Protein AF-A0A7K2EIL9-F1 (afdb_monomer)

Secondary structure (DSSP, 8-state):
-HHHHHHHHHHHHHHHHSS--------------------------------S---PPP---SBPEEEPTTPPEEETTEEE-S--EEESSB-B-TTSSSB-TTEE-TTS---TTS--TT-TTPPSS--TTTS-HHHHHHHHHHHHTTS--TTS-HHHHHHHHHHHHHIIIIITGGG-S-HHHHHHHHHHHHHHHHHHTTSHHHHHHHHHHHHHHHHHHHTTS-PPPPGGGS--SSS--HHHHHHHHHHHHTTPPB-HHHHHHHHHH-TT----HHHHHTHHHHHHHHHHHHHHHHTT-B--PPPSSEEEEEE--SSGGG-S-EEEEEEEE-GGG-HHHHHHHHHHHHHHHHHTHHHHHHHTSTT--TTSHHHHTTS-GGG-

Sequence (380 aa):
MIIFIAFLIIAGALFHLFKKKDLPKQKKATIHSKKDNESELAVFRIGVSTEGFSLAESRNKKPGRWSVPGETIKIDKFEINGGFVYVGGRLNSTHGYKTEASLIDPTLKINTNSPDYTGEEMGYWPSYDSITPRSRAAYLEWLASDRSDPETYIGYVFLYFYGIERRLLVDDRNRAVPYHERKALVLELERLKNIYGHNRSFNGYVTSFLSYLWVINHKNDSEQPSNNLLVAKRNFTSVFKFLLAKTVQNGKPVNEDLALAWVKSHPDYSLRTPARRCENEFGVLFKLRYKTHFGDGMKIIPNKTRLLIDYHTASASLRGNHQIKLDLPDASVLKVPIRKLMDLAESCTKELESLSRFIGRSGNSRDSIGALAMLPNDLV

Structure (mmCIF, N/CA/C/O backbone):
data_AF-A0A7K2EIL9-F1
#
_entry.id   AF-A0A7K2EIL9-F1
#
loop_
_atom_site.group_PDB
_atom_site.id
_atom_site.type_symbol
_atom_site.label_atom_id
_atom_site.label_alt_id
_atom_site.label_comp_id
_atom_site.label_asym_id
_atom_site.label_entity_id
_atom_site.label_seq_id
_atom_site.pdbx_PDB_ins_code
_atom_site.Cartn_x
_atom_site.Cartn_y
_atom_site.Cartn_z
_atom_site.occupancy
_atom_site.B_iso_or_equiv
_atom_site.auth_seq_id
_atom_site.auth_comp_id
_atom_site.auth_asym_id
_atom_site.auth_atom_id
_atom_site.pdbx_PDB_model_num
ATOM 1 N N . MET A 1 1 ? -38.563 15.601 -39.779 1.00 54.22 1 MET A N 1
ATOM 2 C CA . MET A 1 1 ? -37.462 15.851 -40.740 1.00 54.22 1 MET A CA 1
ATOM 3 C C . MET A 1 1 ? -37.192 17.339 -41.015 1.00 54.22 1 MET A C 1
ATOM 5 O O . MET A 1 1 ? -36.089 17.659 -41.422 1.00 54.22 1 MET A O 1
ATOM 9 N N . ILE A 1 2 ? -38.123 18.263 -40.731 1.00 45.34 2 ILE A N 1
ATOM 10 C CA . ILE A 1 2 ? -37.933 19.713 -40.970 1.00 45.34 2 ILE A CA 1
ATOM 11 C C . ILE A 1 2 ? -37.165 20.421 -39.828 1.00 45.34 2 ILE A C 1
ATOM 13 O O . ILE A 1 2 ? -36.422 21.365 -40.072 1.00 45.34 2 ILE A O 1
ATOM 17 N N . ILE A 1 3 ? -37.226 19.909 -38.593 1.00 43.59 3 ILE A N 1
ATOM 18 C CA . ILE A 1 3 ? -36.535 20.507 -37.428 1.00 43.59 3 ILE A CA 1
ATOM 19 C C . ILE A 1 3 ? -35.006 20.291 -37.472 1.00 43.59 3 ILE A C 1
ATOM 21 O O . ILE A 1 3 ? -34.244 21.111 -36.966 1.00 43.59 3 ILE A O 1
ATOM 25 N N . PHE A 1 4 ? -34.534 19.234 -38.141 1.00 40.94 4 PHE A N 1
ATOM 26 C CA . PHE A 1 4 ? -33.101 18.912 -38.225 1.00 40.94 4 PHE A CA 1
ATOM 27 C C . PHE A 1 4 ? -32.341 19.784 -39.243 1.00 40.94 4 PHE A C 1
ATOM 29 O O . PHE A 1 4 ? -31.152 20.036 -39.074 1.00 40.94 4 PHE A O 1
ATOM 36 N N . ILE A 1 5 ? -33.031 20.299 -40.268 1.00 47.97 5 ILE A N 1
ATOM 37 C CA . ILE A 1 5 ? -32.432 21.156 -41.306 1.00 47.97 5 ILE A CA 1
ATOM 38 C C . ILE A 1 5 ? -32.250 22.594 -40.787 1.00 47.97 5 ILE A C 1
ATOM 40 O O . ILE A 1 5 ? -31.248 23.236 -41.094 1.00 47.97 5 ILE A O 1
ATOM 44 N N . ALA A 1 6 ? -33.145 23.075 -39.915 1.00 43.72 6 ALA A N 1
ATOM 45 C CA . ALA A 1 6 ? -33.029 24.402 -39.305 1.00 43.72 6 ALA A CA 1
ATOM 46 C C . ALA A 1 6 ? -31.813 24.530 -38.362 1.00 43.72 6 ALA A C 1
ATOM 48 O O . ALA A 1 6 ? -31.153 25.568 -38.342 1.00 43.72 6 ALA A O 1
ATOM 49 N N . PHE A 1 7 ? -31.456 23.464 -37.634 1.00 47.44 7 PHE A N 1
ATOM 50 C CA . PHE A 1 7 ? -30.303 23.478 -36.723 1.00 47.44 7 PHE A CA 1
ATOM 51 C C . PHE A 1 7 ? -28.947 23.492 -37.448 1.00 47.44 7 PHE A C 1
ATOM 53 O O . PHE A 1 7 ? -28.009 24.143 -36.986 1.00 47.44 7 PHE A O 1
ATOM 60 N N . LEU A 1 8 ? -28.843 22.836 -38.609 1.00 46.16 8 LEU A N 1
ATOM 61 C CA . LEU A 1 8 ? -27.607 22.811 -39.402 1.00 46.16 8 LEU A CA 1
ATOM 62 C C . LEU A 1 8 ? -27.308 24.160 -40.078 1.00 46.16 8 LEU A C 1
ATOM 64 O O . LEU A 1 8 ? -26.144 24.543 -40.189 1.00 46.16 8 LEU A O 1
ATOM 68 N N . ILE A 1 9 ? -28.340 24.922 -40.454 1.00 51.25 9 ILE A N 1
ATOM 69 C CA . ILE A 1 9 ? -28.173 26.252 -41.066 1.00 51.25 9 ILE A CA 1
ATOM 70 C C . ILE A 1 9 ? -27.732 27.293 -40.019 1.00 51.25 9 ILE A C 1
ATOM 72 O O . ILE A 1 9 ? -26.868 28.125 -40.302 1.00 51.25 9 ILE A O 1
ATOM 76 N N . ILE A 1 10 ? -28.237 27.207 -38.781 1.00 51.69 10 ILE A N 1
ATOM 77 C CA . ILE A 1 10 ? -27.860 28.127 -37.691 1.00 51.69 10 ILE A CA 1
ATOM 78 C C . ILE A 1 10 ? -26.421 27.866 -37.209 1.00 51.69 10 ILE A C 1
ATOM 80 O O . ILE A 1 10 ? -25.669 28.813 -36.970 1.00 51.69 10 ILE A O 1
ATOM 84 N N . ALA A 1 11 ? -25.991 26.600 -37.143 1.00 49.09 11 ALA A N 1
ATOM 85 C CA . ALA A 1 11 ? -24.613 26.250 -36.787 1.00 49.09 11 ALA A CA 1
ATOM 86 C C . ALA A 1 11 ? -23.594 26.680 -37.866 1.00 49.09 11 ALA A C 1
ATOM 88 O O . ALA A 1 11 ? -22.506 27.156 -37.534 1.00 49.09 11 ALA A O 1
ATOM 89 N N . GLY A 1 12 ? -23.961 26.588 -39.151 1.00 44.94 12 GLY A N 1
ATOM 90 C CA . GLY A 1 12 ? -23.126 27.047 -40.267 1.00 44.94 12 GLY A CA 1
ATOM 91 C C . GLY A 1 12 ? -22.955 28.571 -40.325 1.00 44.94 12 GLY A C 1
ATOM 92 O O . GLY A 1 12 ? -21.857 29.058 -40.597 1.00 44.94 12 GLY A O 1
ATOM 93 N N . ALA A 1 13 ? -24.003 29.336 -40.001 1.00 46.69 13 ALA A N 1
ATOM 94 C CA . ALA A 1 13 ? -23.956 30.801 -39.990 1.00 46.69 13 ALA A CA 1
ATOM 95 C C . ALA A 1 13 ? -23.122 31.369 -38.821 1.00 46.69 13 ALA A C 1
ATOM 97 O O . ALA A 1 13 ? -22.394 32.347 -38.998 1.00 46.69 13 ALA A O 1
ATOM 98 N N . LEU A 1 14 ? -23.152 30.723 -37.648 1.00 41.50 14 LEU A N 1
ATOM 99 C CA . LEU A 1 14 ? -22.332 31.109 -36.491 1.00 41.50 14 LEU A CA 1
ATOM 100 C C . LEU A 1 14 ? -20.839 30.816 -36.701 1.00 41.50 14 LEU A C 1
ATOM 102 O O . LEU A 1 14 ? -19.996 31.610 -36.289 1.00 41.50 14 LEU A O 1
ATOM 106 N N . PHE A 1 15 ? -20.495 29.734 -37.406 1.00 43.47 15 PHE A N 1
ATOM 107 C CA . PHE A 1 15 ? -19.099 29.410 -37.717 1.00 43.47 15 PHE A CA 1
ATOM 108 C C . PHE A 1 15 ? -18.479 30.387 -38.731 1.00 43.47 15 PHE A C 1
ATOM 110 O O . PHE A 1 15 ? -17.288 30.698 -38.657 1.00 43.47 15 PHE A O 1
ATOM 117 N N . HIS A 1 16 ? -19.286 30.939 -39.644 1.00 41.12 16 HIS A N 1
ATOM 118 C CA . HIS A 1 16 ? -18.801 31.878 -40.656 1.00 41.12 16 HIS A CA 1
ATOM 119 C C . HIS A 1 16 ? -18.644 33.324 -40.145 1.00 41.12 16 HIS A C 1
ATOM 121 O O . HIS A 1 16 ? -17.853 34.084 -40.710 1.00 41.12 16 HIS A O 1
ATOM 127 N N . LEU A 1 17 ? -19.326 33.685 -39.049 1.00 38.12 17 LEU A N 1
ATOM 128 C CA . LEU A 1 17 ? -19.246 35.005 -38.403 1.00 38.12 17 LEU A CA 1
ATOM 129 C C . LEU A 1 17 ? -18.036 35.175 -37.465 1.00 38.12 17 LEU A C 1
ATOM 131 O O . LEU A 1 17 ? -17.650 36.306 -37.181 1.00 38.12 17 LEU A O 1
ATOM 135 N N . PHE A 1 18 ? -17.378 34.090 -37.042 1.00 40.19 18 PHE A N 1
ATOM 136 C CA . PHE A 1 18 ? -16.199 34.155 -36.163 1.00 40.19 18 PHE A CA 1
ATOM 137 C C . PHE A 1 18 ? -14.844 34.172 -36.893 1.00 40.19 18 PHE A C 1
ATOM 139 O O . PHE A 1 18 ? -13.811 34.336 -36.248 1.00 40.19 18 PHE A O 1
ATOM 146 N N . LYS A 1 19 ? -14.813 34.060 -38.231 1.00 38.84 19 LYS A N 1
ATOM 147 C CA . LYS A 1 19 ? -13.556 33.998 -39.007 1.00 38.84 19 LYS A CA 1
ATOM 148 C C . LYS A 1 19 ? -13.158 35.300 -39.716 1.00 38.84 19 LYS A C 1
ATOM 150 O O . LYS A 1 19 ? -12.315 35.277 -40.608 1.00 38.84 19 LYS A O 1
ATOM 155 N N . LYS A 1 20 ? -13.738 36.444 -39.343 1.00 39.81 20 LYS A N 1
ATOM 156 C CA . LYS A 1 20 ? -13.371 37.739 -39.935 1.00 39.81 20 LYS A CA 1
ATOM 157 C C . LYS A 1 20 ? -13.390 38.855 -38.892 1.00 39.81 20 LYS A C 1
ATOM 159 O O . LYS A 1 20 ? -14.392 39.539 -38.725 1.00 39.81 20 LYS A O 1
ATOM 164 N N . LYS A 1 21 ? -12.269 39.034 -38.195 1.00 30.95 21 LYS A N 1
ATOM 165 C CA . LYS A 1 21 ? -11.875 40.317 -37.601 1.00 30.95 21 LYS A CA 1
ATOM 166 C C . LYS A 1 21 ? -10.364 40.314 -37.379 1.00 30.95 21 LYS A C 1
ATOM 168 O O . LYS A 1 21 ? -9.861 39.664 -36.468 1.00 30.95 21 LYS A O 1
ATOM 173 N N . ASP A 1 22 ? -9.673 41.009 -38.274 1.00 34.53 22 ASP A N 1
ATOM 174 C CA . ASP A 1 22 ? -8.260 41.352 -38.165 1.00 34.53 22 ASP A CA 1
ATOM 175 C C . ASP A 1 22 ? -8.009 42.163 -36.885 1.00 34.53 22 ASP A C 1
ATOM 177 O O . ASP A 1 22 ? -8.728 43.121 -36.595 1.00 34.53 22 ASP A O 1
ATOM 181 N N . LEU A 1 23 ? -6.980 41.786 -36.124 1.00 30.36 23 LEU A N 1
ATOM 182 C CA . LEU A 1 23 ? -6.487 42.543 -34.970 1.00 30.36 23 LEU A CA 1
ATOM 183 C C . LEU A 1 23 ? -5.177 43.259 -35.351 1.00 30.36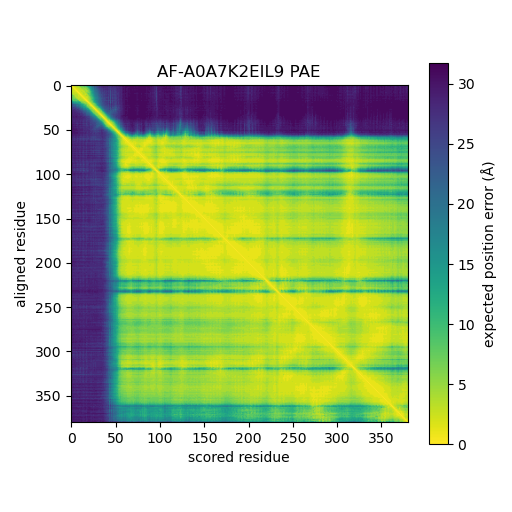 23 LEU A C 1
ATOM 185 O O . LEU A 1 23 ? -4.265 42.614 -35.876 1.00 30.36 23 LEU A O 1
ATOM 189 N N . PRO A 1 24 ? -5.053 44.577 -35.103 1.00 29.38 24 PRO A N 1
ATOM 190 C CA . PRO A 1 24 ? -3.890 45.359 -35.502 1.00 29.38 24 PRO A CA 1
ATOM 191 C C . PRO A 1 24 ? -2.710 45.208 -34.527 1.00 29.38 24 PRO A C 1
ATOM 193 O O . PRO A 1 24 ? -2.875 44.993 -33.328 1.00 29.38 24 PRO A O 1
ATOM 196 N N . LYS A 1 25 ? -1.493 45.375 -35.063 1.00 34.97 25 LYS A N 1
ATOM 197 C CA . LYS A 1 25 ? -0.231 45.539 -34.318 1.00 34.97 25 LYS A CA 1
ATOM 198 C C . LYS A 1 25 ? -0.103 46.966 -33.764 1.00 34.97 25 LYS A C 1
ATOM 200 O O . LYS A 1 25 ? -0.432 47.897 -34.490 1.00 34.97 25 LYS A O 1
ATOM 205 N N . GLN A 1 26 ? 0.508 47.094 -32.574 1.00 27.97 26 GLN A N 1
ATOM 206 C CA . GLN A 1 26 ? 1.234 48.233 -31.938 1.00 27.97 26 GLN A CA 1
ATOM 207 C C . GLN A 1 26 ? 0.848 48.298 -30.444 1.00 27.97 26 GLN A C 1
ATOM 209 O O . GLN A 1 26 ? -0.258 47.916 -30.103 1.00 27.97 26 GLN A O 1
ATOM 214 N N . LYS A 1 27 ? 1.625 48.772 -29.463 1.00 26.06 27 LYS A N 1
ATOM 215 C CA . LYS A 1 27 ? 3.019 49.217 -29.259 1.00 26.06 27 LYS A CA 1
ATOM 216 C C . LYS A 1 27 ? 3.199 49.252 -27.723 1.00 26.06 27 LYS A C 1
ATOM 218 O O . LYS A 1 27 ? 2.222 49.416 -26.999 1.00 26.06 27 LYS A O 1
ATOM 223 N N . LYS A 1 28 ? 4.436 49.140 -27.227 1.00 32.84 28 LYS A N 1
ATOM 224 C CA . LYS A 1 28 ? 4.785 49.373 -25.812 1.00 32.84 28 LYS A CA 1
ATOM 225 C C . LYS A 1 28 ? 4.385 50.788 -25.363 1.00 32.84 28 LYS A C 1
ATOM 227 O O . LYS A 1 28 ? 4.799 51.750 -26.006 1.00 32.84 28 LYS A O 1
ATOM 232 N N . ALA A 1 29 ? 3.694 50.899 -24.230 1.00 25.23 29 ALA A N 1
ATOM 233 C CA . ALA A 1 29 ? 3.630 52.115 -23.423 1.00 25.23 29 ALA A CA 1
ATOM 234 C C . ALA A 1 29 ? 3.484 51.749 -21.937 1.00 25.23 29 ALA A C 1
ATOM 236 O O . ALA A 1 29 ? 2.587 51.006 -21.546 1.00 25.23 29 ALA A O 1
ATOM 237 N N . THR A 1 30 ? 4.411 52.260 -21.135 1.00 29.56 30 THR A N 1
ATOM 238 C CA . THR A 1 30 ? 4.461 52.158 -19.675 1.00 29.56 30 THR A CA 1
ATOM 239 C C . THR A 1 30 ? 3.624 53.285 -19.079 1.00 29.56 30 THR A C 1
ATOM 241 O O . THR A 1 30 ? 3.937 54.441 -19.348 1.00 29.56 30 THR A O 1
ATOM 244 N N . ILE A 1 31 ? 2.622 52.988 -18.244 1.00 26.67 31 ILE A N 1
ATOM 245 C CA . ILE A 1 31 ? 2.016 53.968 -17.326 1.00 26.67 31 ILE A CA 1
ATOM 246 C C . ILE A 1 31 ? 1.737 53.293 -15.978 1.00 26.67 31 ILE A C 1
ATOM 248 O O . ILE A 1 31 ? 1.136 52.226 -15.898 1.00 26.67 31 ILE A O 1
ATOM 252 N N . HIS A 1 32 ? 2.225 53.943 -14.925 1.00 29.11 32 HIS A N 1
ATOM 253 C CA . HIS A 1 32 ? 1.985 53.667 -13.513 1.00 29.11 32 HIS A CA 1
ATOM 254 C C . HIS A 1 32 ? 0.556 54.084 -13.120 1.00 29.11 32 HIS A C 1
ATOM 256 O O . HIS A 1 32 ? 0.198 55.244 -13.310 1.00 29.11 32 HIS A O 1
ATOM 262 N N . SER A 1 33 ? -0.209 53.214 -12.455 1.00 27.20 33 SER A N 1
ATOM 263 C CA . SER A 1 33 ? -1.196 53.663 -11.466 1.00 27.20 33 SER A CA 1
ATOM 264 C C . SER A 1 33 ? -1.325 52.659 -10.320 1.00 27.20 33 SER A C 1
ATOM 266 O O . SER A 1 33 ? -1.117 51.457 -10.463 1.00 27.20 33 SER A O 1
ATOM 268 N N . LYS A 1 34 ? -1.559 53.225 -9.142 1.00 26.36 34 LYS A N 1
ATOM 269 C CA . LYS A 1 34 ? -1.424 52.655 -7.804 1.00 26.36 34 LYS A CA 1
ATOM 270 C C . LYS A 1 34 ? -2.726 51.961 -7.376 1.00 26.36 34 LYS A C 1
ATOM 272 O O . LYS A 1 34 ? -3.781 52.524 -7.621 1.00 26.36 34 LYS A O 1
ATOM 277 N N . LYS A 1 35 ? -2.558 50.845 -6.650 1.00 29.16 35 LYS A N 1
ATOM 278 C CA . LYS A 1 35 ? -3.385 50.279 -5.559 1.00 29.16 35 LYS A CA 1
ATOM 279 C C . LYS A 1 35 ? -4.902 50.151 -5.777 1.00 29.16 35 LYS A C 1
ATOM 281 O O . LYS A 1 35 ? -5.592 51.154 -5.794 1.00 29.16 35 LYS A O 1
ATOM 286 N N . ASP A 1 36 ? -5.391 48.911 -5.714 1.00 27.59 36 ASP A N 1
ATOM 287 C CA . ASP A 1 36 ? -6.267 48.496 -4.610 1.00 27.59 36 ASP A CA 1
ATOM 288 C C . ASP A 1 36 ? -6.210 46.978 -4.367 1.00 27.59 36 ASP A C 1
ATOM 290 O O . ASP A 1 36 ? -5.986 46.179 -5.274 1.00 27.59 36 ASP A O 1
ATOM 294 N N . ASN A 1 37 ? -6.298 46.631 -3.081 1.00 32.88 37 ASN A N 1
ATOM 295 C CA . ASN A 1 37 ? -6.246 45.293 -2.498 1.00 32.88 37 ASN A CA 1
ATOM 296 C C . ASN A 1 37 ? -7.577 44.569 -2.724 1.00 32.88 37 ASN A C 1
ATOM 298 O O . ASN A 1 37 ? -8.555 44.974 -2.108 1.00 32.88 37 ASN A O 1
ATOM 302 N N . GLU A 1 38 ? -7.576 43.434 -3.422 1.00 30.83 38 GLU A N 1
ATOM 303 C CA . GLU A 1 38 ? -8.432 42.297 -3.068 1.00 30.83 38 GLU A CA 1
ATOM 304 C C . GLU A 1 38 ? -7.696 40.979 -3.332 1.00 30.83 38 GLU A C 1
ATOM 306 O O . GLU A 1 38 ? -7.050 40.766 -4.357 1.00 30.83 38 GLU A O 1
ATOM 311 N N . SER A 1 39 ? -7.746 40.119 -2.322 1.00 37.06 39 SER A N 1
ATOM 312 C CA . SER A 1 39 ? -7.040 38.853 -2.195 1.00 37.06 39 SER A CA 1
ATOM 313 C C . SER A 1 39 ? -7.634 37.805 -3.138 1.00 37.06 39 SER A C 1
ATOM 315 O O . SER A 1 39 ? -8.523 37.044 -2.758 1.00 37.06 39 SER A O 1
ATOM 317 N N . GLU A 1 40 ? -7.146 37.753 -4.373 1.00 31.52 40 GLU A N 1
ATOM 318 C CA . GLU A 1 40 ? -7.532 36.726 -5.335 1.00 31.52 40 GLU A CA 1
ATOM 319 C C . GLU A 1 40 ? -6.847 35.390 -4.984 1.00 31.52 40 GLU A C 1
ATOM 321 O O . GLU A 1 40 ? -5.622 35.287 -4.876 1.00 31.52 40 GLU A O 1
ATOM 326 N N . LEU A 1 41 ? -7.658 34.354 -4.759 1.00 33.47 41 LEU A N 1
ATOM 327 C CA . LEU A 1 41 ? -7.227 32.969 -4.583 1.00 33.47 41 LEU A CA 1
ATOM 328 C C . LEU A 1 41 ? -6.373 32.539 -5.784 1.00 33.47 41 LEU A C 1
ATOM 330 O O . LEU A 1 41 ? -6.899 32.213 -6.848 1.00 33.47 41 LEU A O 1
ATOM 334 N N . ALA A 1 42 ? -5.053 32.494 -5.603 1.00 27.81 42 ALA A N 1
ATOM 335 C CA . ALA A 1 42 ? -4.139 31.959 -6.599 1.00 27.81 42 ALA A CA 1
ATOM 336 C C . ALA A 1 42 ? -4.398 30.454 -6.785 1.00 27.81 42 ALA A C 1
ATOM 338 O O . ALA A 1 42 ? -3.903 29.605 -6.041 1.00 27.81 42 ALA A O 1
ATOM 339 N N . VAL A 1 43 ? -5.181 30.108 -7.807 1.00 29.89 43 VAL A N 1
ATOM 340 C CA . VAL A 1 43 ? -5.207 28.755 -8.358 1.00 29.89 43 VAL A CA 1
ATOM 341 C C . VAL A 1 43 ? -3.866 28.545 -9.055 1.00 29.89 43 VAL A C 1
ATOM 343 O O . VAL A 1 43 ? -3.691 28.896 -10.221 1.00 29.89 43 VAL A O 1
ATOM 346 N N . PHE A 1 44 ? -2.900 27.971 -8.339 1.00 26.91 44 PHE A N 1
ATOM 347 C CA . PHE A 1 44 ? -1.662 27.484 -8.937 1.00 26.91 44 PHE A CA 1
ATOM 348 C C . PHE A 1 44 ? -1.987 26.307 -9.864 1.00 26.91 44 PHE A C 1
ATOM 350 O O . PHE A 1 44 ? -1.981 25.143 -9.468 1.00 26.91 44 PHE A O 1
ATOM 357 N N . ARG A 1 45 ? -2.288 26.605 -11.130 1.00 28.53 45 ARG A N 1
ATOM 358 C CA . ARG A 1 45 ? -2.172 25.624 -12.206 1.00 28.53 45 ARG A CA 1
ATOM 359 C C . ARG A 1 45 ? -0.688 25.457 -12.489 1.00 28.53 45 ARG A C 1
ATOM 361 O O . ARG A 1 45 ? -0.103 26.246 -13.223 1.00 28.53 45 ARG A O 1
ATOM 368 N N . ILE A 1 46 ? -0.083 24.429 -11.900 1.00 33.66 46 ILE A N 1
ATOM 369 C CA . ILE A 1 46 ? 1.212 23.931 -12.364 1.00 33.66 46 ILE A CA 1
ATOM 370 C C . ILE A 1 46 ? 0.960 23.317 -13.744 1.00 33.66 46 ILE A C 1
ATOM 372 O O . ILE A 1 46 ? 0.570 22.158 -13.871 1.00 33.66 46 ILE A O 1
ATOM 376 N N . GLY A 1 47 ? 1.099 24.133 -14.786 1.00 30.86 47 GLY A N 1
ATOM 377 C CA . GLY A 1 47 ? 1.268 23.644 -16.142 1.00 30.86 47 GLY A CA 1
ATOM 378 C C . GLY A 1 47 ? 2.681 23.096 -16.247 1.00 30.86 47 GLY A C 1
ATOM 379 O O . GLY A 1 47 ? 3.632 23.869 -16.302 1.00 30.86 47 GLY A O 1
ATOM 380 N N . VAL A 1 48 ? 2.830 21.771 -16.241 1.00 38.03 48 VAL A N 1
ATOM 381 C CA . VAL A 1 48 ? 4.080 21.158 -16.694 1.00 38.03 48 VAL A CA 1
ATOM 382 C C . VAL A 1 48 ? 4.174 21.461 -18.183 1.00 38.03 48 VAL A C 1
ATOM 384 O O . VAL A 1 48 ? 3.381 20.952 -18.975 1.00 38.03 48 VAL A O 1
ATOM 387 N N . SER A 1 49 ? 5.104 22.334 -18.556 1.00 30.61 49 SER A N 1
ATOM 388 C CA . SER A 1 49 ? 5.473 22.568 -19.943 1.00 30.61 49 SER A CA 1
ATOM 389 C C . SER A 1 49 ? 6.063 21.276 -20.504 1.00 30.61 49 SER A C 1
ATOM 391 O O . SER A 1 49 ? 7.244 20.989 -20.334 1.00 30.61 49 SER A O 1
ATOM 393 N N . THR A 1 50 ? 5.253 20.488 -21.204 1.00 39.88 50 THR A N 1
ATOM 394 C CA . THR A 1 50 ? 5.727 19.460 -22.143 1.00 39.88 50 THR A CA 1
ATOM 395 C C . THR A 1 50 ? 6.199 20.105 -23.451 1.00 39.88 50 THR A C 1
ATOM 397 O O . THR A 1 50 ? 5.924 19.604 -24.538 1.00 39.88 50 THR A O 1
ATOM 400 N N . GLU A 1 51 ? 6.867 21.252 -23.371 1.00 33.09 51 GLU A N 1
ATOM 401 C CA . GLU A 1 51 ? 7.530 21.867 -24.513 1.00 33.09 51 GLU A CA 1
ATOM 402 C C . GLU A 1 51 ? 8.974 21.359 -24.529 1.00 33.09 51 GLU A C 1
ATOM 404 O O . GLU A 1 51 ? 9.793 21.780 -23.718 1.00 33.09 51 GLU A O 1
ATOM 409 N N . GLY A 1 52 ? 9.289 20.428 -25.439 1.00 34.16 52 GLY A N 1
ATOM 410 C CA . GLY A 1 52 ? 10.663 20.318 -25.949 1.00 34.16 52 GLY A CA 1
ATOM 411 C C . GLY A 1 52 ? 11.296 18.938 -26.128 1.00 34.16 52 GLY A C 1
ATOM 412 O O . GLY A 1 52 ? 12.281 18.860 -26.853 1.00 34.16 52 GLY A O 1
ATOM 413 N N . PHE A 1 53 ? 10.764 17.843 -25.576 1.00 38.78 53 PHE A N 1
ATOM 414 C CA . PHE A 1 53 ? 11.322 16.506 -25.843 1.00 38.78 53 PHE A CA 1
ATOM 415 C C . PHE A 1 53 ? 10.319 15.627 -26.585 1.00 38.78 53 PHE A C 1
ATOM 417 O O . PHE A 1 53 ? 9.566 14.858 -25.995 1.00 38.78 53 PHE A O 1
ATOM 424 N N . SER A 1 54 ? 10.349 15.710 -27.916 1.00 39.56 54 SER A N 1
ATOM 425 C CA . SER A 1 54 ? 9.862 14.631 -28.779 1.00 39.56 54 SER A CA 1
ATOM 426 C C . SER A 1 54 ? 10.773 13.417 -28.574 1.00 39.56 54 SER A C 1
ATOM 428 O O . SER A 1 54 ? 11.724 13.202 -29.331 1.00 39.56 54 SER A O 1
ATOM 430 N N . LEU A 1 55 ? 10.525 12.633 -27.526 1.00 56.06 55 LEU A N 1
ATOM 431 C CA . LEU A 1 55 ? 11.135 11.317 -27.388 1.00 56.06 55 LEU A CA 1
ATOM 432 C C . LEU A 1 55 ? 10.625 10.467 -28.550 1.00 56.06 55 LEU A C 1
ATOM 434 O O . LEU A 1 55 ? 9.425 10.255 -28.697 1.00 56.06 55 LEU A O 1
ATOM 438 N N . ALA A 1 56 ? 11.542 10.075 -29.435 1.00 56.12 56 ALA A N 1
ATOM 439 C CA . ALA A 1 56 ? 11.211 9.284 -30.609 1.00 56.12 56 ALA A CA 1
ATOM 440 C C . ALA A 1 56 ? 10.452 8.019 -30.185 1.00 56.12 56 ALA A C 1
ATOM 442 O O . ALA A 1 56 ? 10.918 7.289 -29.309 1.00 56.12 56 ALA A O 1
ATOM 443 N N . GLU A 1 57 ? 9.307 7.764 -30.819 1.00 65.19 57 GLU A N 1
ATOM 444 C CA . GLU A 1 57 ? 8.553 6.532 -30.603 1.00 65.19 57 GLU A CA 1
ATOM 445 C C . GLU A 1 57 ? 9.446 5.309 -30.836 1.00 65.19 57 GLU A C 1
ATOM 447 O O . GLU A 1 57 ? 10.251 5.263 -31.778 1.00 65.19 57 GLU A O 1
ATOM 452 N N . SER A 1 58 ? 9.286 4.300 -29.979 1.00 77.44 58 SER A N 1
ATOM 453 C CA . SER A 1 58 ? 10.023 3.048 -30.095 1.00 77.44 58 SER A CA 1
ATOM 454 C C . SER A 1 58 ? 9.864 2.425 -31.488 1.00 77.44 58 SER A C 1
ATOM 456 O O . SER A 1 58 ? 8.762 2.163 -31.991 1.00 77.44 58 SER A O 1
ATOM 458 N N . ARG A 1 59 ? 11.002 2.114 -32.116 1.00 84.62 59 ARG A N 1
ATOM 459 C CA . ARG A 1 59 ? 11.047 1.317 -33.351 1.00 84.62 59 ARG A CA 1
ATOM 460 C C . ARG A 1 59 ? 11.077 -0.184 -33.069 1.00 84.62 59 ARG A C 1
ATOM 462 O O . ARG A 1 59 ? 10.966 -0.971 -34.009 1.00 84.62 59 ARG A O 1
ATOM 469 N N . ASN A 1 60 ? 11.193 -0.590 -31.808 1.00 89.88 60 ASN A N 1
ATOM 470 C CA . ASN A 1 60 ? 11.232 -1.985 -31.415 1.00 89.88 60 ASN A CA 1
ATOM 471 C C . ASN A 1 60 ? 9.851 -2.619 -31.611 1.00 89.88 60 ASN A C 1
ATOM 473 O O . ASN A 1 60 ? 8.848 -2.193 -31.046 1.00 89.88 60 ASN A O 1
ATOM 477 N N . LYS A 1 61 ? 9.779 -3.640 -32.468 1.00 89.56 61 LYS A N 1
ATOM 478 C CA . LYS A 1 61 ? 8.524 -4.349 -32.752 1.00 89.56 61 LYS A CA 1
ATOM 479 C C . LYS A 1 61 ? 8.388 -5.661 -31.982 1.00 89.56 61 LYS A C 1
ATOM 481 O O . LYS A 1 61 ? 7.358 -6.318 -32.123 1.00 89.56 61 LYS A O 1
ATOM 486 N N . LYS A 1 62 ? 9.386 -6.045 -31.176 1.00 94.00 62 LYS A N 1
ATOM 487 C CA . LYS A 1 62 ? 9.330 -7.272 -30.374 1.00 94.00 62 LYS A CA 1
ATOM 488 C C . LYS A 1 62 ? 8.220 -7.154 -29.324 1.00 94.00 62 LYS A C 1
ATOM 490 O O . LYS A 1 62 ? 8.134 -6.109 -28.673 1.00 94.00 62 LYS A O 1
ATOM 495 N N . PRO A 1 63 ? 7.381 -8.184 -29.138 1.00 94.75 63 PRO A N 1
ATOM 496 C CA . PRO A 1 63 ? 6.385 -8.167 -28.077 1.00 94.75 63 PRO A CA 1
ATOM 497 C C . PRO A 1 63 ? 7.071 -8.042 -26.713 1.00 94.75 63 PRO A C 1
ATOM 499 O O . PRO A 1 63 ? 8.135 -8.620 -26.487 1.00 94.75 63 PRO A O 1
ATOM 502 N N . GLY A 1 64 ? 6.469 -7.257 -25.824 1.00 95.50 64 GLY A N 1
ATOM 503 C CA . GLY A 1 64 ? 6.854 -7.191 -24.425 1.00 95.50 64 GLY A CA 1
ATOM 504 C C . GLY A 1 64 ? 6.605 -8.539 -23.769 1.00 95.50 64 GLY A C 1
ATOM 505 O O . GLY A 1 64 ? 5.528 -9.115 -23.920 1.00 95.50 64 GLY A O 1
ATOM 506 N N . ARG A 1 65 ? 7.602 -9.039 -23.048 1.00 96.31 65 ARG A N 1
ATOM 507 C CA . ARG A 1 65 ? 7.510 -10.283 -22.285 1.00 96.31 65 ARG A CA 1
ATOM 508 C C . ARG A 1 65 ? 7.858 -10.030 -20.832 1.00 96.31 65 ARG A C 1
ATOM 510 O O . ARG A 1 65 ? 8.674 -9.162 -20.530 1.00 96.31 65 ARG A O 1
ATOM 517 N N . TRP A 1 66 ? 7.244 -10.808 -19.956 1.00 97.62 66 TRP A N 1
ATOM 518 C CA . TRP A 1 66 ? 7.594 -10.836 -18.547 1.00 97.62 66 TRP A CA 1
ATOM 519 C C . TRP A 1 66 ? 8.921 -11.570 -18.349 1.00 97.62 66 TRP A C 1
ATOM 521 O O . TRP A 1 66 ? 9.127 -12.635 -18.933 1.00 97.62 66 TRP A O 1
ATOM 531 N N . SER A 1 67 ? 9.810 -10.992 -17.547 1.00 97.06 67 SER A N 1
ATOM 532 C CA . SER A 1 67 ? 11.058 -11.619 -17.121 1.00 97.06 67 SER A CA 1
ATOM 533 C C . SER A 1 67 ? 10.935 -12.115 -15.686 1.00 97.06 67 SER A C 1
ATOM 535 O O . SER A 1 67 ? 10.572 -11.359 -14.780 1.00 97.06 67 SER A O 1
ATOM 537 N N . VAL A 1 68 ? 11.246 -13.392 -15.484 1.00 94.25 68 VAL A N 1
ATOM 538 C CA . VAL A 1 68 ? 11.249 -14.028 -14.161 1.00 94.25 68 VAL A CA 1
ATOM 539 C C . VAL A 1 68 ? 12.608 -13.853 -13.466 1.00 94.25 68 VAL A C 1
ATOM 541 O O . VAL A 1 68 ? 13.619 -13.668 -14.144 1.00 94.25 68 VAL A O 1
ATOM 544 N N . PRO A 1 69 ? 12.671 -13.910 -12.124 1.00 93.19 69 PRO A N 1
ATOM 545 C CA . PRO A 1 69 ? 13.943 -13.892 -11.404 1.00 93.19 69 PRO A CA 1
ATOM 546 C C . PRO A 1 69 ? 14.887 -15.015 -11.855 1.00 93.19 69 PRO A C 1
ATOM 548 O O . PRO A 1 69 ? 14.443 -16.130 -12.130 1.00 93.19 69 PRO A O 1
ATOM 551 N N . GLY A 1 70 ? 16.187 -14.720 -11.914 1.00 90.44 70 GLY A N 1
ATOM 552 C CA . GLY A 1 70 ? 17.221 -15.641 -12.402 1.00 90.44 70 GLY A CA 1
ATOM 553 C C . GLY A 1 70 ? 17.430 -15.602 -13.918 1.00 90.44 70 GLY A C 1
ATOM 554 O O . GLY A 1 70 ? 18.420 -16.137 -14.410 1.00 90.44 70 GLY A O 1
ATOM 555 N N . GLU A 1 71 ? 16.546 -14.939 -14.663 1.00 94.25 71 GLU A N 1
ATOM 556 C CA . GLU A 1 71 ? 16.789 -14.623 -16.062 1.00 94.25 71 GLU A CA 1
ATOM 557 C C . GLU A 1 71 ? 17.655 -13.362 -16.189 1.00 94.25 71 GLU A C 1
ATOM 559 O O . GLU A 1 71 ? 17.303 -12.300 -15.675 1.00 94.25 71 GLU A O 1
ATOM 564 N N . THR A 1 72 ? 18.763 -13.465 -16.923 1.00 95.38 72 THR A N 1
ATOM 565 C CA . THR A 1 72 ? 19.657 -12.334 -17.174 1.00 95.38 72 THR A CA 1
ATOM 566 C C . THR A 1 72 ? 19.180 -11.489 -18.351 1.00 95.38 72 THR A C 1
ATOM 568 O O . THR A 1 72 ? 19.197 -11.927 -19.505 1.00 95.38 72 THR A O 1
ATOM 571 N N . ILE A 1 73 ? 18.828 -10.233 -18.080 1.00 95.94 73 ILE A N 1
ATOM 572 C CA . ILE A 1 73 ? 18.557 -9.223 -19.104 1.00 95.94 73 ILE A CA 1
ATOM 573 C C . ILE A 1 73 ? 19.772 -8.296 -19.207 1.00 95.94 73 ILE A C 1
ATOM 575 O O . ILE A 1 73 ? 20.131 -7.631 -18.236 1.00 95.94 73 ILE A O 1
ATOM 579 N N . LYS A 1 74 ? 20.379 -8.213 -20.396 1.00 96.44 74 LYS A N 1
ATOM 580 C CA . LYS A 1 74 ? 21.479 -7.279 -20.688 1.00 96.44 74 LYS A CA 1
ATOM 581 C C . LYS A 1 74 ? 20.962 -6.074 -21.461 1.00 96.44 74 LYS A C 1
ATOM 583 O O . LYS A 1 74 ? 20.396 -6.238 -22.544 1.00 96.44 74 LYS A O 1
ATOM 588 N N . ILE A 1 75 ? 21.148 -4.880 -20.906 1.00 95.69 75 ILE A N 1
ATOM 589 C CA . ILE A 1 75 ? 20.756 -3.609 -21.524 1.00 95.69 75 ILE A CA 1
ATOM 590 C C . ILE A 1 75 ? 21.908 -2.628 -21.349 1.00 95.69 75 ILE A C 1
ATOM 592 O O . ILE A 1 75 ? 22.183 -2.200 -20.230 1.00 95.69 75 ILE A O 1
ATOM 596 N N . ASP A 1 76 ? 22.565 -2.260 -22.451 1.00 92.62 76 ASP A N 1
ATOM 597 C CA . ASP A 1 76 ? 23.797 -1.461 -22.402 1.00 92.62 76 ASP A CA 1
ATOM 598 C C . ASP A 1 76 ? 24.822 -2.139 -21.456 1.00 92.62 76 ASP A C 1
ATOM 600 O O . ASP A 1 76 ? 25.031 -3.351 -21.554 1.00 92.62 76 ASP A O 1
ATOM 604 N N . LYS A 1 77 ? 25.422 -1.399 -20.519 1.00 94.69 77 LYS A N 1
ATOM 605 C CA . LYS A 1 77 ? 26.322 -1.915 -19.477 1.00 94.69 77 LYS A CA 1
ATOM 606 C C . LYS A 1 77 ? 25.626 -2.629 -18.308 1.00 94.69 77 LYS A C 1
ATOM 608 O O . LYS A 1 77 ? 26.318 -3.123 -17.422 1.00 94.69 77 LYS A O 1
ATOM 613 N N . PHE A 1 78 ? 24.294 -2.633 -18.246 1.00 97.44 78 PHE A N 1
ATOM 614 C CA . PHE A 1 78 ? 23.551 -3.154 -17.098 1.00 97.44 78 PHE A CA 1
ATOM 615 C C . PHE A 1 78 ? 23.183 -4.626 -17.280 1.00 97.44 78 PHE A C 1
ATOM 617 O O . PHE A 1 78 ? 22.666 -5.030 -18.326 1.00 97.44 78 PHE A O 1
ATOM 624 N N . GLU A 1 79 ? 23.398 -5.408 -16.224 1.00 97.25 79 GLU A N 1
ATOM 625 C CA . GLU A 1 79 ? 22.978 -6.802 -16.129 1.00 97.25 79 GLU A CA 1
ATOM 626 C C . GLU A 1 79 ? 21.924 -6.944 -15.025 1.00 97.25 79 GLU A C 1
ATOM 628 O O . GLU A 1 79 ? 22.212 -6.768 -13.844 1.00 97.25 79 GLU A O 1
ATOM 633 N N . ILE A 1 80 ? 20.680 -7.228 -15.414 1.00 97.12 80 ILE A N 1
ATOM 634 C CA . ILE A 1 80 ? 19.535 -7.314 -14.504 1.00 97.12 80 ILE A CA 1
ATOM 635 C C . ILE A 1 80 ? 19.165 -8.784 -14.325 1.00 97.12 80 ILE A C 1
ATOM 637 O O . ILE A 1 80 ? 18.746 -9.431 -15.283 1.00 97.12 80 ILE A O 1
ATOM 641 N N . ASN A 1 81 ? 19.277 -9.281 -13.091 1.00 95.50 81 ASN A N 1
ATOM 642 C CA . ASN A 1 81 ? 19.016 -10.687 -12.741 1.00 95.50 81 ASN A CA 1
ATOM 643 C C . ASN A 1 81 ? 17.801 -10.875 -11.809 1.00 95.50 81 ASN A C 1
ATOM 645 O O . ASN A 1 81 ? 17.279 -11.981 -11.664 1.00 95.50 81 ASN A O 1
ATOM 649 N N . GLY A 1 82 ? 17.318 -9.797 -11.180 1.00 94.25 82 GLY A N 1
ATOM 650 C CA . GLY A 1 82 ? 16.215 -9.859 -10.213 1.00 94.25 82 GLY A CA 1
ATOM 651 C C . GLY A 1 82 ? 14.823 -10.076 -10.823 1.00 94.25 82 GLY A C 1
ATOM 652 O O . GLY A 1 82 ? 13.864 -10.256 -10.080 1.00 94.25 82 GLY A O 1
ATOM 653 N N . GLY A 1 83 ? 14.684 -10.046 -12.156 1.00 95.69 83 GLY A N 1
ATOM 654 C CA . GLY A 1 83 ? 13.403 -10.235 -12.849 1.00 95.69 83 GLY A CA 1
ATOM 655 C C . GLY A 1 83 ? 12.320 -9.229 -12.437 1.00 95.69 83 GLY A C 1
ATOM 656 O O . GLY A 1 83 ? 12.627 -8.101 -12.039 1.00 95.69 83 GLY A O 1
ATOM 657 N N . PHE A 1 84 ? 11.060 -9.659 -12.546 1.00 97.75 84 PHE A N 1
ATOM 658 C CA . PHE A 1 84 ? 9.837 -8.902 -12.238 1.00 97.75 84 PHE A CA 1
ATOM 659 C C . PHE A 1 84 ? 9.652 -7.620 -13.053 1.00 97.75 84 PHE A C 1
ATOM 661 O O . PHE A 1 84 ? 9.122 -6.616 -12.580 1.00 97.75 84 PHE A O 1
ATOM 668 N N . VAL A 1 85 ? 10.076 -7.668 -14.313 1.00 98.19 85 VAL A N 1
ATOM 669 C CA . VAL A 1 85 ? 9.981 -6.552 -15.254 1.00 98.19 85 VAL A CA 1
ATOM 670 C C . VAL A 1 85 ? 9.465 -7.031 -16.604 1.00 98.19 85 VAL A C 1
ATOM 672 O O . VAL A 1 85 ? 9.674 -8.182 -16.993 1.00 98.19 85 VAL A O 1
ATOM 675 N N . TYR A 1 86 ? 8.813 -6.136 -17.344 1.00 98.19 86 TYR A N 1
ATOM 676 C CA . TYR A 1 86 ? 8.502 -6.372 -18.751 1.00 98.19 86 TYR A CA 1
ATOM 677 C C . TYR A 1 86 ? 9.613 -5.817 -19.631 1.00 98.19 86 TYR A C 1
ATOM 679 O O . TYR A 1 86 ? 10.014 -4.669 -19.460 1.00 98.19 86 TYR A O 1
ATOM 687 N N . VAL A 1 87 ? 10.059 -6.603 -20.613 1.00 97.44 87 VAL A N 1
ATOM 688 C CA . VAL A 1 87 ? 11.083 -6.193 -21.583 1.00 97.44 87 VAL A CA 1
ATOM 689 C C . VAL A 1 87 ? 10.596 -6.440 -23.005 1.00 97.44 87 VAL A C 1
ATOM 691 O O . VAL A 1 87 ? 10.066 -7.509 -23.309 1.00 97.44 87 VAL A O 1
ATOM 694 N N . GLY A 1 88 ? 10.780 -5.469 -23.896 1.00 95.69 88 GLY A N 1
ATOM 695 C CA . GLY A 1 88 ? 10.423 -5.570 -25.313 1.00 95.69 88 GLY A CA 1
ATOM 696 C C . GLY A 1 88 ? 10.068 -4.214 -25.913 1.00 95.69 88 GLY A C 1
ATOM 697 O O . GLY A 1 88 ? 10.339 -3.182 -25.323 1.00 95.69 88 GLY A O 1
ATOM 698 N N . GLY A 1 89 ? 9.469 -4.204 -27.101 1.00 91.56 89 GLY A N 1
ATOM 699 C CA . GLY A 1 89 ? 9.106 -2.969 -27.807 1.00 91.56 89 GLY A CA 1
ATOM 700 C C . GLY A 1 89 ? 7.611 -2.680 -27.880 1.00 91.56 89 GLY A C 1
ATOM 701 O O . GLY A 1 89 ? 7.207 -1.564 -28.190 1.00 91.56 89 GLY A O 1
ATOM 702 N N . ARG A 1 90 ? 6.766 -3.689 -27.630 1.00 91.44 90 ARG A N 1
ATOM 703 C CA . ARG A 1 90 ? 5.310 -3.579 -27.775 1.00 91.44 90 ARG A CA 1
ATOM 704 C C . ARG A 1 90 ? 4.564 -4.297 -26.665 1.00 91.44 90 ARG A C 1
ATOM 706 O O . ARG A 1 90 ? 4.491 -5.522 -26.657 1.00 91.44 90 ARG A O 1
ATOM 713 N N . LEU A 1 91 ? 3.935 -3.530 -25.790 1.00 93.50 91 LEU A N 1
ATOM 714 C CA . LEU A 1 91 ? 2.981 -4.027 -24.807 1.00 93.50 91 LEU A CA 1
ATOM 715 C C . LEU A 1 91 ? 1.909 -2.961 -24.628 1.00 93.50 91 LEU A C 1
ATOM 717 O O . LEU A 1 91 ? 2.210 -1.857 -24.185 1.00 93.50 91 LEU A O 1
ATOM 721 N N . ASN A 1 92 ? 0.671 -3.262 -25.010 1.00 91.06 92 ASN A N 1
ATOM 722 C CA . ASN A 1 92 ? -0.401 -2.274 -24.953 1.00 91.06 92 ASN A CA 1
ATOM 723 C C . ASN A 1 92 ? -0.818 -2.018 -23.501 1.00 91.06 92 ASN A C 1
ATOM 725 O O . ASN A 1 92 ? -0.986 -2.959 -22.716 1.00 91.06 92 ASN A O 1
ATOM 729 N N . SER A 1 93 ? -1.052 -0.751 -23.167 1.00 89.62 93 SER A N 1
ATOM 730 C CA . SER A 1 93 ? -1.850 -0.365 -22.001 1.00 89.62 93 SER A CA 1
ATOM 731 C C . SER A 1 93 ? -3.256 -0.968 -22.088 1.00 89.62 93 SER A C 1
ATOM 733 O O . SER A 1 93 ? -3.747 -1.321 -23.162 1.00 89.62 93 SER A O 1
ATOM 735 N N . THR A 1 94 ? -3.939 -1.055 -20.952 1.00 84.75 94 THR A N 1
ATOM 736 C CA . THR A 1 94 ? -5.282 -1.658 -20.854 1.00 84.75 94 THR A CA 1
ATOM 737 C C . THR A 1 94 ? -6.369 -0.924 -21.648 1.00 84.75 94 THR A C 1
ATOM 739 O O . THR A 1 94 ? -7.378 -1.538 -21.980 1.00 84.75 94 THR A O 1
ATOM 742 N N . HIS A 1 95 ? -6.162 0.348 -22.015 1.00 78.00 95 HIS A N 1
ATOM 743 C CA . HIS A 1 95 ? -7.087 1.112 -22.874 1.00 78.00 95 HIS A CA 1
ATOM 744 C C . HIS A 1 95 ? -6.649 1.137 -24.340 1.00 78.00 95 HIS A C 1
ATOM 746 O O . HIS A 1 95 ? -7.307 1.775 -25.150 1.00 78.00 95 HIS A O 1
ATOM 752 N N . GLY A 1 96 ? -5.523 0.506 -24.688 1.00 69.44 96 GLY A N 1
ATOM 753 C CA . GLY A 1 96 ? -5.068 0.336 -26.070 1.00 69.44 96 GLY A CA 1
ATOM 754 C C . GLY A 1 96 ? -4.421 1.553 -26.741 1.00 69.44 96 GLY A C 1
ATOM 755 O O . GLY A 1 96 ? -3.841 1.390 -27.807 1.00 69.44 96 GLY A O 1
ATOM 756 N N . TYR A 1 97 ? -4.466 2.748 -26.144 1.00 64.06 97 TYR A N 1
ATOM 757 C CA . TYR A 1 97 ? -3.981 3.983 -26.791 1.00 64.06 97 TYR A CA 1
ATOM 758 C C . TYR A 1 97 ? -2.502 4.312 -26.551 1.00 64.06 97 TYR A C 1
ATOM 760 O O . TYR A 1 97 ? -1.948 5.176 -27.225 1.00 64.06 97 TYR A O 1
ATOM 768 N N . LYS A 1 98 ? -1.868 3.673 -25.564 1.00 81.19 98 LYS A N 1
ATOM 769 C CA . LYS A 1 98 ? -0.469 3.916 -25.175 1.00 81.19 98 LYS A CA 1
ATOM 770 C C . LYS A 1 98 ? 0.265 2.611 -24.889 1.00 81.19 98 LYS A C 1
ATOM 772 O O . LYS A 1 98 ? -0.380 1.598 -24.599 1.00 81.19 98 LYS A O 1
ATOM 777 N N . THR A 1 99 ? 1.590 2.658 -24.925 1.00 88.44 99 THR A N 1
ATOM 778 C CA . THR A 1 99 ? 2.460 1.592 -24.415 1.00 88.44 99 THR A CA 1
ATOM 779 C C . THR A 1 99 ? 2.307 1.466 -22.899 1.00 88.44 99 THR A C 1
ATOM 781 O O . THR A 1 99 ? 1.984 2.432 -22.211 1.00 88.44 99 THR A O 1
ATOM 784 N N . GLU A 1 100 ? 2.493 0.257 -22.381 1.00 93.75 100 GLU A N 1
ATOM 785 C CA . GLU A 1 100 ? 2.599 -0.012 -20.953 1.00 93.75 100 GLU A CA 1
ATOM 786 C C . GLU A 1 100 ? 3.753 0.782 -20.328 1.00 93.75 100 GLU A C 1
ATOM 788 O O . GLU A 1 100 ? 4.900 0.652 -20.747 1.00 93.75 100 GLU A O 1
ATOM 793 N N . ALA A 1 101 ? 3.444 1.554 -19.288 1.00 95.25 101 ALA A N 1
ATOM 794 C CA . ALA A 1 101 ? 4.379 2.451 -18.618 1.00 95.25 101 ALA A CA 1
ATOM 795 C C . ALA A 1 101 ? 5.623 1.721 -18.098 1.00 95.25 101 ALA A C 1
ATOM 797 O O . ALA A 1 101 ? 6.722 2.257 -18.191 1.00 95.25 101 ALA A O 1
ATOM 798 N N . SER A 1 102 ? 5.457 0.499 -17.587 1.00 97.00 102 SER A N 1
ATOM 799 C CA . SER A 1 102 ? 6.546 -0.327 -17.045 1.00 97.00 102 SER A CA 1
ATOM 800 C C . SER A 1 102 ? 7.385 -1.073 -18.093 1.00 97.00 102 SER A C 1
ATOM 802 O O . SER A 1 102 ? 8.347 -1.745 -17.720 1.00 97.00 102 SER A O 1
ATOM 804 N N . LEU A 1 103 ? 7.043 -0.999 -19.387 1.00 97.56 103 LEU A N 1
ATOM 805 C CA . LEU A 1 103 ? 7.750 -1.746 -20.428 1.00 97.56 103 LEU A CA 1
ATOM 806 C C . LEU A 1 103 ? 9.150 -1.173 -20.669 1.00 97.56 103 LEU A C 1
ATOM 808 O O . LEU A 1 103 ? 9.303 -0.088 -21.228 1.00 97.56 103 LEU A O 1
ATOM 812 N N . ILE A 1 104 ? 10.170 -1.957 -20.337 1.00 97.75 104 ILE A N 1
ATOM 813 C CA . ILE A 1 104 ? 11.563 -1.638 -20.625 1.00 97.75 104 ILE A CA 1
ATOM 814 C C . ILE A 1 104 ? 11.853 -1.967 -22.089 1.00 97.75 104 ILE A C 1
ATOM 816 O O . ILE A 1 104 ? 11.930 -3.135 -22.481 1.00 97.75 104 ILE A O 1
ATOM 820 N N . ASP A 1 105 ? 12.045 -0.932 -22.900 1.00 96.50 105 ASP A N 1
ATOM 821 C CA . ASP A 1 105 ? 12.521 -1.086 -24.270 1.00 96.50 105 ASP A CA 1
ATOM 822 C C . ASP A 1 105 ? 14.045 -0.927 -24.347 1.00 96.50 105 ASP A C 1
ATOM 824 O O . ASP A 1 105 ? 14.546 0.199 -24.268 1.00 96.50 105 ASP A O 1
ATOM 828 N N . PRO A 1 106 ? 14.796 -2.023 -24.571 1.00 95.25 106 PRO A N 1
ATOM 829 C CA . PRO A 1 106 ? 16.256 -1.989 -24.595 1.00 95.25 106 PRO A CA 1
ATOM 830 C C . PRO A 1 106 ? 16.838 -1.220 -25.791 1.00 95.25 106 PRO A C 1
ATOM 832 O O . PRO A 1 106 ? 18.049 -1.046 -25.863 1.00 95.25 106 PRO A O 1
ATOM 835 N N . THR A 1 107 ? 16.015 -0.791 -26.755 1.00 94.38 107 THR A N 1
ATOM 836 C CA . THR A 1 107 ? 16.472 -0.023 -27.927 1.00 94.38 107 THR A CA 1
ATOM 837 C C . THR A 1 107 ? 16.440 1.491 -27.720 1.00 94.38 107 THR A C 1
ATOM 839 O O . THR A 1 107 ? 16.949 2.238 -28.561 1.00 94.38 107 THR A O 1
ATOM 842 N N . LEU A 1 108 ? 15.836 1.965 -26.626 1.00 95.00 108 LEU A N 1
ATOM 843 C CA . LEU A 1 108 ? 15.786 3.389 -26.319 1.00 95.00 108 LEU A CA 1
ATOM 844 C C . LEU A 1 108 ? 17.143 3.887 -25.824 1.00 95.00 108 LEU A C 1
ATOM 846 O O . LEU A 1 108 ? 17.901 3.168 -25.180 1.00 95.00 108 LEU A O 1
ATOM 850 N N . LYS A 1 109 ? 17.443 5.156 -26.117 1.00 95.56 109 LYS A N 1
ATOM 851 C CA . LYS A 1 109 ? 18.707 5.782 -25.716 1.00 95.56 109 LYS A CA 1
ATOM 852 C C . LYS A 1 109 ? 18.843 5.806 -24.194 1.00 95.56 109 LYS A C 1
ATOM 854 O O . LYS A 1 109 ? 17.909 6.219 -23.498 1.00 95.56 109 LYS A O 1
ATOM 859 N N . ILE A 1 110 ? 20.036 5.463 -23.723 1.00 96.31 110 ILE A N 1
ATOM 860 C CA . ILE A 1 110 ? 20.462 5.495 -22.323 1.00 96.31 110 ILE A CA 1
ATOM 861 C C . ILE A 1 110 ? 21.697 6.401 -22.243 1.00 96.31 110 ILE A C 1
ATOM 863 O O . ILE A 1 110 ? 22.534 6.390 -23.143 1.00 96.31 110 ILE A O 1
ATOM 867 N N . ASN A 1 111 ? 21.789 7.233 -21.205 1.00 95.75 111 ASN A N 1
ATOM 868 C CA . ASN A 1 111 ? 22.961 8.070 -20.952 1.00 95.75 111 ASN A CA 1
ATOM 869 C C . ASN A 1 111 ? 23.589 7.693 -19.608 1.00 95.75 111 ASN A C 1
ATOM 871 O O . ASN A 1 111 ? 23.190 8.195 -18.560 1.00 95.75 111 ASN A O 1
ATOM 875 N N . THR A 1 112 ? 24.593 6.821 -19.654 1.00 95.44 112 THR A N 1
ATOM 876 C CA . THR A 1 112 ? 25.293 6.308 -18.470 1.00 95.44 112 THR A CA 1
ATOM 877 C C . THR A 1 112 ? 26.348 7.254 -17.904 1.00 95.44 112 THR A C 1
ATOM 879 O O . THR A 1 112 ? 26.879 6.971 -16.835 1.00 95.44 112 THR A O 1
ATOM 882 N N . ASN A 1 113 ? 26.686 8.337 -18.612 1.00 95.38 113 ASN A N 1
ATOM 883 C CA . ASN A 1 113 ? 27.717 9.290 -18.183 1.00 95.38 113 ASN A CA 1
ATOM 884 C C . ASN A 1 113 ? 27.191 10.280 -17.143 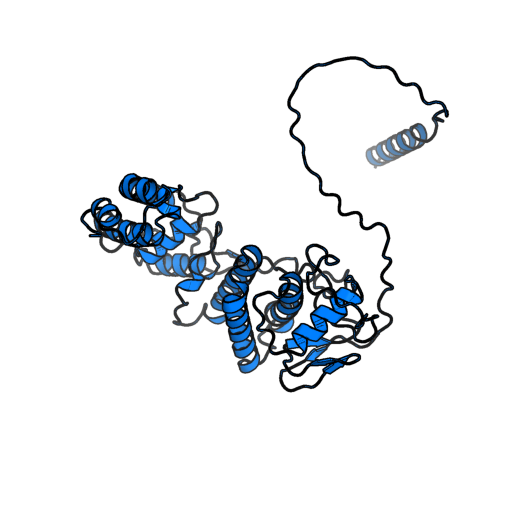1.00 95.38 113 ASN A C 1
ATOM 886 O O . ASN A 1 113 ? 27.969 10.918 -16.442 1.00 95.38 113 ASN A O 1
ATOM 890 N N . SER A 1 114 ? 25.870 10.441 -17.069 1.00 94.69 114 SER A N 1
ATOM 891 C CA . SER A 1 114 ? 25.233 11.328 -16.105 1.00 94.69 114 SER A CA 1
ATOM 892 C C . SER A 1 114 ? 23.856 10.781 -15.712 1.00 94.69 114 SER A C 1
ATOM 894 O O . SER A 1 114 ? 22.843 11.318 -16.151 1.00 94.69 114 SER A O 1
ATOM 896 N N . PRO A 1 115 ? 23.765 9.676 -14.953 1.00 96.81 115 PRO A N 1
ATOM 897 C CA . PRO A 1 115 ? 22.472 9.161 -14.509 1.00 96.81 115 PRO A CA 1
ATOM 898 C C . PRO A 1 115 ? 21.724 10.182 -13.633 1.00 96.81 115 PRO A C 1
ATOM 900 O O . PRO A 1 115 ? 22.334 10.952 -12.892 1.00 96.81 115 PRO A O 1
ATOM 903 N N . ASP A 1 116 ? 20.398 10.216 -13.745 1.00 97.44 116 ASP A N 1
ATOM 904 C CA . ASP A 1 116 ? 19.527 11.102 -12.957 1.00 97.44 116 ASP A CA 1
ATOM 905 C C . ASP A 1 116 ? 19.099 10.403 -11.655 1.00 97.44 116 ASP A C 1
ATOM 907 O O . ASP A 1 116 ? 17.998 9.871 -11.554 1.00 97.44 116 ASP A O 1
ATOM 911 N N . TYR A 1 117 ? 19.984 10.323 -10.661 1.00 97.31 117 TYR A N 1
ATOM 912 C CA . TYR A 1 117 ? 19.681 9.626 -9.401 1.00 97.31 117 TYR A CA 1
ATOM 913 C C . TYR A 1 117 ? 18.590 10.312 -8.568 1.00 97.31 117 TYR A C 1
ATOM 915 O O . TYR A 1 117 ? 17.839 9.636 -7.866 1.00 97.31 117 TYR A O 1
ATOM 923 N N . THR A 1 118 ? 18.487 11.641 -8.662 1.00 95.44 118 THR A N 1
ATOM 924 C CA . THR A 1 118 ? 17.534 12.459 -7.898 1.00 95.44 118 THR A CA 1
ATOM 925 C C . THR A 1 118 ? 16.143 12.507 -8.532 1.00 95.44 118 THR A C 1
ATOM 927 O O . THR A 1 118 ? 15.188 12.887 -7.856 1.00 95.44 118 THR A O 1
ATOM 930 N N . GLY A 1 119 ? 16.005 12.090 -9.797 1.00 93.44 119 GLY A N 1
ATOM 931 C CA . GLY A 1 119 ? 14.738 12.084 -10.527 1.00 93.44 119 GLY A CA 1
ATOM 932 C C . GLY A 1 119 ? 14.269 13.480 -10.936 1.00 93.44 119 GLY A C 1
ATOM 933 O O . GLY A 1 119 ? 13.069 13.690 -11.113 1.00 93.44 119 GLY A O 1
ATOM 934 N N . GLU A 1 120 ? 15.188 14.442 -11.057 1.00 91.88 120 GLU A N 1
ATOM 935 C CA . GLU A 1 120 ? 14.889 15.841 -11.392 1.00 91.88 120 GLU A CA 1
ATOM 936 C C . GLU A 1 120 ? 14.254 15.987 -12.778 1.00 91.88 120 GLU A C 1
ATOM 938 O O . GLU A 1 120 ? 13.446 16.889 -13.005 1.00 91.88 120 GLU A O 1
ATOM 943 N N . GLU A 1 121 ? 14.581 15.080 -13.700 1.00 88.94 121 GLU A N 1
ATOM 944 C CA . GLU A 1 121 ? 14.049 15.078 -15.063 1.00 88.94 121 GLU A CA 1
ATOM 945 C C . GLU A 1 121 ? 12.786 14.202 -15.198 1.00 88.94 121 GLU A C 1
ATOM 947 O O . GLU A 1 121 ? 12.200 14.101 -16.282 1.00 88.94 121 GLU A O 1
ATOM 952 N N . MET A 1 122 ? 12.341 13.558 -14.110 1.00 88.12 122 MET A N 1
ATOM 953 C CA . MET A 1 122 ? 11.220 12.621 -14.121 1.00 88.12 122 MET A CA 1
ATOM 954 C C . MET A 1 122 ? 9.894 13.319 -13.780 1.00 88.12 122 MET A C 1
ATOM 956 O O . MET A 1 122 ? 9.689 13.860 -12.695 1.00 88.12 122 MET A O 1
ATOM 960 N N . GLY A 1 123 ? 8.947 13.275 -14.720 1.00 84.69 123 GLY A N 1
ATOM 961 C CA . GLY A 1 123 ? 7.596 13.801 -14.515 1.00 84.69 123 GLY A CA 1
ATOM 962 C C . GLY A 1 123 ? 6.738 12.957 -13.562 1.00 84.69 123 GLY A C 1
ATOM 963 O O . GLY A 1 123 ? 7.035 11.799 -13.262 1.00 84.69 123 GLY A O 1
ATOM 964 N N . TYR A 1 124 ? 5.607 13.526 -13.133 1.00 80.38 124 TYR A N 1
ATOM 965 C CA . TYR A 1 124 ? 4.596 12.799 -12.359 1.00 80.38 124 TYR A CA 1
ATOM 966 C C . TYR A 1 124 ? 3.969 11.668 -13.196 1.00 80.38 124 TYR A C 1
ATOM 968 O O . TYR A 1 124 ? 3.614 11.890 -14.352 1.00 80.38 124 TYR A O 1
ATOM 976 N N . TRP A 1 125 ? 3.809 10.477 -12.602 1.00 86.31 125 TRP A N 1
ATOM 977 C CA . TRP A 1 125 ? 3.372 9.240 -13.281 1.00 86.31 125 TRP A CA 1
ATOM 978 C C . TRP A 1 125 ? 4.230 8.870 -14.502 1.00 86.31 125 TRP A C 1
ATOM 980 O O . TRP A 1 125 ? 3.760 8.935 -15.642 1.00 86.31 125 TRP A O 1
ATOM 990 N N . PRO A 1 126 ? 5.490 8.470 -14.275 1.00 92.44 126 PRO A N 1
ATOM 991 C CA . PRO A 1 126 ? 6.421 8.206 -15.359 1.00 92.44 126 PRO A CA 1
ATOM 992 C C . PRO A 1 126 ? 6.019 7.008 -16.223 1.00 92.44 126 PRO A C 1
ATOM 994 O O . PRO A 1 126 ? 5.351 6.079 -15.776 1.00 92.44 126 PRO A O 1
ATOM 997 N N . SER A 1 127 ? 6.488 7.003 -17.467 1.00 94.38 127 SER A N 1
ATOM 998 C CA . SER A 1 127 ? 6.502 5.832 -18.350 1.00 94.38 127 SER A CA 1
ATOM 999 C C . SER A 1 127 ? 7.916 5.654 -18.897 1.00 94.38 127 SER A C 1
ATOM 1001 O O . SER A 1 127 ? 8.595 6.638 -19.182 1.00 94.38 127 SER A O 1
ATOM 1003 N N . TYR A 1 128 ? 8.397 4.416 -19.007 1.00 95.94 128 TYR A N 1
ATOM 1004 C CA . TYR A 1 128 ? 9.786 4.132 -19.387 1.00 95.94 128 TYR A CA 1
ATOM 1005 C C . TYR A 1 128 ? 10.150 4.705 -20.772 1.00 95.94 128 TYR A C 1
ATOM 1007 O O . TYR A 1 128 ? 11.264 5.189 -21.008 1.00 95.94 128 TYR A O 1
ATOM 1015 N N . ASP A 1 129 ? 9.196 4.691 -21.701 1.00 93.19 129 ASP A N 1
ATOM 1016 C CA . ASP A 1 129 ? 9.351 5.258 -23.038 1.00 93.19 129 ASP A CA 1
ATOM 1017 C C . ASP A 1 129 ? 9.447 6.791 -23.028 1.00 93.19 129 ASP A C 1
ATOM 1019 O O . ASP A 1 129 ? 10.145 7.359 -23.868 1.00 93.19 129 ASP A O 1
ATOM 1023 N N . SER A 1 130 ? 8.843 7.456 -22.041 1.00 92.00 130 SER A N 1
ATOM 1024 C CA . SER A 1 130 ? 8.768 8.916 -21.946 1.00 92.00 130 SER A CA 1
ATOM 1025 C C . SER A 1 130 ? 9.779 9.563 -20.991 1.00 92.00 130 SER A C 1
ATOM 1027 O O . SER A 1 130 ? 9.790 10.786 -20.870 1.00 92.00 130 SER A O 1
ATOM 1029 N N . ILE A 1 131 ? 10.592 8.789 -20.272 1.00 95.25 131 ILE A N 1
ATOM 1030 C CA . ILE A 1 131 ? 11.628 9.337 -19.380 1.00 95.25 131 ILE A CA 1
ATOM 1031 C C . ILE A 1 131 ? 12.926 9.605 -20.147 1.00 95.25 131 ILE A C 1
ATOM 1033 O O . ILE A 1 131 ? 13.166 9.038 -21.219 1.00 95.25 131 ILE A O 1
ATOM 1037 N N . THR A 1 132 ? 13.774 10.493 -19.631 1.00 95.94 132 THR A N 1
ATOM 1038 C CA . THR A 1 132 ? 15.001 10.879 -20.334 1.00 95.94 132 THR A CA 1
ATOM 1039 C C . THR A 1 132 ? 16.018 9.729 -20.353 1.00 95.94 132 THR A C 1
ATOM 1041 O O . THR A 1 132 ? 15.966 8.823 -19.514 1.00 95.94 132 THR A O 1
ATOM 1044 N N . PRO A 1 133 ? 16.991 9.733 -21.285 1.00 96.75 133 PRO A N 1
ATOM 1045 C CA . PRO A 1 133 ? 18.083 8.758 -21.275 1.00 96.75 133 PRO A CA 1
ATOM 1046 C C . PRO A 1 133 ? 18.858 8.688 -19.949 1.00 96.75 133 PRO A C 1
ATOM 1048 O O . PRO A 1 133 ? 19.381 7.623 -19.618 1.00 96.75 133 PRO A O 1
ATOM 1051 N N . ARG A 1 134 ? 18.930 9.796 -19.195 1.00 97.50 134 ARG A N 1
ATOM 1052 C CA . ARG A 1 134 ? 19.589 9.870 -17.882 1.00 97.50 134 ARG A CA 1
ATOM 1053 C C . ARG A 1 134 ? 18.767 9.166 -16.806 1.00 97.50 134 ARG A C 1
ATOM 1055 O O . ARG A 1 134 ? 19.316 8.354 -16.063 1.00 97.50 134 ARG A O 1
ATOM 1062 N N . SER A 1 135 ? 17.453 9.395 -16.777 1.00 97.81 135 SER A N 1
ATOM 1063 C CA . SER A 1 135 ? 16.555 8.697 -15.850 1.00 97.81 135 SER A CA 1
ATOM 1064 C C . SER A 1 135 ? 16.453 7.201 -16.172 1.00 97.81 135 SER A C 1
ATOM 1066 O O . SER A 1 135 ? 16.400 6.380 -15.260 1.00 97.81 135 SER A O 1
ATOM 1068 N N . ARG A 1 136 ? 16.514 6.801 -17.457 1.00 97.94 136 ARG A N 1
ATOM 1069 C CA . ARG A 1 136 ? 16.630 5.374 -17.828 1.00 97.94 136 ARG A CA 1
ATOM 1070 C C . ARG A 1 136 ? 17.900 4.745 -17.264 1.00 97.94 136 ARG A C 1
ATOM 1072 O O . ARG A 1 136 ? 17.831 3.620 -16.788 1.00 97.94 136 ARG A O 1
ATOM 1079 N N . ALA A 1 137 ? 19.035 5.447 -17.309 1.00 98.19 137 ALA A N 1
ATOM 1080 C CA . ALA A 1 137 ? 20.290 4.933 -16.765 1.00 98.19 137 ALA A CA 1
ATOM 1081 C C . ALA A 1 137 ? 20.194 4.697 -15.249 1.00 98.19 137 ALA A C 1
ATOM 1083 O O . ALA A 1 137 ? 20.508 3.600 -14.803 1.00 98.19 137 ALA A O 1
ATOM 1084 N N . ALA A 1 138 ? 19.690 5.674 -14.486 1.00 98.06 138 ALA A N 1
ATOM 1085 C CA . ALA A 1 138 ? 19.515 5.537 -13.037 1.00 98.06 138 ALA A CA 1
ATOM 1086 C C . ALA A 1 138 ? 18.517 4.421 -12.672 1.00 98.06 138 ALA A C 1
ATOM 1088 O O . ALA A 1 138 ? 18.779 3.614 -11.783 1.00 98.06 138 ALA A O 1
ATOM 1089 N N . TYR A 1 139 ? 17.402 4.315 -13.405 1.00 98.50 139 TYR A N 1
ATOM 1090 C CA . TYR A 1 139 ? 16.427 3.242 -13.205 1.00 98.50 139 TYR A CA 1
ATOM 1091 C C . TYR A 1 139 ? 17.011 1.849 -13.485 1.00 98.50 139 TYR A C 1
ATOM 1093 O O . TYR A 1 139 ? 16.802 0.925 -12.703 1.00 98.50 139 TYR A O 1
ATOM 1101 N N . LEU A 1 140 ? 17.745 1.686 -14.591 1.00 98.56 140 LEU A N 1
ATOM 1102 C CA . LEU A 1 140 ? 18.373 0.411 -14.948 1.00 98.56 140 LEU A CA 1
ATOM 1103 C C . LEU A 1 140 ? 19.484 0.025 -13.965 1.00 98.56 140 LEU A C 1
ATOM 1105 O O . LEU A 1 140 ? 19.618 -1.154 -13.650 1.00 98.56 140 LEU A O 1
ATOM 1109 N N . GLU A 1 141 ? 20.233 1.000 -13.449 1.00 98.44 141 GLU A N 1
ATOM 1110 C CA . GLU A 1 141 ? 21.225 0.778 -12.396 1.00 98.44 141 GLU A CA 1
ATOM 1111 C C . GLU A 1 141 ? 20.575 0.266 -11.106 1.00 98.44 141 GLU A C 1
ATOM 1113 O O . GLU A 1 141 ? 21.010 -0.746 -10.560 1.00 98.44 141 GLU A O 1
ATOM 1118 N N . TRP A 1 142 ? 19.474 0.887 -10.671 1.00 98.50 142 TRP A N 1
ATOM 1119 C CA . TRP A 1 142 ? 18.699 0.404 -9.526 1.00 98.50 142 TRP A CA 1
ATOM 1120 C C . TRP A 1 142 ? 18.102 -0.992 -9.768 1.00 98.50 142 TRP A C 1
ATOM 1122 O O . TRP A 1 142 ? 18.107 -1.834 -8.875 1.00 98.50 142 TRP A O 1
ATOM 1132 N N . LEU A 1 143 ? 17.627 -1.297 -10.982 1.00 98.44 143 LEU A N 1
ATOM 1133 C CA . LEU A 1 143 ? 17.122 -2.638 -11.309 1.00 98.44 143 LEU A CA 1
ATOM 1134 C C . LEU A 1 143 ? 18.205 -3.725 -11.307 1.00 98.44 143 LEU A C 1
ATOM 1136 O O . LEU A 1 143 ? 17.866 -4.892 -11.067 1.00 98.44 143 LEU A O 1
ATOM 1140 N N . ALA A 1 144 ? 19.448 -3.350 -11.621 1.00 98.00 144 ALA A N 1
ATOM 1141 C CA . ALA A 1 144 ? 20.623 -4.218 -11.622 1.00 98.00 144 ALA A CA 1
ATOM 1142 C C . ALA A 1 144 ? 21.218 -4.429 -10.216 1.00 98.00 144 ALA A C 1
ATOM 1144 O O . ALA A 1 144 ? 22.010 -5.350 -10.029 1.00 98.00 144 ALA A O 1
ATOM 1145 N N . SER A 1 145 ? 20.831 -3.611 -9.233 1.00 97.06 145 SER A N 1
ATOM 1146 C CA . SER A 1 145 ? 21.206 -3.786 -7.829 1.00 97.06 145 SER A CA 1
ATOM 1147 C C . SER A 1 145 ? 20.238 -4.720 -7.082 1.00 97.06 145 SER A C 1
ATOM 1149 O O . SER A 1 145 ? 19.390 -5.394 -7.673 1.00 97.06 145 SER A O 1
ATOM 1151 N N . ASP A 1 146 ? 20.348 -4.754 -5.754 1.00 95.81 146 ASP A N 1
ATOM 1152 C CA . ASP A 1 146 ? 19.416 -5.439 -4.856 1.00 95.81 146 ASP A CA 1
ATOM 1153 C C . ASP A 1 146 ? 18.069 -4.708 -4.680 1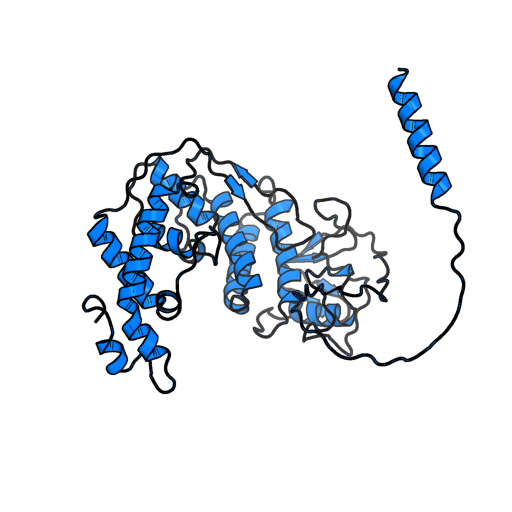.00 95.81 146 ASP A C 1
ATOM 1155 O O . ASP A 1 146 ? 17.199 -5.186 -3.942 1.00 95.81 146 ASP A O 1
ATOM 1159 N N . ARG A 1 147 ? 17.892 -3.543 -5.326 1.00 97.44 147 ARG A N 1
ATOM 1160 C CA . ARG A 1 147 ? 16.685 -2.705 -5.254 1.00 97.44 147 ARG A CA 1
ATOM 1161 C C . ARG A 1 147 ? 16.306 -2.356 -3.810 1.00 97.44 147 ARG A C 1
ATOM 1163 O O . ARG A 1 147 ? 15.120 -2.409 -3.461 1.00 97.44 147 ARG A O 1
ATOM 1170 N N . SER A 1 148 ? 17.299 -2.106 -2.950 1.00 97.69 148 SER A N 1
ATOM 1171 C CA . SER A 1 148 ? 17.088 -1.909 -1.507 1.00 97.69 148 SER A CA 1
ATOM 1172 C C . SER A 1 148 ? 17.577 -0.573 -0.947 1.00 97.69 148 SER A C 1
ATOM 1174 O O . SER A 1 148 ? 17.386 -0.323 0.241 1.00 97.69 148 SER A O 1
ATOM 1176 N N . ASP A 1 149 ? 18.142 0.308 -1.776 1.00 97.88 149 ASP A N 1
ATOM 1177 C CA . ASP A 1 149 ? 18.550 1.651 -1.350 1.00 97.88 149 ASP A CA 1
ATOM 1178 C C . ASP A 1 149 ? 17.318 2.500 -0.953 1.00 97.88 149 ASP A C 1
ATOM 1180 O O . ASP A 1 149 ? 16.489 2.792 -1.830 1.00 97.88 149 ASP A O 1
ATOM 1184 N N . PRO A 1 150 ? 17.169 2.896 0.331 1.00 97.50 150 PRO A N 1
ATOM 1185 C CA . PRO A 1 150 ? 16.017 3.656 0.814 1.00 97.50 150 PRO A CA 1
ATOM 1186 C C . PRO A 1 150 ? 15.940 5.083 0.254 1.00 97.50 150 PRO A C 1
ATOM 1188 O O . PRO A 1 150 ? 14.845 5.646 0.234 1.00 97.50 150 PRO A O 1
ATOM 1191 N N . GLU A 1 151 ? 17.052 5.634 -0.244 1.00 96.75 151 GLU A N 1
ATOM 1192 C CA . GLU A 1 151 ? 17.131 6.987 -0.813 1.00 96.75 151 GLU A CA 1
ATOM 1193 C C . GLU A 1 151 ? 16.828 7.017 -2.320 1.00 96.75 151 GLU A C 1
ATOM 1195 O O . GLU A 1 151 ? 16.825 8.080 -2.943 1.00 96.75 151 GLU A O 1
ATOM 1200 N N . THR A 1 152 ? 16.525 5.858 -2.921 1.00 98.00 152 THR A N 1
ATOM 1201 C CA . THR A 1 152 ? 16.130 5.775 -4.333 1.00 98.00 152 THR A CA 1
ATOM 1202 C C . THR A 1 152 ? 14.960 6.713 -4.618 1.00 98.00 152 THR A C 1
ATOM 1204 O O . THR A 1 152 ? 13.915 6.646 -3.960 1.00 98.00 152 THR A O 1
ATOM 1207 N N . TYR A 1 153 ? 15.084 7.528 -5.670 1.00 97.81 153 TYR A N 1
ATOM 1208 C CA . TYR A 1 153 ? 13.985 8.373 -6.119 1.00 97.81 153 TYR A CA 1
ATOM 1209 C C . TYR A 1 153 ? 12.712 7.550 -6.365 1.00 97.81 153 TYR A C 1
ATOM 1211 O O . TYR A 1 153 ? 12.673 6.623 -7.179 1.00 97.81 153 TYR A O 1
ATOM 1219 N N . ILE A 1 154 ? 11.630 7.921 -5.677 1.00 97.81 154 ILE A N 1
ATOM 1220 C CA . ILE A 1 154 ? 10.420 7.094 -5.596 1.00 97.81 154 ILE A CA 1
ATOM 1221 C C . ILE A 1 154 ? 9.755 6.833 -6.958 1.00 97.81 154 ILE A C 1
ATOM 1223 O O . ILE A 1 154 ? 9.052 5.836 -7.118 1.00 97.81 154 ILE A O 1
ATOM 1227 N N . GLY A 1 155 ? 9.973 7.694 -7.959 1.00 97.75 155 GLY A N 1
ATOM 1228 C CA . GLY A 1 155 ? 9.453 7.488 -9.314 1.00 97.75 155 GLY A CA 1
ATOM 1229 C C . GLY A 1 155 ? 9.987 6.216 -9.981 1.00 97.75 155 GLY A C 1
ATOM 1230 O O . GLY A 1 155 ? 9.240 5.551 -10.699 1.00 97.75 155 GLY A O 1
ATOM 1231 N N . TYR A 1 156 ? 11.226 5.816 -9.680 1.00 98.31 156 TYR A N 1
ATOM 1232 C CA . TYR A 1 156 ? 11.817 4.559 -10.151 1.00 98.31 156 TYR A CA 1
ATOM 1233 C C . TYR A 1 156 ? 11.155 3.340 -9.509 1.00 98.31 156 TYR A C 1
ATOM 1235 O O . TYR A 1 156 ? 10.797 2.385 -10.202 1.00 98.31 156 TYR A O 1
ATOM 1243 N N . VAL A 1 157 ? 10.881 3.418 -8.206 1.00 98.50 157 VAL A N 1
ATOM 1244 C CA . VAL A 1 157 ? 10.141 2.382 -7.473 1.00 98.50 157 VAL A CA 1
ATOM 1245 C C . VAL A 1 157 ? 8.715 2.247 -8.016 1.00 98.50 157 VAL A C 1
ATOM 1247 O O . VAL A 1 157 ? 8.232 1.132 -8.206 1.00 98.50 157 VAL A O 1
ATOM 1250 N N . PHE A 1 158 ? 8.045 3.364 -8.329 1.00 98.31 158 PHE A N 1
ATOM 1251 C CA . PHE A 1 158 ? 6.727 3.343 -8.969 1.00 98.31 158 PHE A CA 1
ATOM 1252 C C . PHE A 1 158 ? 6.757 2.687 -10.350 1.00 98.31 158 PHE A C 1
ATOM 1254 O O . PHE A 1 158 ? 5.878 1.883 -10.651 1.00 98.31 158 PHE A O 1
ATOM 1261 N N . LEU A 1 159 ? 7.762 2.990 -11.174 1.00 97.81 159 LEU A N 1
ATOM 1262 C CA . LEU A 1 159 ? 7.886 2.419 -12.514 1.00 97.81 159 LEU A CA 1
ATOM 1263 C C . LEU A 1 159 ? 8.021 0.888 -12.481 1.00 97.81 159 LEU A C 1
ATOM 1265 O O . LEU A 1 159 ? 7.405 0.193 -13.289 1.00 97.81 159 LEU A O 1
ATOM 1269 N N . TYR A 1 160 ? 8.759 0.367 -11.501 1.00 98.62 160 TYR A N 1
ATOM 1270 C CA . TYR A 1 160 ? 8.852 -1.067 -11.229 1.00 98.62 160 TYR A CA 1
ATOM 1271 C C . TYR A 1 160 ? 7.547 -1.643 -10.663 1.00 98.62 160 TYR A C 1
ATOM 1273 O O . TYR A 1 160 ? 7.038 -2.651 -11.161 1.00 98.62 160 TYR A O 1
ATOM 1281 N N . PHE A 1 161 ? 6.943 -0.960 -9.685 1.00 98.62 161 PHE A N 1
ATOM 1282 C CA . PHE A 1 161 ? 5.647 -1.325 -9.110 1.00 98.62 161 PHE A CA 1
ATOM 1283 C C . PHE A 1 161 ? 4.555 -1.465 -10.182 1.00 98.62 161 PHE A C 1
ATOM 1285 O O . PHE A 1 161 ? 3.763 -2.400 -10.109 1.00 98.62 161 PHE A O 1
ATOM 1292 N N . TYR A 1 162 ? 4.539 -0.612 -11.214 1.00 98.12 162 TYR A N 1
ATOM 1293 C CA . TYR A 1 162 ? 3.584 -0.695 -12.329 1.00 98.12 162 TYR A CA 1
ATOM 1294 C C . TYR A 1 162 ? 3.637 -2.044 -13.066 1.00 98.12 162 TYR A C 1
ATOM 1296 O O . TYR A 1 162 ? 2.599 -2.552 -13.494 1.00 98.12 162 TYR A O 1
ATOM 1304 N N . GLY A 1 163 ? 4.821 -2.652 -13.185 1.00 98.00 163 GLY A N 1
ATOM 1305 C CA . GLY A 1 163 ? 4.984 -3.969 -13.803 1.00 98.00 163 GLY A CA 1
ATOM 1306 C C . GLY A 1 163 ? 4.362 -5.079 -12.956 1.00 98.00 163 GLY A C 1
ATOM 1307 O O . GLY A 1 163 ? 3.580 -5.887 -13.460 1.00 98.00 163 GLY A O 1
ATOM 1308 N N . ILE A 1 164 ? 4.642 -5.079 -11.651 1.00 98.56 164 ILE A N 1
ATOM 1309 C CA . ILE A 1 164 ? 4.037 -6.024 -10.699 1.00 98.56 164 ILE A CA 1
ATOM 1310 C C . ILE A 1 164 ? 2.513 -5.846 -10.659 1.00 98.56 164 ILE A C 1
ATOM 1312 O O . ILE A 1 164 ? 1.762 -6.822 -10.707 1.00 98.56 164 ILE A O 1
ATOM 1316 N N . GLU A 1 165 ? 2.056 -4.595 -10.633 1.00 97.50 165 GLU A N 1
ATOM 1317 C CA . GLU A 1 165 ? 0.644 -4.227 -10.663 1.00 97.50 165 GLU A CA 1
ATOM 1318 C C . GLU A 1 165 ? -0.058 -4.795 -11.900 1.00 97.50 165 GLU A C 1
ATOM 1320 O O . GLU A 1 165 ? -1.078 -5.478 -11.776 1.00 97.50 165 GLU A O 1
ATOM 1325 N N . ARG A 1 166 ? 0.530 -4.623 -13.091 1.00 96.62 166 ARG A N 1
ATOM 1326 C CA . ARG A 1 166 ? 0.024 -5.233 -14.328 1.00 96.62 166 ARG A CA 1
ATOM 1327 C C . ARG A 1 166 ? -0.022 -6.751 -14.224 1.00 96.62 166 ARG A C 1
ATOM 1329 O O . ARG A 1 166 ? -1.032 -7.353 -14.586 1.00 96.62 166 ARG A O 1
ATOM 1336 N N . ARG A 1 167 ? 1.061 -7.368 -13.746 1.00 97.50 167 ARG A N 1
ATOM 1337 C CA . ARG A 1 167 ? 1.193 -8.826 -13.689 1.00 97.50 167 ARG A CA 1
ATOM 1338 C C . ARG A 1 167 ? 0.089 -9.457 -12.841 1.00 97.50 167 ARG A C 1
ATOM 1340 O O . ARG A 1 167 ? -0.523 -10.436 -13.252 1.00 97.50 167 ARG A O 1
ATOM 1347 N N . LEU A 1 168 ? -0.217 -8.873 -11.687 1.00 96.62 168 LEU A N 1
ATOM 1348 C CA . LEU A 1 168 ? -1.210 -9.433 -10.767 1.00 96.62 168 LEU A CA 1
ATOM 1349 C C . LEU A 1 168 ? -2.657 -8.995 -11.060 1.00 96.62 168 LEU A C 1
ATOM 1351 O O . LEU A 1 168 ? -3.580 -9.685 -10.638 1.00 96.62 168 LEU A O 1
ATOM 1355 N N . LEU A 1 169 ? -2.889 -7.882 -11.769 1.00 93.75 169 LEU A N 1
ATOM 1356 C CA . LEU A 1 169 ? -4.251 -7.418 -12.102 1.00 93.75 169 LEU A CA 1
ATOM 1357 C C . LEU A 1 169 ? -4.730 -7.819 -13.494 1.00 93.75 169 LEU A C 1
ATOM 1359 O O . LEU A 1 169 ? -5.917 -8.080 -13.704 1.00 93.75 169 LEU A O 1
ATOM 1363 N N . VAL A 1 170 ? -3.828 -7.786 -14.470 1.00 93.00 170 VAL A N 1
ATOM 1364 C CA . VAL A 1 170 ? -4.162 -7.980 -15.882 1.00 93.00 170 VAL A CA 1
ATOM 1365 C C . VAL A 1 170 ? -3.772 -9.377 -16.327 1.00 93.00 170 VAL A C 1
ATOM 1367 O O . VAL A 1 170 ? -4.612 -10.076 -16.893 1.00 93.00 170 VAL A O 1
ATOM 1370 N N . ASP A 1 171 ? -2.542 -9.796 -16.044 1.00 94.81 171 ASP A N 1
ATOM 1371 C CA . ASP A 1 171 ? -2.052 -11.094 -16.506 1.00 94.81 171 ASP A CA 1
ATOM 1372 C C . ASP A 1 171 ? -2.587 -12.250 -15.645 1.00 94.81 171 ASP A C 1
ATOM 1374 O O . ASP A 1 171 ? -2.892 -13.302 -16.193 1.00 94.81 171 ASP A O 1
ATOM 1378 N N . ASP A 1 172 ? -2.797 -12.069 -14.332 1.00 93.38 172 ASP A N 1
ATOM 1379 C CA . ASP A 1 172 ? -3.403 -13.098 -13.454 1.00 93.38 172 ASP A CA 1
ATOM 1380 C C . ASP A 1 172 ? -4.927 -13.258 -13.629 1.00 93.38 172 ASP A C 1
ATOM 1382 O O . ASP A 1 172 ? -5.610 -13.920 -12.836 1.00 93.38 172 ASP A O 1
ATOM 1386 N N . ARG A 1 173 ? -5.510 -12.684 -14.685 1.00 85.69 173 ARG A N 1
ATOM 1387 C CA . ARG A 1 173 ? -6.906 -12.968 -15.028 1.00 85.69 173 ARG A CA 1
ATOM 1388 C C . ARG A 1 173 ? -7.082 -14.473 -15.216 1.00 85.69 173 ARG A C 1
ATOM 1390 O O . ARG A 1 173 ? -6.284 -15.133 -15.874 1.00 85.69 173 ARG A O 1
ATOM 1397 N N . ASN A 1 174 ? -8.137 -15.018 -14.612 1.00 85.06 174 ASN A N 1
ATOM 1398 C CA . ASN A 1 174 ? -8.410 -16.458 -14.585 1.00 85.06 174 ASN A CA 1
ATOM 1399 C C . ASN A 1 174 ? -7.263 -17.309 -14.001 1.00 85.06 174 ASN A C 1
ATOM 1401 O O . ASN A 1 174 ? -7.144 -18.479 -14.353 1.00 85.06 174 ASN A O 1
ATOM 1405 N N . ARG A 1 175 ? -6.447 -16.749 -13.092 1.00 88.88 175 ARG A N 1
ATOM 1406 C CA . ARG A 1 175 ? -5.334 -17.453 -12.426 1.00 88.88 175 ARG A CA 1
ATOM 1407 C C . ARG A 1 175 ? -4.234 -17.934 -13.372 1.00 88.88 175 ARG A C 1
ATOM 1409 O O . ARG A 1 175 ? -3.609 -18.962 -13.114 1.00 88.88 175 ARG A O 1
ATOM 1416 N N . ALA A 1 176 ? -3.995 -17.204 -14.461 1.00 94.00 176 ALA A N 1
ATOM 1417 C CA . ALA A 1 176 ? -2.969 -17.567 -15.432 1.00 94.00 176 ALA A CA 1
ATOM 1418 C C . ALA A 1 176 ? -1.532 -17.393 -14.901 1.00 94.00 176 ALA A C 1
ATOM 1420 O O . ALA A 1 176 ? -0.612 -18.001 -15.448 1.00 94.00 176 ALA A O 1
ATOM 1421 N N . VAL A 1 177 ? -1.316 -16.613 -13.831 1.00 95.88 177 VAL A N 1
ATOM 1422 C CA . VAL A 1 177 ? 0.006 -16.491 -13.204 1.00 95.88 177 VAL A CA 1
ATOM 1423 C C . VAL A 1 177 ? 0.205 -17.631 -12.190 1.00 95.88 177 VAL A C 1
ATOM 1425 O O . VAL A 1 177 ? -0.639 -17.835 -11.301 1.00 95.88 177 VAL A O 1
ATOM 1428 N N . PRO A 1 178 ? 1.323 -18.383 -12.262 1.00 94.88 178 PRO A N 1
ATOM 1429 C CA . PRO A 1 178 ? 1.601 -19.477 -11.336 1.00 94.88 178 PRO A CA 1
ATOM 1430 C C . PRO A 1 178 ? 1.526 -19.052 -9.866 1.00 94.88 178 PRO A C 1
ATOM 1432 O O . PRO A 1 178 ? 1.927 -17.951 -9.493 1.00 94.88 178 PRO A O 1
ATOM 1435 N N . TYR A 1 179 ? 1.040 -19.945 -8.998 1.00 93.88 179 TYR A N 1
ATOM 1436 C CA . TYR A 1 179 ? 0.864 -19.644 -7.570 1.00 93.88 179 TYR A CA 1
ATOM 1437 C C . TYR A 1 179 ? 2.162 -19.187 -6.882 1.00 93.88 179 TYR A C 1
ATOM 1439 O O . TYR A 1 179 ? 2.148 -18.210 -6.135 1.00 93.88 179 TYR A O 1
ATOM 1447 N N . HIS A 1 180 ? 3.287 -19.855 -7.159 1.00 95.31 180 HIS A N 1
ATOM 1448 C CA . HIS A 1 180 ? 4.581 -19.493 -6.575 1.00 95.31 180 HIS A CA 1
ATOM 1449 C C . HIS A 1 180 ? 5.033 -18.087 -7.005 1.00 95.31 180 HIS A C 1
ATOM 1451 O O . HIS A 1 180 ? 5.557 -17.342 -6.183 1.00 95.31 180 HIS A O 1
ATOM 1457 N N . GLU A 1 181 ? 4.769 -17.700 -8.258 1.00 96.56 181 GLU A N 1
ATOM 1458 C CA . GLU A 1 181 ? 5.084 -16.370 -8.780 1.00 96.56 181 GLU A CA 1
ATOM 1459 C C . GLU A 1 181 ? 4.207 -15.305 -8.110 1.00 96.56 181 GLU A C 1
ATOM 1461 O O . GLU A 1 181 ? 4.720 -14.297 -7.635 1.00 96.56 181 GLU A O 1
ATOM 1466 N N . ARG A 1 182 ? 2.898 -15.561 -7.965 1.00 96.00 182 ARG A N 1
ATOM 1467 C CA . ARG A 1 182 ? 1.991 -14.668 -7.222 1.00 96.00 182 ARG A CA 1
ATOM 1468 C C . ARG A 1 182 ? 2.460 -14.436 -5.791 1.00 96.00 182 ARG A C 1
ATOM 1470 O O . ARG A 1 182 ? 2.493 -13.295 -5.339 1.00 96.00 182 ARG A O 1
ATOM 1477 N N . LYS A 1 183 ? 2.839 -15.509 -5.090 1.00 95.50 183 LYS A N 1
ATOM 1478 C CA . LYS A 1 183 ? 3.364 -15.424 -3.723 1.00 95.50 183 LYS A CA 1
ATOM 1479 C C . LYS A 1 183 ? 4.646 -14.591 -3.673 1.00 95.50 183 LYS A C 1
ATOM 1481 O O . LYS A 1 183 ? 4.757 -13.715 -2.823 1.00 95.50 183 LYS A O 1
ATOM 1486 N N . ALA A 1 184 ? 5.580 -14.824 -4.595 1.00 97.62 184 ALA A N 1
ATOM 1487 C CA . ALA A 1 184 ? 6.827 -14.067 -4.666 1.00 97.62 184 ALA A CA 1
ATOM 1488 C C . ALA A 1 184 ? 6.591 -12.572 -4.951 1.00 97.62 184 ALA A C 1
ATOM 1490 O O . ALA A 1 184 ? 7.222 -11.726 -4.326 1.00 97.62 184 ALA A O 1
ATOM 1491 N N . LEU A 1 185 ? 5.637 -12.236 -5.823 1.00 98.19 185 LEU A N 1
ATOM 1492 C CA . LEU A 1 185 ? 5.280 -10.847 -6.116 1.00 98.19 185 LEU A CA 1
ATOM 1493 C C . LEU A 1 185 ? 4.619 -10.144 -4.925 1.00 98.19 185 LEU A C 1
ATOM 1495 O O . LEU A 1 185 ? 4.908 -8.978 -4.679 1.00 98.19 185 LEU A O 1
ATOM 1499 N N . VAL A 1 186 ? 3.770 -10.833 -4.155 1.00 97.06 186 VAL A N 1
ATOM 1500 C CA . VAL A 1 186 ? 3.205 -10.273 -2.913 1.00 97.06 186 VAL A CA 1
ATOM 1501 C C . VAL A 1 186 ? 4.308 -9.994 -1.888 1.00 97.06 186 VAL A C 1
ATOM 1503 O O . VAL A 1 186 ? 4.331 -8.906 -1.319 1.00 97.06 186 VAL A O 1
ATOM 1506 N N . LEU A 1 187 ? 5.257 -10.920 -1.710 1.00 97.12 187 LEU A N 1
ATOM 1507 C CA . LEU A 1 187 ? 6.412 -10.712 -0.826 1.00 97.12 187 LEU A CA 1
ATOM 1508 C C . LEU A 1 187 ? 7.283 -9.538 -1.287 1.00 97.12 187 LEU A C 1
ATOM 1510 O O . LEU A 1 187 ? 7.762 -8.762 -0.463 1.00 97.12 187 LEU A O 1
ATOM 1514 N N . GLU A 1 188 ? 7.454 -9.365 -2.597 1.00 98.50 188 GLU A N 1
ATOM 1515 C CA . GLU A 1 188 ? 8.182 -8.221 -3.142 1.00 98.50 188 GLU A CA 1
ATOM 1516 C C . GLU A 1 188 ? 7.458 -6.897 -2.861 1.00 98.50 188 GLU A C 1
ATOM 1518 O O . GLU A 1 188 ? 8.085 -5.924 -2.447 1.00 98.50 188 GLU A O 1
ATOM 1523 N N . LEU A 1 189 ? 6.129 -6.849 -2.997 1.00 98.25 189 LEU A N 1
ATOM 1524 C CA . LEU A 1 189 ? 5.338 -5.671 -2.626 1.00 98.25 189 LEU A CA 1
ATOM 1525 C C . LEU A 1 189 ? 5.468 -5.334 -1.132 1.00 98.25 189 LEU A C 1
ATOM 1527 O O . LEU A 1 189 ? 5.568 -4.160 -0.771 1.00 98.25 189 LEU A O 1
ATOM 1531 N N . GLU A 1 190 ? 5.488 -6.344 -0.261 1.00 97.44 190 GLU A N 1
ATOM 1532 C CA . GLU A 1 190 ? 5.723 -6.166 1.176 1.00 97.44 190 GLU A CA 1
ATOM 1533 C C . GLU A 1 190 ? 7.143 -5.662 1.467 1.00 97.44 190 GLU A C 1
ATOM 1535 O O . GLU A 1 190 ? 7.306 -4.729 2.257 1.00 97.44 190 GLU A O 1
ATOM 1540 N N . ARG A 1 191 ? 8.163 -6.201 0.784 1.00 98.12 191 ARG A N 1
ATOM 1541 C CA . ARG A 1 191 ? 9.553 -5.727 0.885 1.00 98.12 191 ARG A CA 1
ATOM 1542 C C . ARG A 1 191 ? 9.665 -4.261 0.472 1.00 98.12 191 ARG A C 1
ATOM 1544 O O . ARG A 1 191 ? 10.185 -3.452 1.240 1.00 98.12 191 ARG A O 1
ATOM 1551 N N . LEU A 1 192 ? 9.116 -3.894 -0.689 1.00 98.44 192 LEU A N 1
ATOM 1552 C CA . LEU A 1 192 ? 9.099 -2.506 -1.157 1.00 98.44 192 LEU A CA 1
ATOM 1553 C C . LEU A 1 192 ? 8.367 -1.592 -0.170 1.00 98.44 192 LEU A C 1
ATOM 1555 O O . LEU A 1 192 ? 8.833 -0.489 0.104 1.00 98.44 192 LEU A O 1
ATOM 1559 N N . LYS A 1 193 ? 7.233 -2.034 0.391 1.00 97.19 193 LYS A N 1
ATOM 1560 C CA . LYS A 1 193 ? 6.506 -1.272 1.414 1.00 97.19 193 LYS A CA 1
ATOM 1561 C C . LYS A 1 193 ? 7.359 -1.049 2.665 1.00 97.19 193 LYS A C 1
ATOM 1563 O O . LYS A 1 193 ? 7.298 0.037 3.230 1.00 97.19 193 LYS A O 1
ATOM 1568 N N . ASN A 1 194 ? 8.149 -2.028 3.095 1.00 97.31 194 ASN A N 1
ATOM 1569 C CA . ASN A 1 194 ? 9.007 -1.877 4.271 1.00 97.31 194 ASN A CA 1
ATOM 1570 C C . ASN A 1 194 ? 10.136 -0.860 4.048 1.00 97.31 194 ASN A C 1
ATOM 1572 O O . ASN A 1 194 ? 10.444 -0.097 4.957 1.00 97.31 194 ASN A O 1
ATOM 1576 N N . ILE A 1 195 ? 10.708 -0.808 2.844 1.00 98.44 195 ILE A N 1
ATOM 1577 C CA . ILE A 1 195 ? 11.809 0.109 2.506 1.00 98.44 195 ILE A CA 1
ATOM 1578 C C . ILE A 1 195 ? 11.268 1.521 2.221 1.00 98.44 195 ILE A C 1
ATOM 1580 O O . ILE A 1 195 ? 11.688 2.513 2.817 1.00 98.44 195 ILE A O 1
ATOM 1584 N N . TYR A 1 196 ? 10.264 1.613 1.348 1.00 98.12 196 TYR A N 1
ATOM 1585 C CA . TYR A 1 196 ? 9.782 2.873 0.773 1.00 98.12 196 TYR A CA 1
ATOM 1586 C C . TYR A 1 196 ? 8.463 3.375 1.384 1.00 98.12 196 TYR A C 1
ATOM 1588 O O . TYR A 1 196 ? 7.929 4.406 0.972 1.00 98.12 196 TYR A O 1
ATOM 1596 N N . GLY A 1 197 ? 7.908 2.683 2.385 1.00 95.50 197 GLY A N 1
ATOM 1597 C CA . GLY A 1 197 ? 6.622 3.017 3.017 1.00 95.50 197 GLY A CA 1
ATOM 1598 C C . GLY A 1 197 ? 6.609 4.330 3.806 1.00 95.50 197 GLY A C 1
ATOM 1599 O O . GLY A 1 197 ? 5.540 4.834 4.164 1.00 95.50 197 GLY A O 1
ATOM 1600 N N . HIS A 1 198 ? 7.777 4.928 4.046 1.00 94.75 198 HIS A N 1
ATOM 1601 C CA . HIS A 1 198 ? 7.887 6.287 4.569 1.00 94.75 198 HIS A CA 1
ATOM 1602 C C . HIS A 1 198 ? 7.343 7.321 3.558 1.00 94.75 198 HIS A C 1
ATOM 1604 O O . HIS A 1 198 ? 6.765 8.341 3.954 1.00 94.75 198 HIS A O 1
ATOM 1610 N N . ASN A 1 199 ? 7.433 7.037 2.250 1.00 95.94 199 ASN A N 1
ATOM 1611 C CA . ASN A 1 199 ? 6.814 7.853 1.216 1.00 95.94 199 ASN A CA 1
ATOM 1612 C C . ASN A 1 199 ? 5.287 7.688 1.254 1.00 95.94 199 ASN A C 1
ATOM 1614 O O . ASN A 1 199 ? 4.732 6.621 0.985 1.00 95.94 199 ASN A O 1
ATOM 1618 N N . ARG A 1 200 ? 4.582 8.783 1.563 1.00 93.12 200 ARG A N 1
ATOM 1619 C CA . ARG A 1 200 ? 3.124 8.781 1.760 1.00 93.12 200 ARG A CA 1
ATOM 1620 C C . ARG A 1 200 ? 2.355 8.230 0.558 1.00 93.12 200 ARG A C 1
ATOM 1622 O O . ARG A 1 200 ? 1.406 7.474 0.762 1.00 93.12 200 ARG A O 1
ATOM 1629 N N . SER A 1 201 ? 2.719 8.649 -0.652 1.00 93.56 201 SER A N 1
ATOM 1630 C CA . SER A 1 201 ? 2.010 8.266 -1.874 1.00 93.56 201 SER A CA 1
ATOM 1631 C C . SER A 1 201 ? 2.217 6.787 -2.167 1.00 93.56 201 SER A C 1
ATOM 1633 O O . SER A 1 201 ? 1.240 6.063 -2.347 1.00 93.56 201 SER A O 1
ATOM 1635 N N . PHE A 1 202 ? 3.470 6.328 -2.143 1.00 95.88 202 PHE A N 1
ATOM 1636 C CA . PHE A 1 202 ? 3.798 4.925 -2.381 1.00 95.88 202 PHE A CA 1
ATOM 1637 C C . PHE A 1 202 ? 3.124 4.007 -1.359 1.00 95.88 202 PHE A C 1
ATOM 1639 O O . PHE A 1 202 ? 2.433 3.068 -1.747 1.00 95.88 202 PHE A O 1
ATOM 1646 N N . ASN A 1 203 ? 3.208 4.345 -0.067 1.00 94.69 203 ASN A N 1
ATOM 1647 C CA . ASN A 1 203 ? 2.554 3.580 0.993 1.00 94.69 203 ASN A CA 1
ATOM 1648 C C . ASN A 1 203 ? 1.036 3.451 0.788 1.00 94.69 203 ASN A C 1
ATOM 1650 O O . ASN A 1 203 ? 0.463 2.400 1.070 1.00 94.69 203 ASN A O 1
ATOM 1654 N N . GLY A 1 204 ? 0.384 4.506 0.289 1.00 93.00 204 GLY A N 1
ATOM 1655 C CA . GLY A 1 204 ? -1.038 4.478 -0.050 1.00 93.00 204 GLY A CA 1
ATOM 1656 C C . GLY A 1 204 ? -1.353 3.460 -1.146 1.00 93.00 204 GLY A C 1
ATOM 1657 O O . GLY A 1 204 ? -2.195 2.585 -0.939 1.00 93.00 204 GLY A O 1
ATOM 1658 N N . TYR A 1 205 ? -0.646 3.536 -2.278 1.00 95.00 205 TYR A N 1
ATOM 1659 C CA . TYR A 1 205 ? -0.863 2.633 -3.413 1.00 95.00 205 TYR A CA 1
ATOM 1660 C C . TYR A 1 205 ? -0.529 1.178 -3.081 1.00 95.00 205 TYR A C 1
ATOM 1662 O O . TYR A 1 205 ? -1.357 0.303 -3.327 1.00 95.00 205 TYR A O 1
ATOM 1670 N N . VAL A 1 206 ? 0.631 0.908 -2.472 1.00 96.12 206 VAL A N 1
ATOM 1671 C CA . VAL A 1 206 ? 1.040 -0.467 -2.148 1.00 96.12 206 VAL A CA 1
ATOM 1672 C C . VAL A 1 206 ? 0.131 -1.096 -1.088 1.00 96.12 206 VAL A C 1
ATOM 1674 O O . VAL A 1 206 ? -0.246 -2.256 -1.220 1.00 96.12 206 VAL A O 1
ATOM 1677 N N . THR A 1 207 ? -0.313 -0.334 -0.079 1.00 95.06 207 THR A N 1
ATOM 1678 C CA . THR A 1 207 ? -1.258 -0.837 0.937 1.00 95.06 207 THR A CA 1
ATOM 1679 C C . THR A 1 207 ? -2.628 -1.118 0.329 1.00 95.06 207 THR A C 1
ATOM 1681 O O . THR A 1 207 ? -3.210 -2.167 0.600 1.00 95.06 207 THR A O 1
ATOM 1684 N N . SER A 1 208 ? -3.139 -0.211 -0.512 1.00 94.56 208 SER A N 1
ATOM 1685 C CA . SER A 1 208 ? -4.399 -0.428 -1.233 1.00 94.56 208 SER A CA 1
ATOM 1686 C C . SER A 1 208 ? -4.313 -1.671 -2.121 1.00 94.56 208 SER A C 1
ATOM 1688 O O . SER A 1 208 ? -5.232 -2.492 -2.113 1.00 94.56 208 SER A O 1
ATOM 1690 N N . PHE A 1 209 ? -3.178 -1.869 -2.799 1.00 96.44 209 PHE A N 1
ATOM 1691 C CA . PHE A 1 209 ? -2.992 -3.003 -3.691 1.00 96.44 209 PHE A CA 1
ATOM 1692 C C . PHE A 1 209 ? -2.895 -4.333 -2.949 1.00 96.44 209 PHE A C 1
ATOM 1694 O O . PHE A 1 209 ? -3.649 -5.252 -3.251 1.00 96.44 209 PHE A O 1
ATOM 1701 N N . LEU A 1 210 ? -2.038 -4.420 -1.927 1.00 96.56 210 LEU A N 1
ATOM 1702 C CA . LEU A 1 210 ? -1.927 -5.601 -1.065 1.00 96.56 210 LEU A CA 1
ATOM 1703 C C . LEU A 1 210 ? -3.281 -5.965 -0.445 1.00 96.56 210 LEU A C 1
ATOM 1705 O O . LEU A 1 210 ? -3.664 -7.132 -0.416 1.00 96.56 210 LEU A O 1
ATOM 1709 N N . SER A 1 211 ? -4.042 -4.961 -0.006 1.00 96.00 211 SER A N 1
ATOM 1710 C CA . SER A 1 211 ? -5.380 -5.160 0.542 1.00 96.00 211 SER A CA 1
ATOM 1711 C C . SER A 1 211 ? -6.363 -5.714 -0.497 1.00 96.00 211 SER A C 1
ATOM 1713 O O . SER A 1 211 ? -7.111 -6.649 -0.212 1.00 96.00 211 SER A O 1
ATOM 1715 N N . TYR A 1 212 ? -6.352 -5.178 -1.719 1.00 95.88 212 TYR A N 1
ATOM 1716 C CA . TYR A 1 212 ? -7.160 -5.699 -2.819 1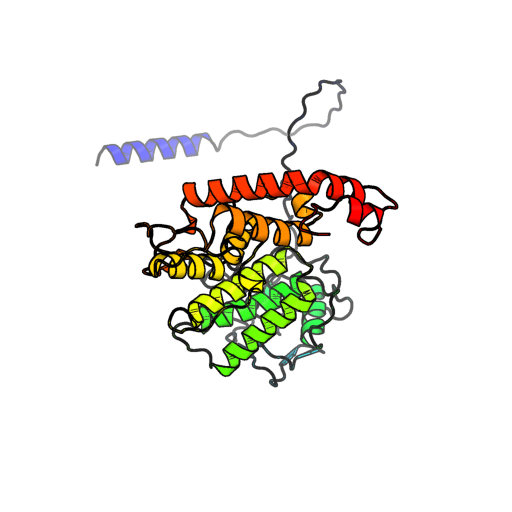.00 95.88 212 TYR A CA 1
ATOM 1717 C C . TYR A 1 212 ? -6.785 -7.148 -3.161 1.00 95.88 212 TYR A C 1
ATOM 1719 O O . TYR A 1 212 ? -7.658 -8.017 -3.182 1.00 95.88 212 TYR A O 1
ATOM 1727 N N . LEU A 1 213 ? -5.489 -7.423 -3.349 1.00 95.00 213 LEU A N 1
ATOM 1728 C CA . LEU A 1 213 ? -4.967 -8.758 -3.649 1.00 95.00 213 LEU A CA 1
ATOM 1729 C C . LEU A 1 213 ? -5.340 -9.775 -2.568 1.00 95.00 213 LEU A C 1
ATOM 1731 O O . LEU A 1 213 ? -5.715 -10.905 -2.883 1.00 95.00 213 LEU A O 1
ATOM 1735 N N . TRP A 1 214 ? -5.292 -9.375 -1.297 1.00 95.19 214 TRP A N 1
ATOM 1736 C CA . TRP A 1 214 ? -5.698 -10.246 -0.205 1.00 95.19 214 TRP A CA 1
ATOM 1737 C C . TRP A 1 214 ? -7.165 -10.669 -0.347 1.00 95.19 214 TRP A C 1
ATOM 1739 O O . TRP A 1 214 ? -7.453 -11.863 -0.309 1.00 95.19 214 TRP A O 1
ATOM 1749 N N . VAL A 1 215 ? -8.087 -9.731 -0.603 1.00 95.06 215 VAL A N 1
ATOM 1750 C CA . VAL A 1 215 ? -9.520 -10.052 -0.733 1.00 95.06 215 VAL A CA 1
ATOM 1751 C C . VAL A 1 215 ? -9.790 -10.966 -1.928 1.00 95.06 215 VAL A C 1
ATOM 1753 O O . VAL A 1 215 ? -10.540 -11.932 -1.804 1.00 95.06 215 VAL A O 1
ATOM 1756 N N . ILE A 1 216 ? -9.190 -10.712 -3.094 1.00 91.88 216 ILE A N 1
ATOM 1757 C CA . ILE A 1 216 ? -9.450 -11.547 -4.282 1.00 91.88 216 ILE A CA 1
ATOM 1758 C C . ILE A 1 216 ? -8.897 -12.969 -4.139 1.00 91.88 216 ILE A C 1
ATOM 1760 O O . ILE A 1 216 ? -9.409 -13.887 -4.784 1.00 91.88 216 ILE A O 1
ATOM 1764 N N . ASN A 1 217 ? -7.872 -13.144 -3.302 1.00 89.62 217 ASN A N 1
ATOM 1765 C CA . ASN A 1 217 ? -7.246 -14.430 -3.029 1.00 89.62 217 ASN A CA 1
ATOM 1766 C C . ASN A 1 217 ? -7.974 -15.218 -1.939 1.00 89.62 217 ASN A C 1
ATOM 1768 O O . ASN A 1 217 ? -8.177 -16.410 -2.142 1.00 89.62 217 ASN A O 1
ATOM 1772 N N . HIS A 1 218 ? -8.450 -14.546 -0.888 1.00 88.50 218 HIS A N 1
ATOM 1773 C CA . HIS A 1 218 ? -8.926 -15.188 0.344 1.00 88.50 218 HIS A CA 1
ATOM 1774 C C . HIS A 1 218 ? -10.436 -15.040 0.595 1.00 88.50 218 HIS A C 1
ATOM 1776 O O . HIS A 1 218 ? -10.970 -15.478 1.608 1.00 88.50 218 HIS A O 1
ATOM 1782 N N . LYS A 1 219 ? -11.204 -14.451 -0.335 1.00 82.56 219 LYS A N 1
ATOM 1783 C CA . LYS A 1 219 ? -12.664 -14.260 -0.155 1.00 82.56 219 LYS A CA 1
ATOM 1784 C C . LYS A 1 219 ? -13.464 -15.544 0.133 1.00 82.56 219 LYS A C 1
ATOM 1786 O O . LYS A 1 219 ? -14.584 -15.443 0.647 1.00 82.56 219 LYS A O 1
ATOM 1791 N N . ASN A 1 220 ? -12.916 -16.707 -0.226 1.00 83.88 220 ASN A N 1
ATOM 1792 C CA . ASN A 1 220 ? -13.559 -18.019 -0.136 1.00 83.88 220 ASN A CA 1
ATOM 1793 C C . ASN A 1 220 ? -12.943 -18.947 0.924 1.00 83.88 220 ASN A C 1
ATOM 1795 O O . ASN A 1 220 ? -13.449 -20.053 1.095 1.00 83.88 220 ASN A O 1
ATOM 1799 N N . ASP A 1 221 ? -11.878 -18.536 1.608 1.00 85.69 221 ASP A N 1
ATOM 1800 C CA . ASP A 1 221 ? -11.236 -19.334 2.652 1.00 85.69 221 ASP A CA 1
ATOM 1801 C C . ASP A 1 221 ? -11.401 -18.676 4.034 1.00 85.69 221 ASP A C 1
ATOM 1803 O O . ASP A 1 221 ? -12.145 -17.704 4.208 1.00 85.69 221 ASP A O 1
ATOM 1807 N N . SER A 1 222 ? -10.801 -19.292 5.052 1.00 80.50 222 SER A N 1
ATOM 1808 C CA . SER A 1 222 ? -10.854 -18.845 6.447 1.00 80.50 222 SER A CA 1
ATOM 1809 C C . SER A 1 222 ? -9.606 -18.075 6.884 1.00 80.50 222 SER A C 1
ATOM 1811 O O . SER A 1 222 ? -9.458 -17.803 8.080 1.00 80.50 222 SER A O 1
ATOM 1813 N N . GLU A 1 223 ? -8.698 -17.756 5.957 1.00 87.06 223 GLU A N 1
ATOM 1814 C CA . GLU A 1 223 ? -7.460 -17.054 6.280 1.00 87.06 223 GLU A CA 1
ATOM 1815 C C . GLU A 1 223 ? -7.767 -15.659 6.840 1.00 87.06 223 GLU A C 1
ATOM 1817 O O . GLU A 1 223 ? -8.742 -15.007 6.457 1.00 87.06 223 GLU A O 1
ATOM 1822 N N . GLN A 1 224 ? -6.958 -15.208 7.800 1.00 86.44 224 GLN A N 1
ATOM 1823 C CA . GLN A 1 224 ? -7.097 -13.880 8.392 1.00 86.44 224 GLN A CA 1
ATOM 1824 C C . GLN A 1 224 ? -6.031 -12.937 7.830 1.00 86.44 224 GLN A C 1
ATOM 1826 O O . GLN A 1 224 ? -4.868 -13.325 7.713 1.00 86.44 224 GLN A O 1
ATOM 1831 N N . PRO A 1 225 ? -6.397 -11.693 7.490 1.00 88.38 225 PRO A N 1
ATOM 1832 C CA . PRO A 1 225 ? -5.447 -10.717 6.985 1.00 88.38 225 PRO A CA 1
ATOM 1833 C C . PRO A 1 225 ? -4.546 -10.220 8.113 1.00 88.38 225 PRO A C 1
ATOM 1835 O O . PRO A 1 225 ? -4.948 -10.158 9.275 1.00 88.38 225 PRO A O 1
ATOM 1838 N N . SER A 1 226 ? -3.352 -9.754 7.755 1.00 86.44 226 SER A N 1
ATOM 1839 C CA . SER A 1 226 ? -2.529 -8.994 8.693 1.00 86.44 226 SER A CA 1
ATOM 1840 C C . SER A 1 226 ? -3.209 -7.674 9.077 1.00 86.44 226 SER A C 1
ATOM 1842 O O . SER A 1 226 ? -3.782 -6.972 8.236 1.00 86.44 226 SER A O 1
ATOM 1844 N N . ASN A 1 227 ? -3.083 -7.288 10.350 1.00 84.12 227 ASN A N 1
ATOM 1845 C CA . ASN A 1 227 ? -3.638 -6.040 10.882 1.00 84.12 227 ASN A CA 1
ATOM 1846 C C . ASN A 1 227 ? -3.118 -4.794 10.145 1.00 84.12 227 ASN A C 1
ATOM 1848 O O . ASN A 1 227 ? -3.797 -3.768 10.093 1.00 84.12 227 ASN A O 1
ATOM 1852 N N . ASN A 1 228 ? -1.935 -4.876 9.528 1.00 84.38 228 ASN A N 1
ATOM 1853 C CA . ASN A 1 228 ? -1.350 -3.781 8.755 1.00 84.38 228 ASN A CA 1
ATOM 1854 C C . ASN A 1 228 ? -2.107 -3.472 7.442 1.00 84.38 228 ASN A C 1
ATOM 1856 O O . ASN A 1 228 ? -1.842 -2.434 6.833 1.00 84.38 228 ASN A O 1
ATOM 1860 N N . LEU A 1 229 ? -3.030 -4.343 7.009 1.00 88.94 229 LEU A N 1
ATOM 1861 C CA . LEU A 1 229 ? -3.902 -4.142 5.848 1.00 88.94 229 LEU A CA 1
ATOM 1862 C C . LEU A 1 229 ? -5.269 -3.556 6.226 1.00 88.94 229 LEU A C 1
ATOM 1864 O O . LEU A 1 229 ? -6.041 -3.206 5.332 1.00 88.94 229 LEU A O 1
ATOM 1868 N N . LEU A 1 230 ? -5.589 -3.444 7.521 1.00 87.31 230 LEU A N 1
ATOM 1869 C CA . LEU A 1 230 ? -6.877 -2.921 7.999 1.00 87.31 230 LEU A CA 1
ATOM 1870 C C . LEU A 1 230 ? -6.994 -1.405 7.870 1.00 87.31 230 LEU A C 1
ATOM 1872 O O . LEU A 1 230 ? -8.097 -0.882 7.750 1.00 87.31 230 LEU A O 1
ATOM 1876 N N . VAL A 1 231 ? -5.871 -0.694 7.937 1.00 85.12 231 VAL A N 1
ATOM 1877 C CA . VAL A 1 231 ? -5.864 0.765 8.044 1.00 85.12 231 VAL A CA 1
ATOM 1878 C C . VAL A 1 231 ? -5.133 1.370 6.857 1.00 85.12 231 VAL A C 1
ATOM 1880 O O . VAL A 1 231 ? -3.988 1.025 6.573 1.00 85.12 231 VAL A O 1
ATOM 1883 N N . ALA A 1 232 ? -5.776 2.337 6.207 1.00 76.31 232 ALA A N 1
ATOM 1884 C CA . ALA A 1 232 ? -5.139 3.244 5.262 1.00 76.31 232 ALA A CA 1
ATOM 1885 C C . ALA A 1 232 ? -5.431 4.697 5.644 1.00 76.31 232 ALA A C 1
ATOM 1887 O O . ALA A 1 232 ? -6.350 5.007 6.402 1.00 76.31 232 ALA A O 1
ATOM 1888 N N . LYS A 1 233 ? -4.614 5.624 5.135 1.00 68.88 233 LYS A N 1
ATOM 1889 C CA . LYS A 1 233 ? -4.813 7.053 5.392 1.00 68.88 233 LYS A CA 1
ATOM 1890 C C . LYS A 1 233 ? -5.968 7.566 4.522 1.00 68.88 233 LYS A C 1
ATOM 1892 O O . LYS A 1 233 ? -5.802 7.675 3.313 1.00 68.88 233 LYS A O 1
ATOM 1897 N N . ARG A 1 234 ? -7.069 7.981 5.166 1.00 70.69 234 ARG A N 1
ATOM 1898 C CA . ARG A 1 234 ? -8.201 8.746 4.585 1.00 70.69 234 ARG A CA 1
ATOM 1899 C C . ARG A 1 234 ? -9.093 7.999 3.583 1.00 70.69 234 ARG A C 1
ATOM 1901 O O . ARG A 1 234 ? -9.843 8.655 2.875 1.00 70.69 234 ARG A O 1
ATOM 1908 N N . ASN A 1 235 ? -9.003 6.674 3.505 1.00 86.62 235 ASN A N 1
ATOM 1909 C CA . ASN A 1 235 ? -9.926 5.822 2.753 1.00 86.62 235 ASN A CA 1
ATOM 1910 C C . ASN A 1 235 ? -9.927 4.411 3.340 1.00 86.62 235 ASN A C 1
ATOM 1912 O O . ASN A 1 235 ? -8.945 3.983 3.952 1.00 86.62 235 ASN A O 1
ATOM 1916 N N . PHE A 1 236 ? -11.010 3.673 3.104 1.00 92.44 236 PHE A N 1
ATOM 1917 C CA . PHE A 1 236 ? -11.100 2.274 3.494 1.00 92.44 236 PHE A CA 1
ATOM 1918 C C . PHE A 1 236 ? -10.221 1.384 2.627 1.00 92.44 236 PHE A C 1
ATOM 1920 O O . PHE A 1 236 ? -10.166 1.532 1.408 1.00 92.44 236 PHE A O 1
ATOM 1927 N N . THR A 1 237 ? -9.576 0.413 3.264 1.00 94.56 237 THR A N 1
ATOM 1928 C CA . THR A 1 237 ? -8.926 -0.677 2.545 1.00 94.56 237 THR A CA 1
ATOM 1929 C C . THR A 1 237 ? -9.956 -1.736 2.150 1.00 94.56 237 THR A C 1
ATOM 1931 O O . THR A 1 237 ? -10.993 -1.897 2.803 1.00 94.56 237 THR A O 1
ATOM 1934 N N . SER A 1 238 ? -9.666 -2.495 1.095 1.00 95.69 238 SER A N 1
ATOM 1935 C CA . SER A 1 238 ? -10.511 -3.607 0.645 1.00 95.69 238 SER A CA 1
ATOM 1936 C C . SER A 1 238 ? -10.731 -4.641 1.751 1.00 95.69 238 SER A C 1
ATOM 1938 O O . SER A 1 238 ? -11.856 -5.085 1.977 1.00 95.69 238 SER A O 1
ATOM 1940 N N . VAL A 1 239 ? -9.666 -4.971 2.483 1.00 95.88 239 VAL A N 1
ATOM 1941 C CA . VAL A 1 239 ? -9.677 -5.867 3.644 1.00 95.88 239 VAL A CA 1
ATOM 1942 C C . VAL A 1 239 ? -10.618 -5.344 4.725 1.00 95.88 239 VAL A C 1
ATOM 1944 O O . VAL A 1 239 ? -11.455 -6.104 5.203 1.00 95.88 239 VAL A O 1
ATOM 1947 N N . PHE A 1 240 ? -10.531 -4.060 5.088 1.00 96.12 240 PHE A N 1
ATOM 1948 C CA . PHE A 1 240 ? -11.427 -3.477 6.088 1.00 96.12 240 PHE A CA 1
ATOM 1949 C C . PHE A 1 240 ? -12.896 -3.641 5.683 1.00 96.12 240 PHE A C 1
ATOM 1951 O O . PHE A 1 240 ? -13.697 -4.171 6.456 1.00 96.12 240 PHE A O 1
ATOM 1958 N N . LYS A 1 241 ? -13.243 -3.239 4.450 1.00 96.56 241 LYS A N 1
ATOM 1959 C CA . LYS A 1 241 ? -14.615 -3.357 3.939 1.00 96.56 241 LYS A CA 1
ATOM 1960 C C . LYS A 1 241 ? -15.089 -4.812 3.956 1.00 96.56 241 LYS A C 1
ATOM 1962 O O . LYS A 1 241 ? -16.213 -5.088 4.371 1.00 96.56 241 LYS A O 1
ATOM 1967 N N . PHE A 1 242 ? -14.231 -5.741 3.535 1.00 96.75 242 PHE A N 1
ATOM 1968 C CA . PHE A 1 242 ? -14.531 -7.169 3.501 1.00 96.75 242 PHE A CA 1
ATOM 1969 C C . PHE A 1 242 ? -14.773 -7.758 4.897 1.00 96.75 242 PHE A C 1
ATOM 1971 O O . PHE A 1 242 ? -15.786 -8.428 5.106 1.00 96.75 242 PHE A O 1
ATOM 1978 N N . LEU A 1 243 ? -13.893 -7.486 5.864 1.00 95.75 243 LEU A N 1
ATOM 1979 C CA . LEU A 1 243 ? -14.044 -7.990 7.230 1.00 95.75 243 LEU A CA 1
ATOM 1980 C C . LEU A 1 243 ? -15.273 -7.411 7.925 1.00 95.75 243 LEU A C 1
ATOM 1982 O O . LEU A 1 243 ? -15.995 -8.150 8.596 1.00 95.75 243 LEU A O 1
ATOM 1986 N N . LEU A 1 244 ? -15.551 -6.118 7.736 1.00 96.94 244 LEU A N 1
ATOM 1987 C CA . LEU A 1 244 ? -16.773 -5.499 8.239 1.00 96.94 244 LEU A CA 1
ATOM 1988 C C . LEU A 1 244 ? -18.010 -6.185 7.656 1.00 96.94 244 LEU A C 1
ATOM 1990 O O . LEU A 1 244 ? -18.899 -6.588 8.404 1.00 96.94 244 LEU A O 1
ATOM 1994 N N . ALA A 1 245 ? -18.033 -6.407 6.345 1.00 97.19 245 ALA A N 1
ATOM 1995 C CA . ALA A 1 245 ? -19.141 -7.076 5.682 1.00 97.19 245 ALA A CA 1
ATOM 1996 C C . ALA A 1 245 ? -19.342 -8.524 6.168 1.00 97.19 245 ALA A C 1
ATOM 1998 O O . ALA A 1 245 ? -20.469 -8.915 6.465 1.00 97.19 245 ALA A O 1
ATOM 1999 N N . LYS A 1 246 ? -18.265 -9.311 6.317 1.00 96.12 246 LYS A N 1
ATOM 2000 C CA . LYS A 1 246 ? -18.320 -10.682 6.864 1.00 96.12 246 LYS A CA 1
ATOM 2001 C C . LYS A 1 246 ? -18.782 -10.707 8.321 1.00 96.12 246 LYS A C 1
ATOM 2003 O O . LYS A 1 246 ? -19.574 -11.569 8.693 1.00 96.12 246 LYS A O 1
ATOM 2008 N N . THR A 1 247 ? -18.315 -9.763 9.136 1.00 96.38 247 THR A N 1
ATOM 2009 C CA . THR A 1 247 ? -18.712 -9.636 10.547 1.00 96.38 247 THR A CA 1
ATOM 2010 C C . THR A 1 247 ? -20.216 -9.406 10.659 1.00 96.38 247 THR A C 1
ATOM 2012 O O . THR A 1 247 ? -20.907 -10.156 11.347 1.00 96.38 247 THR A O 1
ATOM 2015 N N . VAL A 1 248 ? -20.733 -8.440 9.894 1.00 97.44 248 VAL A N 1
ATOM 2016 C CA . VAL A 1 248 ? -22.159 -8.094 9.863 1.00 97.44 248 VAL A CA 1
ATOM 2017 C C . VAL A 1 248 ? -23.010 -9.221 9.276 1.00 97.44 248 VAL A C 1
ATOM 2019 O O . VAL A 1 248 ? -24.031 -9.575 9.859 1.00 97.44 248 VAL A O 1
ATOM 2022 N N . GLN A 1 249 ? -22.578 -9.836 8.171 1.00 97.00 249 GLN A N 1
ATOM 2023 C CA . GLN A 1 249 ? -23.263 -10.978 7.551 1.00 97.00 249 GLN A CA 1
ATOM 2024 C C . GLN A 1 249 ? -23.467 -12.136 8.535 1.00 97.00 249 GLN A C 1
ATOM 2026 O O . GLN A 1 249 ? -24.523 -12.764 8.530 1.00 97.00 249 GLN A O 1
ATOM 2031 N N . ASN A 1 250 ? -22.464 -12.399 9.376 1.00 95.88 250 ASN A N 1
ATOM 2032 C CA . ASN A 1 250 ? -22.471 -13.486 10.352 1.00 95.88 250 ASN A CA 1
ATOM 2033 C C . ASN A 1 250 ? -23.173 -13.117 11.671 1.00 95.88 250 ASN A C 1
ATOM 2035 O O . ASN A 1 250 ? -23.135 -13.903 12.615 1.00 95.88 250 ASN A O 1
ATOM 2039 N N . GLY A 1 251 ? -23.753 -11.915 11.782 1.00 96.19 251 GLY A N 1
ATOM 2040 C CA . GLY A 1 251 ? -24.396 -11.436 13.010 1.00 96.19 251 GLY A CA 1
ATOM 2041 C C . GLY A 1 251 ? -23.438 -11.258 14.194 1.00 96.19 251 GLY A C 1
ATOM 2042 O O . GLY A 1 251 ? -23.887 -11.156 15.337 1.00 96.19 251 GLY A O 1
ATOM 2043 N N . LYS A 1 252 ? -22.123 -11.230 13.941 1.00 97.19 252 LYS A N 1
ATOM 2044 C CA . LYS A 1 252 ? -21.105 -11.029 14.976 1.00 97.19 252 LYS A CA 1
ATOM 2045 C C . LYS A 1 252 ? -21.006 -9.539 15.329 1.00 97.19 252 LYS A C 1
ATOM 2047 O O . LYS A 1 252 ? -21.201 -8.694 14.452 1.00 97.19 252 LYS A O 1
ATOM 2052 N N . PRO A 1 253 ? -20.711 -9.191 16.592 1.00 97.50 253 PRO A N 1
ATOM 2053 C CA . PRO A 1 253 ? -20.434 -7.807 16.949 1.00 97.50 253 PRO A CA 1
ATOM 2054 C C . PRO A 1 253 ? -19.146 -7.326 16.266 1.00 97.50 253 PRO A C 1
ATOM 2056 O O . PRO A 1 253 ? -18.173 -8.072 16.146 1.00 97.50 253 PRO A O 1
ATOM 2059 N N . VAL A 1 254 ? -19.139 -6.070 15.817 1.00 97.62 254 VAL A N 1
ATOM 2060 C CA . VAL A 1 254 ? -17.907 -5.376 15.418 1.00 97.62 254 VAL A CA 1
ATOM 2061 C C . VAL A 1 254 ? -17.056 -5.212 16.673 1.00 97.62 254 VAL A C 1
ATOM 2063 O O . VAL A 1 254 ? -17.554 -4.683 17.659 1.00 97.62 254 VAL A O 1
ATOM 2066 N N . ASN A 1 255 ? -15.810 -5.681 16.654 1.00 96.19 255 ASN A N 1
ATOM 2067 C CA . ASN A 1 255 ? -14.899 -5.557 17.793 1.00 96.19 255 ASN A CA 1
ATOM 2068 C C . ASN A 1 255 ? -14.172 -4.200 17.803 1.00 96.19 255 ASN A C 1
ATOM 2070 O O . ASN A 1 255 ? -14.283 -3.394 16.874 1.00 96.19 255 ASN A O 1
ATOM 2074 N N . GLU A 1 256 ? -13.399 -3.952 18.856 1.00 96.06 256 GLU A N 1
ATOM 2075 C CA . GLU A 1 256 ? -12.677 -2.702 19.074 1.00 96.06 256 GLU A CA 1
ATOM 2076 C C . GLU A 1 256 ? -11.619 -2.408 17.999 1.00 96.06 256 GLU A C 1
ATOM 2078 O O . GLU A 1 256 ? -11.423 -1.248 17.633 1.00 96.06 256 GLU A O 1
ATOM 2083 N N . ASP A 1 257 ? -10.964 -3.438 17.455 1.00 94.19 257 ASP A N 1
ATOM 2084 C CA . ASP A 1 257 ? -9.953 -3.297 16.402 1.00 94.19 257 ASP A CA 1
ATOM 2085 C C . ASP A 1 257 ? -10.576 -2.832 15.089 1.00 94.19 257 ASP A C 1
ATOM 2087 O O . ASP A 1 257 ? -10.099 -1.885 14.456 1.00 94.19 257 ASP A O 1
ATOM 2091 N N . LEU A 1 258 ? -11.682 -3.464 14.697 1.00 95.50 258 LEU A N 1
ATOM 2092 C CA . LEU A 1 258 ? -12.395 -3.127 13.476 1.00 95.50 258 LEU A CA 1
ATOM 2093 C C . LEU A 1 258 ? -13.091 -1.767 13.602 1.00 95.50 258 LEU A C 1
ATOM 2095 O O . LEU A 1 258 ? -13.085 -0.986 12.652 1.00 95.50 258 LEU A O 1
ATOM 2099 N N . ALA A 1 259 ? -13.619 -1.433 14.782 1.00 96.75 259 ALA A N 1
ATOM 2100 C CA . ALA A 1 259 ? -14.156 -0.106 15.070 1.00 96.75 259 ALA A CA 1
ATOM 2101 C C . ALA A 1 259 ? -13.077 0.989 15.004 1.00 96.75 259 ALA A C 1
ATOM 2103 O O . ALA A 1 259 ? -13.301 2.036 14.389 1.00 96.75 259 ALA A O 1
ATOM 2104 N N . LEU A 1 260 ? -11.892 0.747 15.577 1.00 95.44 260 LEU A N 1
ATOM 2105 C CA . LEU A 1 260 ? -10.767 1.682 15.505 1.00 95.44 260 LEU A CA 1
ATOM 2106 C C . LEU A 1 260 ? -10.313 1.882 14.053 1.00 95.44 260 LEU A C 1
ATOM 2108 O O . LEU A 1 260 ? -10.104 3.017 13.619 1.00 95.44 260 LEU A O 1
ATOM 2112 N N . ALA A 1 261 ? -10.203 0.796 13.281 1.00 94.44 261 ALA A N 1
ATOM 2113 C CA . ALA A 1 261 ? -9.876 0.859 11.860 1.00 94.44 261 ALA A CA 1
ATOM 2114 C C . ALA A 1 261 ? -10.926 1.647 11.060 1.00 94.44 261 ALA A C 1
ATOM 2116 O O . ALA A 1 261 ? -10.549 2.452 10.201 1.00 94.44 261 ALA A O 1
ATOM 2117 N N . TRP A 1 262 ? -12.216 1.479 11.383 1.00 95.25 262 TRP A N 1
ATOM 2118 C CA . TRP A 1 262 ? -13.316 2.213 10.755 1.00 95.25 262 TRP A CA 1
ATOM 2119 C C . TRP A 1 262 ? -13.149 3.718 10.944 1.00 95.25 262 TRP A C 1
ATOM 2121 O O . TRP A 1 262 ? -13.144 4.462 9.967 1.00 95.25 262 TRP A O 1
ATOM 2131 N N . VAL A 1 263 ? -12.934 4.173 12.179 1.00 94.69 263 VAL A N 1
ATOM 2132 C CA . VAL A 1 263 ? -12.761 5.601 12.475 1.00 94.69 263 VAL A CA 1
ATOM 2133 C C . VAL A 1 263 ? -11.502 6.163 11.822 1.00 94.69 263 VAL A C 1
ATOM 2135 O O . VAL A 1 263 ? -11.557 7.216 11.188 1.00 94.69 263 VAL A O 1
ATOM 2138 N N . LYS A 1 264 ? -10.362 5.471 11.948 1.00 92.56 264 LYS A N 1
ATOM 2139 C CA . LYS A 1 264 ? -9.070 5.952 11.423 1.00 92.56 264 LYS A CA 1
ATOM 2140 C C . LYS A 1 264 ? -9.046 6.076 9.898 1.00 92.56 264 LYS A C 1
ATOM 2142 O O . LYS A 1 264 ? -8.288 6.892 9.374 1.00 92.56 264 LYS A O 1
ATOM 2147 N N . SER A 1 265 ? -9.846 5.267 9.208 1.00 90.88 265 SER A N 1
ATOM 2148 C CA . SER A 1 265 ? -9.825 5.146 7.747 1.00 90.88 265 SER A CA 1
ATOM 2149 C C . SER A 1 265 ? -11.014 5.827 7.060 1.00 90.88 265 SER A C 1
ATOM 2151 O O . SER A 1 265 ? -11.065 5.844 5.832 1.00 90.88 265 SER A O 1
ATOM 2153 N N . HIS A 1 266 ? -11.970 6.381 7.816 1.00 92.31 266 HIS A N 1
ATOM 2154 C CA . HIS A 1 266 ? -13.180 6.964 7.238 1.00 92.31 266 HIS A CA 1
ATOM 2155 C C . HIS A 1 266 ? -12.855 8.188 6.354 1.00 92.31 266 HIS A C 1
ATOM 2157 O O . HIS A 1 266 ? -12.168 9.096 6.825 1.00 92.31 266 HIS A O 1
ATOM 2163 N N . PRO A 1 267 ? -13.369 8.271 5.109 1.00 89.19 267 PRO A N 1
ATOM 2164 C CA . PRO A 1 267 ? -13.034 9.359 4.180 1.00 89.19 267 PRO A CA 1
ATOM 2165 C C . PRO A 1 267 ? -13.390 10.758 4.702 1.00 89.19 267 PRO A C 1
ATOM 2167 O O . PRO A 1 267 ? -12.588 11.687 4.611 1.00 89.19 267 PRO A O 1
ATOM 2170 N N . ASP A 1 268 ? -14.566 10.885 5.321 1.00 90.25 268 ASP A N 1
ATOM 2171 C CA . ASP A 1 268 ? -15.094 12.172 5.801 1.00 90.25 268 ASP A CA 1
ATOM 2172 C C . ASP A 1 268 ? -14.701 12.509 7.248 1.00 90.25 268 ASP A C 1
ATOM 2174 O O . ASP A 1 268 ? -15.249 13.436 7.842 1.00 9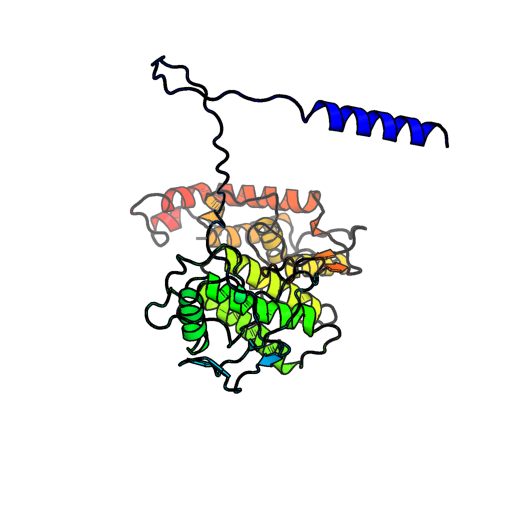0.25 268 ASP A O 1
ATOM 2178 N N . TYR A 1 269 ? -13.784 11.750 7.855 1.00 91.31 269 TYR A N 1
ATOM 2179 C CA . TYR A 1 269 ? -13.343 12.001 9.225 1.00 91.31 269 TYR A CA 1
ATOM 2180 C C . TYR A 1 269 ? -11.828 12.008 9.319 1.00 91.31 269 TYR A C 1
ATOM 2182 O O . TYR A 1 269 ? -11.109 11.259 8.665 1.00 91.31 269 TYR A O 1
ATOM 2190 N N . SER A 1 270 ? -11.307 12.914 10.131 1.00 91.50 270 SER A N 1
ATOM 2191 C CA . SER A 1 270 ? -9.880 13.010 10.386 1.00 91.50 270 SER A CA 1
ATOM 2192 C C . SER A 1 270 ? -9.675 13.318 11.853 1.00 91.50 270 SER A C 1
ATOM 2194 O O . SER A 1 270 ? -10.208 14.295 12.373 1.00 91.50 270 SER A O 1
ATOM 2196 N N . LEU A 1 271 ? -8.869 12.486 12.508 1.00 93.38 271 LEU A N 1
ATOM 2197 C CA . LEU A 1 271 ? -8.507 12.677 13.905 1.00 93.38 271 LEU A CA 1
ATOM 2198 C C . LEU A 1 271 ? -7.874 14.058 14.114 1.00 93.38 271 LEU A C 1
ATOM 2200 O O . LEU A 1 271 ? -7.024 14.498 13.329 1.00 93.38 271 LEU A O 1
ATOM 2204 N N . ARG A 1 272 ? -8.263 14.736 15.197 1.00 95.38 272 ARG A N 1
ATOM 2205 C CA . ARG A 1 272 ? -7.655 16.017 15.578 1.00 95.38 272 ARG A CA 1
ATOM 2206 C C . ARG A 1 272 ? -6.224 15.804 16.087 1.00 95.38 272 ARG A C 1
ATOM 2208 O O . ARG A 1 272 ? -5.794 14.686 16.373 1.00 95.38 272 ARG A O 1
ATOM 2215 N N . THR A 1 273 ? -5.484 16.903 16.225 1.00 96.19 273 THR A N 1
ATOM 2216 C CA . THR A 1 273 ? -4.069 16.908 16.630 1.00 96.19 273 THR A CA 1
ATOM 2217 C C . THR A 1 273 ? -3.750 16.062 17.869 1.00 96.19 273 THR A C 1
ATOM 2219 O O . THR A 1 273 ? -2.751 15.349 17.796 1.00 96.19 273 THR A O 1
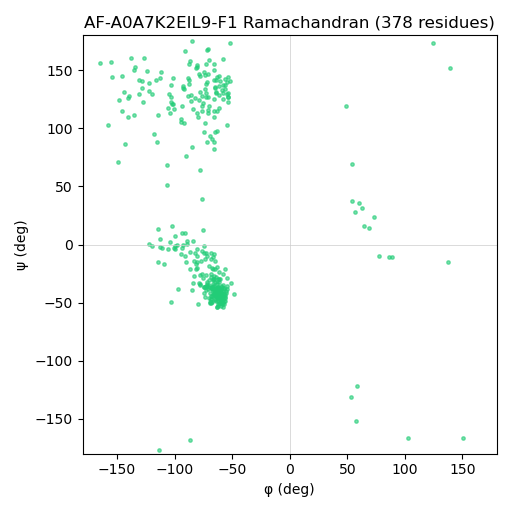ATOM 2222 N N . PRO A 1 274 ? -4.547 16.056 18.961 1.00 96.69 274 PRO A N 1
ATOM 2223 C CA . PRO A 1 274 ? -4.245 15.222 20.124 1.00 96.69 274 PRO A CA 1
ATOM 2224 C C . PRO A 1 274 ? -4.142 13.737 19.799 1.00 96.69 274 PRO A C 1
ATOM 2226 O O . PRO A 1 274 ? -3.088 13.144 20.004 1.00 96.69 274 PRO A O 1
ATOM 2229 N N . ALA A 1 275 ? -5.172 13.180 19.166 1.00 95.75 275 ALA A N 1
ATOM 2230 C CA . ALA A 1 275 ? -5.193 11.783 18.752 1.00 95.75 275 ALA A CA 1
ATOM 2231 C C . ALA A 1 275 ? -4.134 11.454 17.686 1.00 95.75 275 ALA A C 1
ATOM 2233 O O . ALA A 1 275 ? -3.593 10.357 17.675 1.00 95.75 275 ALA A O 1
ATOM 2234 N N . ARG A 1 276 ? -3.796 12.398 16.795 1.00 93.88 276 ARG A N 1
ATOM 2235 C CA . ARG A 1 276 ? -2.733 12.193 15.792 1.00 93.88 276 ARG A CA 1
ATOM 2236 C C . ARG A 1 276 ? -1.327 12.207 16.389 1.00 93.88 276 ARG A C 1
ATOM 2238 O O . ARG A 1 276 ? -0.470 11.471 15.923 1.00 93.88 276 ARG A O 1
ATOM 2245 N N . ARG A 1 277 ? -1.066 13.089 17.357 1.00 93.88 277 ARG A N 1
ATOM 2246 C CA . ARG A 1 277 ? 0.237 13.195 18.031 1.00 93.88 277 ARG A CA 1
ATOM 2247 C C . ARG A 1 277 ? 0.437 12.035 19.005 1.00 93.88 277 ARG A C 1
ATOM 2249 O O . ARG A 1 277 ? 1.546 11.527 19.119 1.00 93.88 277 ARG A O 1
ATOM 2256 N N . CYS A 1 278 ? -0.632 11.613 19.667 1.00 94.00 278 CYS A N 1
ATOM 2257 C CA . CYS A 1 278 ? -0.661 10.526 20.638 1.00 94.00 278 CYS A CA 1
ATOM 2258 C C . CYS A 1 278 ? -1.341 9.288 20.029 1.00 94.00 278 CYS A C 1
ATOM 2260 O O . CYS A 1 278 ? -2.316 8.786 20.575 1.00 94.00 278 CYS A O 1
ATOM 2262 N N . GLU A 1 279 ? -0.901 8.851 18.840 1.00 93.31 279 GLU A N 1
ATOM 2263 C CA . GLU A 1 279 ? -1.591 7.801 18.068 1.00 93.31 279 GLU A CA 1
ATOM 2264 C C . GLU A 1 279 ? -1.655 6.457 18.808 1.00 93.31 279 GLU A C 1
ATOM 2266 O O . GLU A 1 279 ? -2.687 5.782 18.764 1.00 93.31 279 GLU A O 1
ATOM 2271 N N . ASN A 1 280 ? -0.576 6.089 19.502 1.00 93.38 280 ASN A N 1
ATOM 2272 C CA . ASN A 1 280 ? -0.502 4.843 20.261 1.00 93.38 280 ASN A CA 1
ATOM 2273 C C . ASN A 1 280 ? -1.450 4.893 21.462 1.00 93.38 280 ASN A C 1
ATOM 2275 O O . ASN A 1 280 ? -2.297 4.016 21.623 1.00 93.38 280 ASN A O 1
ATOM 2279 N N . GLU A 1 281 ? -1.364 5.965 22.249 1.00 95.19 281 GLU A N 1
ATOM 2280 C CA . GLU A 1 281 ? -2.196 6.193 23.430 1.00 95.19 281 GLU A CA 1
ATOM 2281 C C . GLU A 1 281 ? -3.677 6.287 23.044 1.00 95.19 281 GLU A C 1
ATOM 2283 O O . GLU A 1 281 ? -4.534 5.686 23.687 1.00 95.19 281 GLU A O 1
ATOM 2288 N N . PHE A 1 282 ? -3.983 6.966 21.935 1.00 96.81 282 PHE A N 1
ATOM 2289 C CA . PHE A 1 282 ? -5.328 7.035 21.371 1.00 96.81 282 PHE A CA 1
ATOM 2290 C C . PHE A 1 282 ? -5.866 5.657 21.000 1.00 96.81 282 PHE A C 1
ATOM 2292 O O . PHE A 1 282 ? -7.016 5.358 21.309 1.00 96.81 282 PHE A O 1
ATOM 2299 N N . GLY A 1 283 ? -5.057 4.814 20.354 1.00 95.88 283 GLY A N 1
ATOM 2300 C CA . GLY A 1 283 ? -5.467 3.461 19.992 1.00 95.88 283 GLY A CA 1
ATOM 2301 C C . GLY A 1 283 ? -5.839 2.618 21.212 1.00 95.88 283 GLY A C 1
ATOM 2302 O O . GLY A 1 283 ? -6.871 1.948 21.193 1.00 95.88 283 GLY A O 1
ATOM 2303 N N . VAL A 1 284 ? -5.038 2.681 22.280 1.00 96.56 284 VAL A N 1
ATOM 2304 C CA . VAL A 1 284 ? -5.312 1.960 23.534 1.00 96.56 284 VAL A CA 1
ATOM 2305 C C . VAL A 1 284 ? -6.557 2.522 24.223 1.00 96.56 284 VAL A C 1
ATOM 2307 O O . VAL A 1 284 ? -7.481 1.767 24.529 1.00 96.56 284 VAL A O 1
ATOM 2310 N N . LEU A 1 285 ? -6.632 3.846 24.390 1.00 97.12 285 LEU A N 1
ATOM 2311 C CA . LEU A 1 285 ? -7.756 4.511 25.049 1.00 97.12 285 LEU A CA 1
ATOM 2312 C C . LEU A 1 285 ? -9.079 4.268 24.321 1.00 97.12 285 LEU A C 1
ATOM 2314 O O . LEU A 1 285 ? -10.085 3.952 24.954 1.00 97.12 285 LEU A O 1
ATOM 2318 N N . PHE A 1 286 ? -9.079 4.372 22.989 1.00 97.88 286 PHE A N 1
ATOM 2319 C CA . PHE A 1 286 ? -10.261 4.115 22.172 1.00 97.88 286 PHE A CA 1
ATOM 2320 C C . PHE A 1 286 ? -10.787 2.702 22.402 1.00 97.88 286 PHE A C 1
ATOM 2322 O O . PHE A 1 286 ? -11.980 2.531 22.627 1.00 97.88 286 PHE A O 1
ATOM 2329 N N . LYS A 1 287 ? -9.908 1.692 22.392 1.00 97.44 287 LYS A N 1
ATOM 2330 C CA . LYS A 1 287 ? -10.295 0.293 22.619 1.00 97.44 287 LYS A CA 1
ATOM 2331 C C . LYS A 1 287 ? -10.859 0.067 24.018 1.00 97.44 287 LYS A C 1
ATOM 2333 O O . LYS A 1 287 ? -11.848 -0.648 24.161 1.00 97.44 287 LYS A O 1
ATOM 2338 N N . LEU A 1 288 ? -10.266 0.692 25.034 1.00 97.12 288 LEU A N 1
ATOM 2339 C CA . LEU A 1 288 ? -10.762 0.607 26.405 1.00 97.12 288 LEU A CA 1
ATOM 2340 C C . LEU A 1 288 ? -12.166 1.210 26.520 1.00 97.12 288 LEU A C 1
ATOM 2342 O O . LEU A 1 288 ? -13.101 0.531 26.941 1.00 97.12 288 LEU A O 1
ATOM 2346 N N . ARG A 1 289 ? -12.334 2.461 26.077 1.00 97.31 289 ARG A N 1
ATOM 2347 C CA . ARG A 1 289 ? -13.630 3.152 26.109 1.00 97.31 289 ARG A CA 1
ATOM 2348 C C . ARG A 1 289 ? -14.664 2.427 25.246 1.00 97.31 289 ARG A C 1
ATOM 2350 O O . ARG A 1 289 ? -15.821 2.321 25.641 1.00 97.31 289 ARG A O 1
ATOM 2357 N N . TYR A 1 290 ? -14.255 1.859 24.113 1.00 98.25 290 TYR A N 1
ATOM 2358 C CA . TYR A 1 290 ? -15.117 1.038 23.266 1.00 98.25 290 TYR A CA 1
ATOM 2359 C C . TYR A 1 290 ? -15.717 -0.140 24.037 1.00 98.25 290 TYR A C 1
ATOM 2361 O O . TYR A 1 290 ? -16.933 -0.321 24.007 1.00 98.25 290 TYR A O 1
ATOM 2369 N N . LYS A 1 291 ? -14.893 -0.899 24.771 1.00 97.19 291 LYS A N 1
ATOM 2370 C CA . LYS A 1 291 ? -15.362 -2.019 25.601 1.00 97.19 291 LYS A CA 1
ATOM 2371 C C . LYS A 1 291 ? -16.306 -1.559 26.705 1.00 97.19 291 LYS A C 1
ATOM 2373 O O . LYS A 1 291 ? -17.333 -2.191 26.921 1.00 97.19 291 LYS A O 1
ATOM 2378 N N . THR A 1 292 ? -16.019 -0.430 27.352 1.00 96.00 292 THR A N 1
ATOM 2379 C CA . THR A 1 292 ? -16.920 0.147 28.362 1.00 96.00 292 THR A CA 1
ATOM 2380 C C . THR A 1 292 ? -18.286 0.520 27.773 1.00 96.00 292 THR A C 1
ATOM 2382 O O . THR A 1 292 ? -19.310 0.278 28.404 1.00 96.00 292 THR A O 1
ATOM 2385 N N . HIS A 1 293 ? -18.322 1.089 26.564 1.00 96.19 293 HIS A N 1
ATOM 2386 C CA . HIS A 1 293 ? -19.561 1.567 25.939 1.00 96.19 293 HIS A CA 1
ATOM 2387 C C . HIS A 1 293 ? -20.362 0.487 25.199 1.00 96.19 293 HIS A C 1
ATOM 2389 O O . HIS A 1 293 ? -21.588 0.577 25.140 1.00 96.19 293 HIS A O 1
ATOM 2395 N N . PHE A 1 294 ? -19.694 -0.500 24.598 1.00 96.38 294 PHE A N 1
ATOM 2396 C CA . PHE A 1 294 ? -20.316 -1.485 23.707 1.00 96.38 294 PHE A CA 1
ATOM 2397 C C . PHE A 1 294 ? -20.184 -2.936 24.190 1.00 96.38 294 PHE A C 1
ATOM 2399 O O . PHE A 1 294 ? -20.711 -3.828 23.525 1.00 96.38 294 PHE A O 1
ATOM 2406 N N . GLY A 1 295 ? -19.522 -3.191 25.324 1.00 95.31 295 GLY A N 1
ATOM 2407 C CA . GLY A 1 295 ? -19.306 -4.540 25.853 1.00 95.31 295 GLY A CA 1
ATOM 2408 C C . GLY A 1 295 ? -18.566 -5.423 24.847 1.00 95.31 295 GLY A C 1
ATOM 2409 O O . GLY A 1 295 ? -17.490 -5.061 24.373 1.00 95.31 295 GLY A O 1
ATOM 2410 N N . ASP A 1 296 ? -19.194 -6.539 24.469 1.00 91.31 296 ASP A N 1
ATOM 2411 C CA . ASP A 1 296 ? -18.689 -7.493 23.466 1.00 91.31 296 ASP A CA 1
ATOM 2412 C C . ASP A 1 296 ? -18.616 -6.919 22.034 1.00 91.31 296 ASP A C 1
ATOM 2414 O O . ASP A 1 296 ? -18.095 -7.566 21.125 1.00 91.31 296 ASP A O 1
ATOM 2418 N N . GLY A 1 297 ? -19.155 -5.715 21.813 1.00 96.38 297 GLY A N 1
ATOM 2419 C CA . GLY A 1 297 ? -19.015 -4.939 20.585 1.00 96.38 297 GLY A CA 1
ATOM 2420 C C . GLY A 1 297 ? -20.337 -4.532 19.934 1.00 96.38 297 GLY A C 1
ATOM 2421 O O . GLY A 1 297 ? -21.439 -4.912 20.336 1.00 96.38 297 GLY A O 1
ATOM 2422 N N . MET A 1 298 ? -20.240 -3.715 18.887 1.00 96.50 298 MET A N 1
ATOM 2423 C CA . MET A 1 298 ? -21.403 -3.117 18.233 1.00 96.50 298 MET A CA 1
ATOM 2424 C C . MET A 1 298 ? -22.063 -4.108 17.269 1.00 96.50 298 MET A C 1
ATOM 2426 O O . MET A 1 298 ? -21.505 -4.442 16.223 1.00 96.50 298 MET A O 1
ATOM 2430 N N . LYS A 1 299 ? -23.291 -4.538 17.576 1.00 96.56 299 LYS A N 1
ATOM 2431 C CA . LYS A 1 299 ? -24.118 -5.316 16.641 1.00 96.56 299 LYS A CA 1
ATOM 2432 C C . LYS A 1 299 ? -24.715 -4.405 15.570 1.00 96.56 299 LYS A C 1
ATOM 2434 O O . LYS A 1 299 ? -25.348 -3.397 15.882 1.00 96.56 299 LYS A O 1
ATOM 2439 N N . ILE A 1 300 ? -24.532 -4.777 14.307 1.00 97.12 300 ILE A N 1
ATOM 2440 C CA . ILE A 1 300 ? -25.031 -4.034 13.146 1.00 97.12 300 ILE A CA 1
ATOM 2441 C C . ILE A 1 300 ? -25.931 -4.957 12.335 1.00 97.12 300 ILE A C 1
ATOM 2443 O O . ILE A 1 300 ? -25.572 -6.096 12.050 1.00 97.12 300 ILE A O 1
ATOM 2447 N N . ILE A 1 301 ? -27.105 -4.453 11.963 1.00 96.25 301 ILE A N 1
ATOM 2448 C CA . ILE A 1 301 ? -28.053 -5.183 11.120 1.00 96.25 301 ILE A CA 1
ATOM 2449 C C . ILE A 1 301 ? -27.567 -5.116 9.660 1.00 96.25 301 ILE A C 1
ATOM 2451 O O . ILE A 1 301 ? -27.274 -4.013 9.185 1.00 96.25 301 ILE A O 1
ATOM 2455 N N . PRO A 1 302 ? -27.506 -6.248 8.930 1.00 96.88 302 PRO A N 1
ATOM 2456 C CA . PRO A 1 302 ? -27.161 -6.263 7.511 1.00 96.88 302 PRO A CA 1
ATOM 2457 C C . PRO A 1 302 ? -28.034 -5.321 6.675 1.00 96.88 302 PRO A C 1
ATOM 2459 O O . PRO A 1 302 ? -29.263 -5.393 6.699 1.00 96.88 302 PRO A O 1
ATOM 2462 N N . ASN A 1 303 ? -27.397 -4.446 5.898 1.00 96.62 303 ASN A N 1
ATOM 2463 C CA . ASN A 1 303 ? -28.072 -3.551 4.963 1.00 96.62 303 ASN A CA 1
ATOM 2464 C C . ASN A 1 303 ? -28.204 -4.174 3.563 1.00 96.62 303 ASN A C 1
ATOM 2466 O O . ASN A 1 303 ? -27.565 -5.167 3.224 1.00 96.62 303 ASN A O 1
ATOM 2470 N N . LYS A 1 304 ? -29.044 -3.565 2.715 1.00 96.12 304 LYS A N 1
ATOM 2471 C CA . LYS A 1 304 ? -29.304 -4.065 1.353 1.00 96.12 304 LYS A CA 1
ATOM 2472 C C . LYS A 1 304 ? -28.167 -3.770 0.365 1.00 96.12 304 LYS A C 1
ATOM 2474 O O . LYS A 1 304 ? -28.026 -4.503 -0.614 1.00 96.12 304 LYS A O 1
ATOM 2479 N N . THR A 1 305 ? -27.363 -2.729 0.603 1.00 97.38 305 THR A N 1
ATOM 2480 C CA . THR A 1 305 ? -26.237 -2.354 -0.269 1.00 97.38 305 THR A CA 1
ATOM 2481 C C . THR A 1 305 ? -25.219 -3.484 -0.325 1.00 97.38 305 THR A C 1
ATOM 2483 O O . THR A 1 305 ? -24.794 -3.981 0.714 1.00 97.38 305 THR A O 1
ATOM 2486 N N . ARG A 1 306 ? -24.831 -3.893 -1.535 1.00 97.44 306 ARG A N 1
ATOM 2487 C CA . ARG A 1 306 ? -23.834 -4.948 -1.732 1.00 97.44 306 ARG A CA 1
ATOM 2488 C C . ARG A 1 306 ? -22.424 -4.396 -1.736 1.00 97.44 306 ARG A C 1
ATOM 2490 O O . ARG A 1 306 ? -22.180 -3.338 -2.311 1.00 97.44 306 ARG A O 1
ATOM 2497 N N . LEU A 1 307 ? -21.521 -5.157 -1.131 1.00 97.50 307 LEU A N 1
ATOM 2498 C CA . LEU A 1 307 ? -20.113 -4.833 -1.035 1.00 97.50 307 LEU A CA 1
ATOM 2499 C C . LEU A 1 307 ? -19.484 -4.744 -2.424 1.00 97.50 307 LEU A C 1
ATOM 2501 O O . LEU A 1 307 ? -19.410 -5.727 -3.165 1.00 97.50 307 LEU A O 1
ATOM 2505 N N . LEU A 1 308 ? -19.005 -3.546 -2.741 1.00 95.88 308 LEU A N 1
ATOM 2506 C CA . LEU A 1 308 ? -18.140 -3.282 -3.879 1.00 95.88 308 LEU A CA 1
ATOM 2507 C C . LEU A 1 308 ? -16.712 -3.116 -3.366 1.00 95.88 308 LEU A C 1
ATOM 2509 O O . LEU A 1 308 ? -16.460 -2.268 -2.507 1.00 95.88 308 LEU A O 1
ATOM 2513 N N . ILE A 1 309 ? -15.803 -3.941 -3.874 1.00 95.19 309 ILE A N 1
ATOM 2514 C CA . ILE A 1 309 ? -14.366 -3.808 -3.655 1.00 95.19 309 ILE A CA 1
ATOM 2515 C C . ILE A 1 309 ? -13.763 -3.231 -4.927 1.00 95.19 309 ILE A C 1
ATOM 2517 O O . ILE A 1 309 ? -13.794 -3.884 -5.968 1.00 95.19 309 ILE A O 1
ATOM 2521 N N . ASP A 1 310 ? -13.251 -2.013 -4.841 1.00 91.88 310 ASP A N 1
ATOM 2522 C CA . ASP A 1 310 ? -12.628 -1.270 -5.925 1.00 91.88 310 ASP A CA 1
ATOM 2523 C C . ASP A 1 310 ? -11.124 -1.094 -5.690 1.00 91.88 310 ASP A C 1
ATOM 2525 O O . ASP A 1 310 ? -10.653 -1.020 -4.554 1.00 91.88 310 ASP A O 1
ATOM 2529 N N . TYR A 1 311 ? -10.364 -1.046 -6.781 1.00 93.50 311 TYR A N 1
ATOM 2530 C CA . TYR A 1 311 ? -8.946 -0.716 -6.754 1.00 93.50 311 TYR A CA 1
ATOM 2531 C C . TYR A 1 311 ? -8.609 0.357 -7.788 1.00 93.50 311 TYR A C 1
ATOM 2533 O O . TYR A 1 311 ? -8.947 0.243 -8.969 1.00 93.50 311 TYR A O 1
ATOM 2541 N N . HIS A 1 312 ? -7.914 1.398 -7.330 1.00 92.31 312 HIS A N 1
ATOM 2542 C CA . HIS A 1 312 ? -7.371 2.453 -8.173 1.00 92.31 312 HIS A CA 1
ATOM 2543 C C . HIS A 1 312 ? -5.883 2.213 -8.401 1.00 92.31 312 HIS A C 1
ATOM 2545 O O . HIS A 1 312 ? -5.093 2.255 -7.457 1.00 92.31 312 HIS A O 1
ATOM 2551 N N . THR A 1 313 ? -5.516 1.987 -9.660 1.00 94.19 313 THR A N 1
ATOM 2552 C CA . THR A 1 313 ? -4.143 1.650 -10.029 1.00 94.19 313 THR A CA 1
ATOM 2553 C C . THR A 1 313 ? -3.201 2.836 -9.879 1.00 94.19 313 THR A C 1
ATOM 2555 O O . THR A 1 313 ? -3.573 3.982 -10.151 1.00 94.19 313 THR A O 1
ATOM 2558 N N . ALA A 1 314 ? -1.954 2.562 -9.508 1.00 94.50 314 ALA A N 1
ATOM 2559 C CA . ALA A 1 314 ? -0.885 3.549 -9.548 1.00 94.50 314 ALA A CA 1
ATOM 2560 C C . ALA A 1 314 ? -0.422 3.804 -10.989 1.00 94.50 314 ALA A C 1
ATOM 2562 O O . ALA A 1 314 ? -0.095 4.941 -11.337 1.00 94.50 314 ALA A O 1
ATOM 2563 N N . SER A 1 315 ? -0.399 2.764 -11.829 1.00 94.19 315 SER A N 1
ATOM 2564 C CA . SER A 1 315 ? -0.018 2.874 -13.234 1.00 94.19 315 SER A CA 1
ATOM 2565 C C . SER A 1 315 ? -1.107 3.565 -14.045 1.00 94.19 315 SER A C 1
ATOM 2567 O O . SER A 1 315 ? -2.264 3.129 -14.098 1.00 94.19 315 SER A O 1
ATOM 2569 N N . ALA A 1 316 ? -0.718 4.608 -14.781 1.00 89.00 316 ALA A N 1
ATOM 2570 C CA . ALA A 1 316 ? -1.594 5.261 -15.749 1.00 89.00 316 ALA A CA 1
ATOM 2571 C C . ALA A 1 316 ? -1.974 4.336 -16.924 1.00 89.00 316 ALA A C 1
ATOM 2573 O O . ALA A 1 316 ? -3.003 4.552 -17.567 1.00 89.00 316 ALA A O 1
ATOM 2574 N N . SER A 1 317 ? -1.184 3.286 -17.178 1.00 91.50 317 SER A N 1
ATOM 2575 C CA . SER A 1 317 ? -1.442 2.297 -18.237 1.00 91.50 317 SER A CA 1
ATOM 2576 C C . SER A 1 317 ? -2.528 1.289 -17.872 1.00 91.50 317 SER A C 1
ATOM 2578 O O . SER A 1 317 ? -3.059 0.596 -18.745 1.00 91.50 317 SER A O 1
ATOM 2580 N N . LEU A 1 318 ? -2.890 1.228 -16.591 1.00 92.00 318 LEU A N 1
ATOM 2581 C CA . LEU A 1 318 ? -3.814 0.250 -16.029 1.00 92.00 318 LEU A CA 1
ATOM 2582 C C . LEU A 1 318 ? -5.111 0.875 -15.508 1.00 92.00 318 LEU A C 1
ATOM 2584 O O . LEU A 1 318 ? -5.845 0.202 -14.795 1.00 92.00 318 LEU A O 1
ATOM 2588 N N . ARG A 1 319 ? -5.406 2.140 -15.848 1.00 84.38 319 ARG A N 1
ATOM 2589 C CA . ARG A 1 319 ? -6.682 2.791 -15.484 1.00 84.38 319 ARG A CA 1
ATOM 2590 C C . ARG A 1 319 ? -7.906 1.927 -15.895 1.00 84.38 319 ARG A C 1
ATOM 2592 O O . ARG A 1 319 ? -7.804 0.913 -16.582 1.00 84.38 319 ARG A O 1
ATOM 2599 N N . GLY A 1 320 ? -9.093 2.350 -15.498 1.00 79.38 320 GLY A N 1
ATOM 2600 C CA . GLY A 1 320 ? -10.319 1.613 -15.788 1.00 79.38 320 GLY A CA 1
ATOM 2601 C C . GLY A 1 320 ? -10.806 0.851 -14.567 1.00 79.38 320 GLY A C 1
ATOM 2602 O O . GLY A 1 320 ? -10.422 1.157 -13.438 1.00 79.38 320 GLY A O 1
ATOM 2603 N N . ASN A 1 321 ? -11.739 -0.072 -14.790 1.00 79.94 321 ASN A N 1
ATOM 2604 C CA . ASN A 1 321 ? -12.533 -0.618 -13.703 1.00 79.94 321 ASN A CA 1
ATOM 2605 C C . ASN A 1 321 ? -11.947 -1.924 -13.137 1.00 79.94 321 ASN A C 1
ATOM 2607 O O . ASN A 1 321 ? -12.107 -2.982 -13.743 1.00 79.94 321 ASN A O 1
ATOM 2611 N N . HIS A 1 322 ? -11.335 -1.852 -11.950 1.00 88.31 322 HIS A N 1
ATOM 2612 C CA . HIS A 1 322 ? -10.895 -3.015 -11.165 1.00 88.31 322 HIS A CA 1
ATOM 2613 C C . HIS A 1 322 ? -11.816 -3.211 -9.965 1.00 88.31 322 HIS A C 1
ATOM 2615 O O . HIS A 1 322 ? -11.445 -2.973 -8.816 1.00 88.31 322 HIS A O 1
ATOM 2621 N N . GLN A 1 323 ? -13.055 -3.602 -10.247 1.00 91.75 323 GLN A N 1
ATOM 2622 C CA . GLN A 1 323 ? -14.093 -3.787 -9.240 1.00 91.75 323 GLN A CA 1
ATOM 2623 C C . GLN A 1 323 ? -14.543 -5.236 -9.148 1.00 91.75 323 GLN A C 1
ATOM 2625 O O . GLN A 1 323 ? -14.720 -5.922 -10.154 1.00 91.75 323 GLN A O 1
ATOM 2630 N N . ILE A 1 324 ? -14.804 -5.680 -7.923 1.00 92.25 324 ILE A N 1
ATOM 2631 C CA . ILE A 1 324 ? -15.438 -6.962 -7.642 1.00 92.25 324 ILE A CA 1
ATOM 2632 C C . ILE A 1 324 ? -16.625 -6.709 -6.726 1.00 92.25 324 ILE A C 1
ATOM 2634 O O . ILE A 1 324 ? -16.493 -6.162 -5.631 1.00 92.25 324 ILE A O 1
ATOM 2638 N N . LYS A 1 325 ? -17.799 -7.134 -7.188 1.00 95.00 325 LYS A N 1
ATOM 2639 C CA . LYS A 1 325 ? -19.020 -7.143 -6.389 1.00 95.00 325 LYS A CA 1
ATOM 2640 C C . LYS A 1 325 ? -19.107 -8.463 -5.632 1.00 95.00 325 LYS A C 1
ATOM 2642 O O . LYS A 1 325 ? -19.011 -9.528 -6.238 1.00 95.00 325 LYS A O 1
ATOM 2647 N N . LEU A 1 326 ? -19.301 -8.386 -4.322 1.00 95.06 326 LEU A N 1
ATOM 2648 C CA . LEU A 1 326 ? -19.500 -9.540 -3.452 1.00 95.06 326 LEU A CA 1
ATOM 2649 C C . LEU A 1 326 ? -20.935 -9.524 -2.915 1.00 95.06 326 LEU A C 1
ATOM 2651 O O . LEU A 1 326 ? -21.481 -8.459 -2.617 1.00 95.06 326 LEU A O 1
ATOM 2655 N N . ASP A 1 327 ? -21.548 -10.701 -2.780 1.00 95.38 327 ASP A N 1
ATOM 2656 C CA . ASP A 1 327 ? -22.863 -10.847 -2.143 1.00 95.38 327 ASP A CA 1
ATOM 2657 C C . ASP A 1 327 ? -22.723 -10.786 -0.614 1.00 95.38 327 ASP A C 1
ATOM 2659 O O . ASP A 1 327 ? -22.900 -11.765 0.098 1.00 95.38 327 ASP A O 1
ATOM 2663 N N . LEU A 1 328 ? -22.290 -9.623 -0.127 1.00 96.75 328 LEU A N 1
ATOM 2664 C CA . LEU A 1 328 ? -22.113 -9.298 1.285 1.00 96.75 328 LEU A CA 1
ATOM 2665 C C . LEU A 1 328 ? -22.687 -7.896 1.556 1.00 96.75 328 LEU A C 1
ATOM 2667 O O . LEU A 1 328 ? -22.663 -7.054 0.651 1.00 96.75 328 LEU A O 1
ATOM 2671 N N . PRO A 1 329 ? -23.186 -7.610 2.771 1.00 97.69 329 PRO A N 1
ATOM 2672 C CA . PRO A 1 329 ? -23.690 -6.291 3.139 1.00 97.69 329 PRO A CA 1
ATOM 2673 C C . PRO A 1 329 ? -22.544 -5.280 3.267 1.00 97.69 329 PRO A C 1
ATOM 2675 O O . PRO A 1 329 ? -21.593 -5.497 4.015 1.00 97.69 329 PRO A O 1
ATOM 2678 N N . ASP A 1 330 ? -22.635 -4.146 2.575 1.00 97.38 330 ASP A N 1
ATOM 2679 C CA . ASP A 1 330 ? -21.675 -3.052 2.737 1.00 97.38 330 ASP A CA 1
ATOM 2680 C C . ASP A 1 330 ? -22.073 -2.163 3.919 1.00 97.38 330 ASP A C 1
ATOM 2682 O O . ASP A 1 330 ? -22.735 -1.138 3.748 1.00 97.38 330 ASP A O 1
ATOM 2686 N N . ALA A 1 331 ? -21.681 -2.548 5.132 1.00 96.88 331 ALA A N 1
ATOM 2687 C CA . ALA A 1 331 ? -21.957 -1.751 6.325 1.00 96.88 331 ALA A CA 1
ATOM 2688 C C . ALA A 1 331 ? -21.090 -0.480 6.421 1.00 96.88 331 ALA A C 1
ATOM 2690 O O . ALA A 1 331 ? -21.412 0.407 7.213 1.00 96.88 331 ALA A O 1
ATOM 2691 N N . SER A 1 332 ? -20.039 -0.341 5.600 1.00 95.00 332 SER A N 1
ATOM 2692 C CA . SER A 1 332 ? -19.141 0.826 5.642 1.00 95.00 332 SER A CA 1
ATOM 2693 C C . SER A 1 332 ? -19.834 2.129 5.226 1.00 95.00 332 SER A C 1
ATOM 2695 O O . SER A 1 332 ? -19.405 3.207 5.625 1.00 95.00 332 SER A O 1
ATOM 2697 N N . VAL A 1 333 ? -20.950 2.032 4.491 1.00 95.19 333 VAL A N 1
ATOM 2698 C CA . VAL A 1 333 ? -21.764 3.177 4.041 1.00 95.19 333 VAL A CA 1
ATOM 2699 C C . VAL A 1 333 ? -22.743 3.686 5.109 1.00 95.19 333 VAL A C 1
ATOM 2701 O O . VAL A 1 333 ? -23.440 4.682 4.899 1.00 95.19 333 VAL A O 1
ATOM 2704 N N . LEU A 1 334 ? -22.867 2.986 6.242 1.00 96.12 334 LEU A N 1
ATOM 2705 C CA . LEU A 1 334 ? -23.851 3.304 7.274 1.00 96.12 334 LEU A CA 1
ATOM 2706 C C . LEU A 1 334 ? -23.387 4.479 8.139 1.00 96.12 334 LEU A C 1
ATOM 2708 O O . LEU A 1 334 ? -22.350 4.411 8.790 1.00 96.12 334 LEU A O 1
ATOM 2712 N N . LYS A 1 335 ? -24.218 5.525 8.229 1.00 95.88 335 LYS A N 1
ATOM 2713 C CA . LYS A 1 335 ? -23.906 6.756 8.983 1.00 95.88 335 LYS A CA 1
ATOM 2714 C C . LYS A 1 335 ? -24.082 6.630 10.498 1.00 95.88 335 LYS A C 1
ATOM 2716 O O . LYS A 1 335 ? -23.352 7.258 11.256 1.00 95.88 335 LYS A O 1
ATOM 2721 N N . VAL A 1 336 ? -25.068 5.854 10.951 1.00 96.62 336 VAL A N 1
ATOM 2722 C CA . VAL A 1 336 ? -25.395 5.757 12.386 1.00 96.62 336 VAL A CA 1
ATOM 2723 C C . VAL A 1 336 ? -24.293 5.050 13.186 1.00 96.62 336 VAL A C 1
ATOM 2725 O O . VAL A 1 336 ? -23.872 5.621 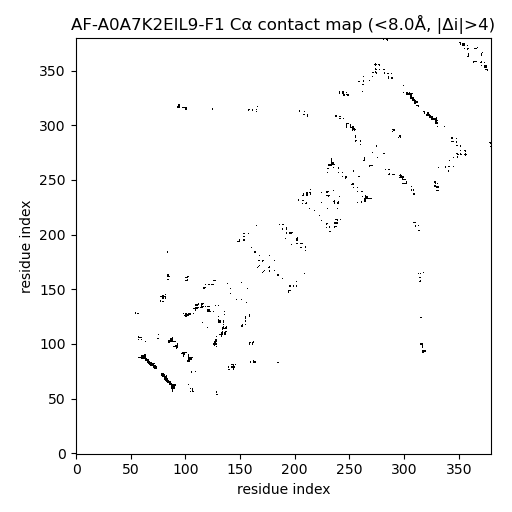14.192 1.00 96.62 336 VAL A O 1
ATOM 2728 N N . PRO A 1 337 ? -23.785 3.867 12.776 1.00 96.62 337 PRO A N 1
ATOM 2729 C CA . PRO A 1 337 ? -22.691 3.205 13.484 1.00 96.62 337 PRO A CA 1
ATOM 2730 C C . PRO A 1 337 ? -21.447 4.085 13.561 1.00 96.62 337 PRO A C 1
ATOM 2732 O O . PRO A 1 337 ? -20.938 4.328 14.651 1.00 96.62 337 PRO A O 1
ATOM 2735 N N . ILE A 1 338 ? -21.008 4.635 12.424 1.00 96.25 338 ILE A N 1
ATOM 2736 C CA . ILE A 1 338 ? -19.792 5.442 12.392 1.00 96.25 338 ILE A CA 1
ATOM 2737 C C . ILE A 1 338 ? -19.913 6.723 13.216 1.00 96.25 338 ILE A C 1
ATOM 2739 O O . ILE A 1 338 ? -18.955 7.061 13.898 1.00 96.25 338 ILE A O 1
ATOM 2743 N N . ARG A 1 339 ? -21.072 7.399 13.247 1.00 97.50 339 ARG A N 1
ATOM 2744 C CA . ARG A 1 339 ? -21.255 8.589 14.096 1.00 97.50 339 ARG A CA 1
ATOM 2745 C C . ARG A 1 339 ? -20.993 8.270 15.569 1.00 97.50 339 ARG A C 1
ATOM 2747 O O . ARG A 1 339 ? -20.217 8.974 16.196 1.00 97.50 339 ARG A O 1
ATOM 2754 N N . LYS A 1 340 ? -21.518 7.150 16.080 1.00 97.75 340 LYS A N 1
ATOM 2755 C CA . LYS A 1 340 ? -21.241 6.707 17.459 1.00 97.75 340 LYS A CA 1
ATOM 2756 C C . LYS A 1 340 ? -19.748 6.470 17.711 1.00 97.75 340 LYS A C 1
ATOM 2758 O O . LYS A 1 340 ? -19.248 6.768 18.790 1.00 97.75 340 LYS A O 1
ATOM 2763 N N . LEU A 1 341 ? -19.035 5.921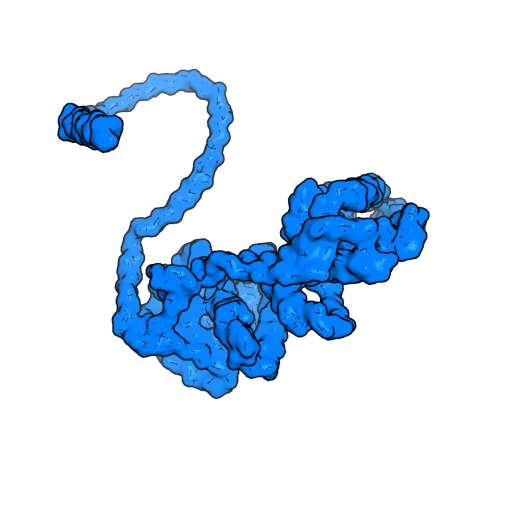 16.726 1.00 97.75 341 LEU A N 1
ATOM 2764 C CA . LEU A 1 341 ? -17.591 5.705 16.834 1.00 97.75 341 LEU A CA 1
ATOM 2765 C C . LEU A 1 341 ? -16.798 7.019 16.746 1.00 97.75 341 LEU A C 1
ATOM 2767 O O . LEU A 1 341 ? -15.790 7.162 17.431 1.00 97.75 341 LEU A O 1
ATOM 2771 N N . MET A 1 342 ? -17.243 7.975 15.925 1.00 97.38 342 MET A N 1
ATOM 2772 C CA . MET A 1 342 ? -16.658 9.317 15.841 1.00 97.38 342 MET A CA 1
ATOM 2773 C C . MET A 1 342 ? -16.847 10.077 17.159 1.00 97.38 342 MET A C 1
ATOM 2775 O O . MET A 1 342 ? -15.882 10.651 17.653 1.00 97.38 342 MET A O 1
ATOM 2779 N N . ASP A 1 343 ? -18.033 10.007 17.771 1.00 97.81 343 ASP A N 1
ATOM 2780 C CA . ASP A 1 343 ? -18.316 10.618 19.078 1.00 97.81 343 ASP A CA 1
ATOM 2781 C C . ASP A 1 343 ? -17.394 10.038 20.170 1.00 97.81 343 ASP A C 1
ATOM 2783 O O . ASP A 1 343 ? -16.790 10.772 20.957 1.00 97.81 343 ASP A O 1
ATOM 2787 N N . LEU A 1 344 ? -17.206 8.711 20.170 1.00 98.19 344 LEU A N 1
ATOM 2788 C CA . LEU A 1 344 ? -16.261 8.031 21.060 1.00 98.19 344 LEU A CA 1
ATOM 2789 C C . LEU A 1 344 ? -14.818 8.502 20.824 1.00 98.19 344 LEU A C 1
ATOM 2791 O O . LEU A 1 344 ? -14.101 8.833 21.768 1.00 98.19 344 LEU A O 1
ATOM 2795 N N . ALA A 1 345 ? -14.394 8.574 19.562 1.00 97.62 345 ALA A N 1
ATOM 2796 C CA . ALA A 1 345 ? -13.065 9.048 19.194 1.00 97.62 345 ALA A CA 1
ATOM 2797 C C . ALA A 1 345 ? -12.831 10.508 19.601 1.00 97.62 345 ALA A C 1
ATOM 2799 O O . ALA A 1 345 ? -11.729 10.862 20.028 1.00 97.62 345 ALA A O 1
ATOM 2800 N N . GLU A 1 346 ? -13.849 11.362 19.516 1.00 97.75 346 GLU A N 1
ATOM 2801 C CA . GLU A 1 346 ? -13.782 12.735 20.007 1.00 97.75 346 GLU A CA 1
ATOM 2802 C C . GLU A 1 346 ? -13.610 12.797 21.525 1.00 97.75 346 GLU A C 1
ATOM 2804 O O . GLU A 1 346 ? -12.799 13.598 21.997 1.00 97.75 346 GLU A O 1
ATOM 2809 N N . SER A 1 347 ? -14.297 11.933 22.280 1.00 97.25 347 SER A N 1
ATOM 2810 C CA . SER A 1 347 ? -14.106 11.810 23.731 1.00 97.25 347 SER A CA 1
ATOM 2811 C C . SER A 1 347 ? -12.666 11.423 24.072 1.00 97.25 347 SER A C 1
ATOM 2813 O O . SER A 1 347 ? -11.983 12.163 24.779 1.00 97.25 347 SER A O 1
ATOM 2815 N N . CYS A 1 348 ? -12.147 10.349 23.469 1.00 97.62 348 CYS A N 1
ATOM 2816 C CA . CYS A 1 348 ? -10.758 9.926 23.671 1.00 97.62 348 CYS A CA 1
ATOM 2817 C C . CYS A 1 348 ? -9.759 11.022 23.270 1.00 97.62 348 CYS A C 1
ATOM 2819 O O . CYS A 1 348 ? -8.730 11.220 23.910 1.00 97.62 348 CYS A O 1
ATOM 2821 N N . THR A 1 349 ? -10.065 11.780 22.214 1.00 97.12 349 THR A N 1
ATOM 2822 C CA . THR A 1 349 ? -9.228 12.905 21.784 1.00 97.12 349 THR A CA 1
ATOM 2823 C C . THR A 1 349 ? -9.178 14.015 22.836 1.00 97.12 349 THR A C 1
ATOM 2825 O O . THR A 1 349 ? -8.122 14.621 23.002 1.00 97.12 349 THR A O 1
ATOM 2828 N N . LYS A 1 350 ? -10.294 14.307 23.521 1.00 97.25 350 LYS A N 1
ATOM 2829 C CA . LYS A 1 350 ? -10.355 15.309 24.601 1.00 97.25 350 LYS A CA 1
ATOM 2830 C C . LYS A 1 350 ? -9.523 14.875 25.808 1.00 97.25 350 LYS A C 1
ATOM 2832 O O . LYS A 1 350 ? -8.767 15.681 26.338 1.00 97.25 350 LYS A O 1
ATOM 2837 N N . GLU A 1 351 ? -9.604 13.600 26.183 1.00 96.19 351 GLU A N 1
ATOM 2838 C CA . GLU A 1 351 ? -8.822 13.026 27.289 1.00 96.19 351 GLU A CA 1
ATOM 2839 C C . GLU A 1 351 ? -7.301 13.114 27.049 1.00 96.19 351 GLU A C 1
ATOM 2841 O O . GLU A 1 351 ? -6.532 13.284 27.989 1.00 96.19 351 GLU A O 1
ATOM 2846 N N . LEU A 1 352 ? -6.854 13.089 25.788 1.00 96.50 352 LEU A N 1
ATOM 2847 C CA . LEU A 1 352 ? -5.435 13.194 25.419 1.00 96.50 352 LEU A CA 1
ATOM 2848 C C . LEU A 1 352 ? -4.932 14.633 25.215 1.00 96.50 352 LEU A C 1
ATOM 2850 O O . LEU A 1 352 ? -3.778 14.831 24.821 1.00 96.50 352 LEU A O 1
ATOM 2854 N N . GLU A 1 353 ? -5.756 15.662 25.441 1.00 95.56 353 GLU A N 1
ATOM 2855 C CA . GLU A 1 353 ? -5.346 17.050 25.191 1.00 95.56 353 GLU A CA 1
ATOM 2856 C C . GLU A 1 353 ? -4.171 17.491 26.069 1.00 95.56 353 GLU A C 1
ATOM 2858 O O . GLU A 1 353 ? -3.253 18.136 25.557 1.00 95.56 353 GLU A O 1
ATOM 2863 N N . SER A 1 354 ? -4.162 17.121 27.352 1.00 93.50 354 SER A N 1
ATOM 2864 C CA . SER A 1 354 ? -3.087 17.475 28.290 1.00 93.50 354 SER A CA 1
ATOM 2865 C C . SER A 1 354 ? -1.746 16.888 27.851 1.00 93.50 354 SER A C 1
ATOM 2867 O O . SER A 1 354 ? -0.782 17.635 27.656 1.00 93.50 354 SER A O 1
ATOM 2869 N N . LEU A 1 355 ? -1.708 15.580 27.574 1.00 93.56 355 LEU A N 1
ATOM 2870 C CA . LEU A 1 355 ? -0.521 14.898 27.057 1.00 93.56 355 LEU A CA 1
ATOM 2871 C C . LEU A 1 355 ? -0.056 15.501 25.728 1.00 93.56 355 LEU A C 1
ATOM 2873 O O . LEU A 1 355 ? 1.122 15.809 25.542 1.00 93.56 355 LEU A O 1
ATOM 2877 N N . SER A 1 356 ? -0.985 15.724 24.798 1.00 94.81 356 SER A N 1
ATOM 2878 C CA . SER A 1 356 ? -0.649 16.272 23.488 1.00 94.81 356 SER A CA 1
ATOM 2879 C C . SER A 1 356 ? -0.059 17.679 23.571 1.00 94.81 356 SER A C 1
ATOM 2881 O O . SER A 1 356 ? 0.863 17.999 22.813 1.00 94.81 356 SER A O 1
ATOM 2883 N N . ARG A 1 357 ? -0.579 18.529 24.467 1.00 94.69 357 ARG A N 1
ATOM 2884 C CA . ARG A 1 357 ? -0.038 19.872 24.725 1.00 94.69 357 ARG A CA 1
ATOM 2885 C C . ARG A 1 357 ? 1.349 19.791 25.354 1.00 94.69 357 ARG A C 1
ATOM 2887 O O . ARG A 1 357 ? 2.209 20.571 24.960 1.00 94.69 357 ARG A O 1
ATOM 2894 N N . PHE A 1 358 ? 1.575 18.854 26.275 1.00 93.00 358 PHE A N 1
ATOM 2895 C CA . PHE A 1 358 ? 2.876 18.642 26.906 1.00 93.00 358 PHE A CA 1
ATOM 2896 C C . PHE A 1 358 ? 3.943 18.218 25.886 1.00 93.00 358 PHE A C 1
ATOM 2898 O O . PHE A 1 358 ? 4.951 18.908 25.754 1.00 93.00 358 PHE A O 1
ATOM 2905 N N . ILE A 1 359 ? 3.693 17.161 25.105 1.00 92.75 359 ILE A N 1
ATOM 2906 C CA . ILE A 1 359 ? 4.630 16.651 24.080 1.00 92.75 359 ILE A CA 1
ATOM 2907 C C . ILE A 1 359 ? 4.828 17.663 22.939 1.00 92.75 359 ILE A C 1
ATOM 2909 O O . ILE A 1 359 ? 5.859 17.681 22.278 1.00 92.75 359 ILE A O 1
ATOM 2913 N N . GLY A 1 360 ? 3.838 18.520 22.681 1.00 91.31 360 GLY A N 1
ATOM 2914 C CA . GLY A 1 360 ? 3.929 19.550 21.648 1.00 91.31 360 GLY A CA 1
ATOM 2915 C C . GLY A 1 360 ? 4.875 20.713 21.972 1.00 91.31 360 GLY A C 1
ATOM 2916 O O . GLY A 1 360 ? 5.105 21.535 21.088 1.00 91.31 360 GLY A O 1
ATOM 2917 N N . ARG A 1 361 ? 5.387 20.823 23.206 1.00 92.50 361 ARG A N 1
ATOM 2918 C CA . ARG A 1 361 ? 6.321 21.882 23.621 1.00 92.50 361 ARG A CA 1
ATOM 2919 C C . ARG A 1 361 ? 7.770 21.428 23.448 1.00 92.50 361 ARG A C 1
ATOM 2921 O O . ARG A 1 361 ? 8.126 20.318 23.833 1.00 92.50 361 ARG A O 1
ATOM 2928 N N . SER A 1 362 ? 8.611 22.313 22.919 1.00 86.44 362 SER A N 1
ATOM 2929 C CA . SER A 1 362 ? 10.050 22.072 22.769 1.00 86.44 362 SER A CA 1
ATOM 2930 C C . SER A 1 362 ? 10.713 21.772 24.117 1.00 86.44 362 SER A C 1
ATOM 2932 O O . SER A 1 362 ? 10.430 22.445 25.104 1.00 86.44 362 SER A O 1
ATOM 2934 N N . GLY A 1 363 ? 11.604 20.779 24.147 1.00 84.12 363 GLY A N 1
ATOM 2935 C CA . GLY A 1 363 ? 12.332 20.364 25.354 1.00 84.12 363 GLY A CA 1
ATOM 2936 C C . GLY A 1 363 ? 11.630 19.295 26.198 1.00 84.12 363 GLY A C 1
ATOM 2937 O O . GLY A 1 363 ? 12.270 18.701 27.061 1.00 84.12 363 GLY A O 1
ATOM 2938 N N . ASN A 1 364 ? 10.358 18.989 25.926 1.00 88.31 364 ASN A N 1
ATOM 2939 C CA . ASN A 1 364 ? 9.652 17.900 26.595 1.00 88.31 364 ASN A CA 1
ATOM 2940 C C . ASN A 1 364 ? 9.860 16.567 25.867 1.00 88.31 364 ASN A C 1
ATOM 2942 O O . ASN A 1 364 ? 9.768 16.493 24.642 1.00 88.31 364 ASN A O 1
ATOM 2946 N N . SER A 1 365 ? 10.080 15.501 26.638 1.00 85.19 365 SER A N 1
ATOM 2947 C CA . SER A 1 365 ? 10.139 14.128 26.127 1.00 85.19 365 SER A CA 1
ATOM 2948 C C . SER A 1 365 ? 8.834 13.381 26.399 1.00 85.19 365 SER A C 1
ATOM 2950 O O . SER A 1 365 ? 8.230 13.541 27.465 1.00 85.19 365 SER A O 1
ATOM 2952 N N . ARG A 1 366 ? 8.433 12.524 25.450 1.00 87.44 366 ARG A N 1
ATOM 2953 C CA . ARG A 1 366 ? 7.315 11.579 25.612 1.00 87.44 366 ARG A CA 1
ATOM 2954 C C . ARG A 1 366 ? 7.558 10.601 26.764 1.00 87.44 366 ARG A C 1
ATOM 2956 O O . ARG A 1 366 ? 6.601 10.221 27.420 1.00 87.44 366 ARG A O 1
ATOM 2963 N N . ASP A 1 367 ? 8.816 10.280 27.045 1.00 86.06 367 ASP A N 1
ATOM 2964 C CA . ASP A 1 367 ? 9.201 9.278 28.047 1.00 86.06 367 ASP A CA 1
ATOM 2965 C C . ASP A 1 367 ? 9.471 9.898 29.430 1.00 86.06 367 ASP A C 1
ATOM 2967 O O . ASP A 1 367 ? 10.020 9.262 30.326 1.00 86.06 367 ASP A O 1
ATOM 2971 N N . SER A 1 368 ? 9.133 11.178 29.614 1.00 88.25 368 SER A N 1
ATOM 2972 C CA . SER A 1 368 ? 9.340 11.868 30.888 1.00 88.25 368 SER A CA 1
ATOM 2973 C C . SER A 1 368 ? 8.238 11.549 31.902 1.00 88.25 368 SER A C 1
ATOM 2975 O O . SER A 1 368 ? 7.079 11.346 31.541 1.00 88.25 368 SER A O 1
ATOM 2977 N N . ILE A 1 369 ? 8.566 11.628 33.196 1.00 86.31 369 ILE A N 1
ATOM 2978 C CA . ILE A 1 369 ? 7.579 11.542 34.291 1.00 86.31 369 ILE A CA 1
ATOM 2979 C C . ILE A 1 369 ? 6.463 12.584 34.102 1.00 86.31 369 ILE A C 1
ATOM 2981 O O . ILE A 1 369 ? 5.296 12.312 34.368 1.00 86.31 369 ILE A O 1
ATOM 2985 N N . GLY A 1 370 ? 6.809 13.765 33.576 1.00 84.44 370 GLY A N 1
ATOM 2986 C CA . GLY A 1 370 ? 5.840 14.807 33.244 1.00 84.44 370 GLY A CA 1
ATOM 2987 C C . GLY A 1 370 ? 4.840 14.393 32.160 1.00 84.44 370 GLY A C 1
ATOM 2988 O O . GLY A 1 370 ? 3.693 14.817 32.223 1.00 84.44 370 GLY A O 1
ATOM 2989 N N . ALA A 1 371 ? 5.231 13.548 31.202 1.00 85.12 371 ALA A N 1
ATOM 2990 C CA . ALA A 1 371 ? 4.309 12.975 30.224 1.00 85.12 371 ALA A CA 1
ATOM 2991 C C . ALA A 1 371 ? 3.430 11.879 30.848 1.00 85.12 371 ALA A C 1
ATOM 2993 O O . ALA A 1 371 ? 2.224 11.879 30.612 1.00 85.12 371 ALA A O 1
ATOM 2994 N N . LEU A 1 372 ? 4.004 11.010 31.692 1.00 85.88 372 LEU A N 1
ATOM 2995 C CA . LEU A 1 372 ? 3.251 9.975 32.413 1.00 85.88 372 LEU A CA 1
ATOM 2996 C C . LEU A 1 372 ? 2.146 10.579 33.292 1.00 85.88 372 LEU A C 1
ATOM 2998 O O . LEU A 1 372 ? 1.013 10.117 33.260 1.00 85.88 372 LEU A O 1
ATOM 3002 N N . ALA A 1 373 ? 2.433 11.681 33.991 1.00 87.81 373 ALA A N 1
ATOM 3003 C CA . ALA A 1 373 ? 1.453 12.393 34.815 1.00 87.81 373 ALA A CA 1
ATOM 3004 C C . ALA A 1 373 ? 0.290 13.024 34.018 1.00 87.81 373 ALA A C 1
ATOM 3006 O O . ALA A 1 373 ? -0.698 13.455 34.608 1.00 87.81 373 ALA A O 1
ATOM 3007 N N . MET A 1 374 ? 0.411 13.122 32.689 1.00 90.19 374 MET A N 1
ATOM 3008 C CA . MET A 1 374 ? -0.611 13.689 31.801 1.00 90.19 374 MET A CA 1
ATOM 3009 C C . MET A 1 374 ? -1.445 12.612 31.099 1.00 90.19 374 MET A C 1
ATOM 3011 O O . MET A 1 374 ? -2.346 12.962 30.328 1.00 90.19 374 MET A O 1
ATOM 3015 N N . LEU A 1 375 ? -1.134 11.328 31.311 1.00 85.88 375 LEU A N 1
ATOM 3016 C CA . LEU A 1 375 ? -1.919 10.217 30.789 1.00 85.88 375 LEU A CA 1
ATOM 3017 C C . LEU A 1 375 ? -3.240 10.080 31.566 1.00 85.88 375 LEU A C 1
ATOM 3019 O O . LEU A 1 375 ? -3.277 10.312 32.774 1.00 85.88 375 LEU A O 1
ATOM 3023 N N . PRO A 1 376 ? -4.334 9.677 30.898 1.00 83.69 376 PRO A N 1
ATOM 3024 C CA . PRO A 1 376 ? -5.505 9.143 31.584 1.00 83.69 376 PRO A CA 1
ATOM 3025 C C . PRO A 1 376 ? -5.091 8.014 32.534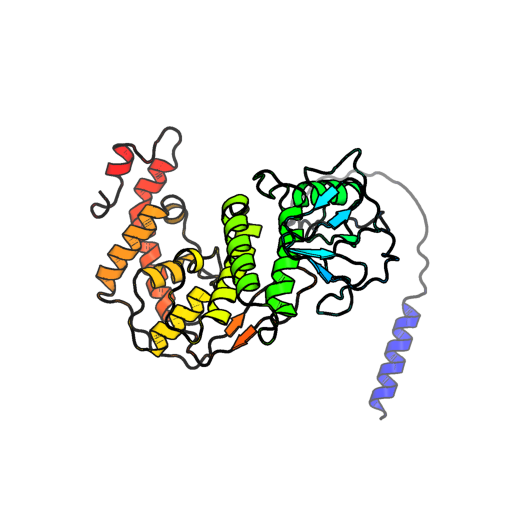 1.00 83.69 376 PRO A C 1
ATOM 3027 O O . PRO A 1 376 ? -4.267 7.190 32.150 1.00 83.69 376 PRO A O 1
ATOM 3030 N N . ASN A 1 377 ? -5.695 7.936 33.725 1.00 84.38 377 ASN A N 1
ATOM 3031 C CA . ASN A 1 377 ? -5.337 6.944 34.754 1.00 84.38 377 ASN A CA 1
ATOM 3032 C C . ASN A 1 377 ? -5.309 5.501 34.235 1.00 84.38 377 ASN A C 1
ATOM 3034 O O . ASN A 1 377 ? -4.496 4.705 34.681 1.00 84.38 377 ASN A O 1
ATOM 3038 N N . ASP A 1 378 ? -6.175 5.174 33.276 1.00 85.81 378 ASP A N 1
ATOM 3039 C CA . ASP A 1 378 ? -6.244 3.833 32.694 1.00 85.81 378 ASP A CA 1
ATOM 3040 C C . ASP A 1 378 ? -5.059 3.488 31.766 1.00 85.81 378 ASP A C 1
ATOM 3042 O O . ASP A 1 378 ? -4.978 2.365 31.269 1.00 85.81 378 ASP A O 1
ATOM 3046 N N . LEU A 1 379 ? -4.191 4.460 31.464 1.00 82.38 379 LEU A N 1
ATOM 3047 C CA . LEU A 1 379 ? -3.008 4.324 30.608 1.00 82.38 379 LEU A CA 1
ATOM 3048 C C . LEU A 1 379 ? -1.679 4.472 31.367 1.00 82.38 379 LEU A C 1
ATOM 3050 O O . LEU A 1 379 ? -0.633 4.396 30.720 1.00 82.38 379 LEU A O 1
ATOM 3054 N N . VAL A 1 380 ? -1.719 4.750 32.674 1.00 75.25 380 VAL A N 1
ATOM 3055 C CA . VAL A 1 380 ? -0.528 4.945 33.522 1.00 75.25 380 VAL A CA 1
ATOM 3056 C C . VAL A 1 380 ? 0.120 3.615 33.879 1.00 75.25 380 VAL A C 1
ATOM 3058 O O . VAL A 1 380 ? -0.626 2.663 34.206 1.00 75.25 380 VAL A O 1
#

Solvent-accessible surface area (backbone atoms only — not comparable to full-atom values): 22219 Å² total; per-residue (Å²): 122,72,72,65,57,56,55,56,53,54,55,54,54,58,60,64,65,74,77,71,79,89,80,84,90,86,78,96,79,91,80,91,83,82,88,83,91,76,91,72,82,80,78,81,75,81,74,80,77,87,76,81,78,84,65,74,78,76,84,46,78,48,65,45,40,82,38,53,64,78,45,77,46,78,44,90,95,39,59,28,40,67,38,61,39,30,42,31,42,41,44,70,15,75,82,66,84,46,65,33,30,34,38,42,44,77,85,59,73,64,33,78,91,60,46,35,62,79,41,84,81,55,62,87,84,62,29,58,76,77,44,48,31,24,43,47,28,30,43,46,53,42,52,41,50,89,72,69,69,68,81,55,34,62,69,51,56,48,35,46,47,29,28,51,50,42,46,67,66,61,55,27,52,93,64,65,49,54,69,71,57,55,52,52,51,52,52,48,53,52,52,50,40,72,59,47,36,82,42,67,69,56,32,49,48,52,45,44,47,55,13,42,54,48,43,78,72,40,74,88,60,86,76,78,80,63,74,81,36,36,53,37,89,53,33,76,18,38,37,35,54,49,52,51,12,53,33,27,70,69,67,38,46,45,41,51,68,62,50,50,30,48,53,62,6,30,65,94,45,75,78,53,68,28,33,61,74,36,45,68,60,37,55,53,48,43,37,53,51,40,38,74,77,39,56,86,27,53,73,53,82,69,51,89,52,60,28,70,41,71,53,82,62,82,34,82,32,55,58,74,89,51,67,48,79,44,102,37,25,38,60,84,80,46,63,68,68,51,48,57,49,47,55,50,50,52,51,45,28,60,61,33,40,59,31,34,56,51,53,69,37,90,93,51,52,76,88,33,71,74,34,53,74,32,45,52,78,94,74,99

Foldseek 3Di:
DVVVVVVVVVVVVVVVVPPDDDDDDDDDDDDDDDDDDDDDDPPPPPDPPPPDDPLDQFPWPFAWDFFDAQDWDDAPPATARGTLAIETRDDAFPVRPDGQQRYHYSPGAADQPAAPQQCPQPDQQGRNSPGDNNPVNNLRVCNRDPVQPLSGHVSSVLSSVSSLVCCVQPVCVVHNDDPVVVVVSLVVLVSCCVSHVVPQVSVQQSLLSNLLSCCVVPVPHDDQDDLSSLADAQAGHNNLQSVVQVCQQVQHADAQSSLVSLQRHHNPHDQDQLCVQVVVLLSVQLNVVQCVVAPSHHGDHADPDWDKRFHAHSHPSHDDTPIDTDRTGRCSPPDPSNVVSVVSSVVSSVLRPQLSVQCPDPPHDCPDPSSVVSHDPVRD

pLDDT: mean 85.14, std 20.92, range [25.23, 98.62]

Radius of gyration: 27.59 Å; Cα contacts (8 Å, |Δi|>4): 515; chains: 1; bounding box: 66×74×76 Å

Mean predicted aligned error: 10.67 Å